Protein AF-A0A7Y4JN64-F1 (afdb_monomer)

Solvent-accessible surface area (backbone atoms only — not comparable to full-atom values): 26504 Å² total; per-residue (Å²): 131,90,78,89,81,90,87,80,91,81,91,80,80,91,76,81,82,76,81,77,76,79,74,77,73,81,65,45,83,74,71,62,40,46,43,75,45,38,62,89,45,94,76,33,64,49,36,44,50,38,56,44,46,37,39,35,38,38,30,48,51,65,69,58,39,61,75,65,34,54,94,43,47,58,61,47,38,42,32,28,84,68,68,43,36,65,77,38,49,44,80,46,39,19,43,80,89,64,49,79,54,91,73,84,66,43,78,68,57,91,73,48,32,53,51,64,30,32,74,92,46,59,39,75,45,42,34,32,36,54,29,78,59,33,50,73,52,78,69,48,53,29,43,38,36,41,36,42,43,32,73,61,81,44,35,90,91,32,56,70,46,68,36,63,28,73,48,66,39,38,33,40,74,63,65,95,75,64,52,64,69,54,45,24,50,51,25,52,42,48,20,53,52,27,44,75,68,72,34,57,69,60,17,49,56,38,37,73,72,32,47,89,42,46,67,40,26,43,54,43,17,53,49,28,45,77,72,65,41,45,68,61,13,40,57,31,30,49,51,19,51,56,49,45,57,75,72,50,58,99,84,59,78,78,71,61,64,59,31,49,56,25,42,54,49,54,71,70,44,60,74,94,72,49,58,92,83,68,68,53,58,94,60,80,74,74,72,62,50,72,68,55,50,20,57,74,74,64,31,46,10,41,65,45,78,49,64,40,98,73,69,53,76,44,78,40,79,54,45,46,75,51,64,84,76,28,34,65,25,27,63,76,45,80,30,29,64,18,45,60,73,66,52,68,68,54,48,22,55,75,72,68,30,44,10,43,64,47,74,46,63,46,82,66,68,48,77,46,72,42,76,60,38,48,72,56,66,89,82,27,35,68,23,30,60,74,42,81,29,26,57,23,56,53,70,58,51,52,63,73,66,65,30,55,87,30,52,12,40,66,53,62,27,87,59,87,49,67,46,77,25,56,68,56,63,91,58,32,55,58,36,84,85,66,11,42,57,33,68,72,38,60,101,72,35,38,74,50,69,57,101,86,55,49,47,67,38,76,81,57,74,86,130

Structure (mmCIF, N/CA/C/O backbone):
data_AF-A0A7Y4JN64-F1
#
_entry.id   AF-A0A7Y4JN64-F1
#
loop_
_atom_site.group_PDB
_atom_site.id
_atom_site.type_symbol
_atom_site.label_atom_id
_atom_site.label_alt_id
_atom_site.label_comp_id
_atom_site.label_asym_id
_atom_site.label_entity_id
_atom_site.label_seq_id
_atom_site.pdbx_PDB_ins_code
_atom_site.Cartn_x
_atom_site.Cartn_y
_atom_site.Cartn_z
_atom_site.occupancy
_atom_site.B_iso_or_equiv
_atom_site.auth_seq_id
_atom_site.auth_comp_id
_atom_site.auth_asym_id
_atom_site.auth_atom_id
_atom_site.pdbx_PDB_model_num
ATOM 1 N N . MET A 1 1 ? 42.765 16.780 101.431 1.00 32.22 1 MET A N 1
ATOM 2 C CA . MET A 1 1 ? 43.876 16.489 100.500 1.00 32.22 1 MET A CA 1
ATOM 3 C C . MET A 1 1 ? 43.282 16.246 99.121 1.00 32.22 1 MET A C 1
ATOM 5 O O . MET A 1 1 ? 42.382 15.430 99.049 1.00 32.22 1 MET A O 1
ATOM 9 N N . ILE A 1 2 ? 43.732 17.015 98.113 1.00 27.23 2 ILE A N 1
ATOM 10 C CA . ILE A 1 2 ? 44.114 16.566 96.749 1.00 27.23 2 ILE A CA 1
ATOM 11 C C . ILE A 1 2 ? 43.112 15.595 96.064 1.00 27.23 2 ILE A C 1
ATOM 13 O O . ILE A 1 2 ? 42.935 14.489 96.538 1.00 27.23 2 ILE A O 1
ATOM 17 N N . THR A 1 3 ? 42.454 15.855 94.925 1.00 27.45 3 THR A N 1
ATOM 18 C CA . THR A 1 3 ? 42.679 16.794 93.806 1.00 27.45 3 THR A CA 1
ATOM 19 C C . THR A 1 3 ? 41.572 16.624 92.743 1.00 27.45 3 THR A C 1
ATOM 21 O O . THR A 1 3 ? 41.149 15.499 92.529 1.00 27.45 3 THR A O 1
ATOM 24 N N . ARG A 1 4 ? 41.233 17.731 92.043 1.00 27.59 4 ARG A N 1
ATOM 25 C CA . ARG A 1 4 ? 41.091 17.943 90.567 1.00 27.59 4 ARG A CA 1
ATOM 26 C C . ARG A 1 4 ? 40.336 16.880 89.720 1.00 27.59 4 ARG A C 1
ATOM 28 O O . ARG A 1 4 ? 40.599 15.701 89.833 1.00 27.59 4 ARG A O 1
ATOM 35 N N . LYS A 1 5 ? 39.531 17.225 88.705 1.00 27.73 5 LYS A N 1
ATOM 36 C CA . LYS A 1 5 ? 39.699 18.308 87.717 1.00 27.73 5 LYS A CA 1
ATOM 37 C C . LYS A 1 5 ? 38.422 18.482 86.877 1.00 27.73 5 LYS A C 1
ATOM 39 O O . LYS A 1 5 ? 37.737 17.518 86.565 1.00 27.73 5 LYS A O 1
ATOM 44 N N . SER A 1 6 ? 38.190 19.729 86.489 1.00 27.72 6 SER A N 1
ATOM 45 C CA . SER A 1 6 ? 37.192 20.238 85.549 1.00 27.72 6 SER A CA 1
ATOM 46 C C . SER A 1 6 ? 37.454 19.875 84.085 1.00 27.72 6 SER A C 1
ATOM 48 O O . SER A 1 6 ? 38.613 19.776 83.681 1.00 27.72 6 SER A O 1
ATOM 50 N N . THR A 1 7 ? 36.382 19.843 83.291 1.00 28.34 7 THR A N 1
ATOM 51 C CA . THR A 1 7 ? 36.198 20.326 81.893 1.00 28.34 7 THR A CA 1
ATOM 52 C C . THR A 1 7 ? 34.832 19.784 81.432 1.00 28.34 7 THR A C 1
ATOM 54 O O . THR A 1 7 ? 34.476 18.686 81.833 1.00 28.34 7 THR A O 1
ATOM 57 N N . SER A 1 8 ? 33.981 20.407 80.619 1.00 2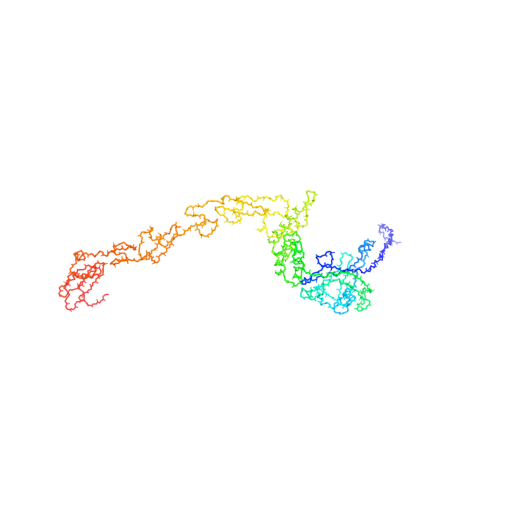7.91 8 SER A N 1
ATOM 58 C CA . SER A 1 8 ? 33.733 21.781 80.162 1.00 27.91 8 SER A CA 1
ATOM 59 C C . SER A 1 8 ? 32.333 21.738 79.499 1.00 27.91 8 SER A C 1
ATOM 61 O O . SER A 1 8 ? 31.918 20.676 79.040 1.00 27.91 8 SER A O 1
ATOM 63 N N . LEU A 1 9 ? 31.600 22.854 79.474 1.00 29.89 9 LEU A N 1
ATOM 64 C CA . LEU A 1 9 ? 30.227 22.970 78.955 1.00 29.89 9 LEU A CA 1
ATOM 65 C C . LEU A 1 9 ? 30.090 22.685 77.444 1.00 29.89 9 LEU A C 1
ATOM 67 O O . LEU A 1 9 ? 30.940 23.112 76.668 1.00 29.89 9 LEU A O 1
ATOM 71 N N . LEU A 1 10 ? 28.926 22.157 77.036 1.00 25.42 10 LEU A N 1
ATOM 72 C CA . LEU A 1 10 ? 28.181 22.650 75.865 1.00 25.42 10 LEU A CA 1
ATOM 73 C C . LEU A 1 10 ? 26.666 22.382 76.034 1.00 25.42 10 LEU A C 1
ATOM 75 O O . LEU A 1 10 ? 26.240 21.241 76.187 1.00 25.42 10 LEU A O 1
ATOM 79 N N . GLN A 1 11 ? 25.859 23.448 76.040 1.00 34.53 11 GLN A N 1
ATOM 80 C CA . GLN A 1 11 ? 24.389 23.418 75.977 1.00 34.53 11 GLN A CA 1
ATOM 81 C C . GLN A 1 11 ? 23.919 22.981 74.583 1.00 34.53 11 GLN A C 1
ATOM 83 O O . GLN A 1 11 ? 24.354 23.605 73.621 1.00 34.53 11 GLN A O 1
ATOM 88 N N . VAL A 1 12 ? 22.958 22.051 74.463 1.00 29.14 12 VAL A N 1
ATOM 89 C CA . VAL A 1 12 ? 22.084 21.952 73.273 1.00 29.14 12 VAL A CA 1
ATOM 90 C C . VAL A 1 12 ? 20.679 21.451 73.650 1.00 29.14 12 VAL A C 1
ATOM 92 O O . VAL A 1 12 ? 20.488 20.307 74.041 1.00 29.14 12 VAL A O 1
ATOM 95 N N . PHE A 1 13 ? 19.732 22.384 73.534 1.00 30.86 13 PHE A N 1
ATOM 96 C CA . PHE A 1 13 ? 18.349 22.301 73.045 1.00 30.86 13 PHE A CA 1
ATOM 97 C C . PHE A 1 13 ? 17.452 21.078 73.327 1.00 30.86 13 PHE A C 1
ATOM 99 O O . PHE A 1 13 ? 17.636 19.976 72.819 1.00 30.86 13 PHE A O 1
ATOM 106 N N . LEU A 1 14 ? 16.350 21.396 74.018 1.00 31.64 14 LEU A N 1
ATOM 107 C CA . LEU A 1 14 ? 15.064 20.699 74.033 1.00 31.64 14 LEU A CA 1
ATOM 108 C C . LEU A 1 14 ? 14.595 20.408 72.590 1.00 31.64 14 LEU A C 1
ATOM 110 O O . LEU A 1 14 ? 14.299 21.338 71.840 1.00 31.64 14 LEU A O 1
ATOM 114 N N . PHE A 1 15 ? 14.497 19.134 72.206 1.00 32.94 15 PHE A N 1
ATOM 115 C CA . PHE A 1 15 ? 13.854 18.729 70.954 1.00 32.94 15 PHE A CA 1
ATOM 116 C C . PHE A 1 15 ? 12.391 18.364 71.224 1.00 32.94 15 PHE A C 1
ATOM 118 O O . PHE A 1 15 ? 12.086 17.315 71.793 1.00 32.94 15 PHE A O 1
ATOM 125 N N . CYS A 1 16 ? 11.483 19.245 70.798 1.00 30.36 16 CYS A N 1
ATOM 126 C CA . CYS A 1 16 ? 10.086 18.905 70.552 1.00 30.36 16 CYS A CA 1
ATOM 127 C C . CYS A 1 16 ? 10.031 17.793 69.496 1.00 30.36 16 CYS A C 1
ATOM 129 O O . CYS A 1 16 ? 10.351 18.027 68.331 1.00 30.36 16 CYS A O 1
ATOM 131 N N . PHE A 1 17 ? 9.593 16.597 69.885 1.00 35.28 17 PHE A N 1
ATOM 132 C CA . PHE A 1 17 ? 9.159 15.583 68.931 1.00 35.28 17 PHE A CA 1
ATOM 133 C C . PHE A 1 17 ? 7.844 16.049 68.296 1.00 35.28 17 PHE A C 1
ATOM 135 O O . PHE A 1 17 ? 6.768 15.915 68.877 1.00 35.28 17 PHE A O 1
ATOM 142 N N . ALA A 1 18 ? 7.937 16.625 67.099 1.00 35.75 18 ALA A N 1
ATOM 143 C CA . ALA A 1 18 ? 6.795 16.785 66.218 1.00 35.75 18 ALA A CA 1
ATOM 144 C C . ALA A 1 18 ? 6.343 15.389 65.763 1.00 35.75 18 ALA A C 1
ATOM 146 O O . ALA A 1 18 ? 7.015 14.732 64.969 1.00 35.75 18 ALA A O 1
ATOM 147 N N . LEU A 1 19 ? 5.202 14.933 66.282 1.00 37.50 19 LEU A N 1
ATOM 148 C CA . LEU A 1 19 ? 4.413 13.862 65.682 1.00 37.50 19 LEU A CA 1
ATOM 149 C C . LEU A 1 19 ? 3.990 14.326 64.282 1.00 37.50 19 LEU A C 1
ATOM 151 O O . LEU A 1 19 ? 2.983 15.012 64.120 1.00 37.50 19 LEU A O 1
ATOM 155 N N . GLN A 1 20 ? 4.769 13.972 63.260 1.00 39.31 20 GLN A N 1
ATOM 156 C CA . GLN A 1 20 ? 4.272 13.973 61.892 1.00 39.31 20 GLN A CA 1
ATOM 157 C C . GLN A 1 20 ? 3.248 12.843 61.793 1.00 39.31 20 GLN A C 1
ATOM 159 O O . GLN A 1 20 ? 3.590 11.674 61.629 1.00 39.31 20 GLN A O 1
ATOM 164 N N . GLY A 1 21 ? 1.976 13.198 61.963 1.00 37.97 21 GLY A N 1
ATOM 165 C CA . GLY A 1 21 ? 0.874 12.333 61.586 1.00 37.97 21 GLY A CA 1
ATOM 166 C C . GLY A 1 21 ? 0.963 12.070 60.089 1.00 37.97 21 GLY A C 1
ATOM 167 O O . GLY A 1 21 ? 0.589 12.921 59.286 1.00 37.97 21 GLY A O 1
ATOM 168 N N . PHE A 1 22 ? 1.458 10.893 59.710 1.00 37.59 22 PHE A N 1
ATOM 169 C CA . PHE A 1 22 ? 1.148 10.319 58.411 1.00 37.59 22 PHE A CA 1
ATOM 170 C C . PHE A 1 22 ? -0.362 10.092 58.395 1.00 37.59 22 PHE A C 1
ATOM 172 O O . PHE A 1 22 ? -0.868 9.127 58.966 1.00 37.59 22 PHE A O 1
ATOM 179 N N . THR A 1 23 ? -1.104 11.017 57.792 1.00 42.69 23 THR A N 1
ATOM 180 C CA . THR A 1 23 ? -2.476 10.728 57.394 1.00 42.69 23 THR A CA 1
ATOM 181 C C . THR A 1 23 ? -2.369 9.699 56.277 1.00 42.69 23 THR A C 1
ATOM 183 O O . THR A 1 23 ? -2.003 10.012 55.148 1.00 42.69 23 THR A O 1
ATOM 186 N N . ALA A 1 24 ? -2.603 8.429 56.606 1.00 42.84 24 ALA A N 1
ATOM 187 C CA . ALA A 1 24 ? -2.900 7.430 55.595 1.00 42.84 24 ALA A CA 1
ATOM 188 C C . ALA A 1 24 ? -4.190 7.897 54.912 1.00 42.84 24 ALA A C 1
ATOM 190 O O . ALA A 1 24 ? -5.277 7.754 55.469 1.00 42.84 24 ALA A O 1
ATOM 191 N N . GLN A 1 25 ? -4.063 8.562 53.762 1.00 51.31 25 GLN A N 1
ATOM 192 C CA . GLN A 1 25 ? -5.214 8.900 52.937 1.00 51.31 25 GLN A CA 1
ATOM 193 C C . GLN A 1 25 ? -5.911 7.584 52.592 1.00 51.31 25 GLN A C 1
ATOM 195 O O . GLN A 1 25 ? -5.300 6.683 52.014 1.00 51.31 25 GLN A O 1
ATOM 200 N N . ALA A 1 26 ? -7.165 7.444 53.024 1.00 57.44 26 ALA A N 1
ATOM 201 C CA . ALA A 1 26 ? -7.985 6.303 52.664 1.00 57.44 26 ALA A CA 1
ATOM 202 C C . ALA A 1 26 ? -8.115 6.292 51.139 1.00 57.44 26 ALA A C 1
ATOM 204 O O . ALA A 1 26 ? -8.624 7.238 50.544 1.00 57.44 26 ALA A O 1
ATOM 205 N N . GLN A 1 27 ? -7.573 5.255 50.515 1.00 64.00 27 GLN A N 1
ATOM 206 C CA . GLN A 1 27 ? -7.602 5.092 49.073 1.00 64.00 27 GLN A CA 1
ATOM 207 C C . GLN A 1 27 ? -9.035 4.860 48.587 1.00 64.00 27 GLN A C 1
ATOM 209 O O . GLN A 1 27 ? -9.765 4.046 49.159 1.00 64.00 27 GLN A O 1
ATOM 214 N N . THR A 1 28 ? -9.426 5.562 47.524 1.00 78.31 28 THR A N 1
ATOM 215 C CA . THR A 1 28 ? -10.781 5.478 46.965 1.00 78.31 28 THR A CA 1
ATOM 216 C C . THR A 1 28 ? -10.887 4.252 46.060 1.00 78.31 28 THR A C 1
ATOM 218 O O . THR A 1 28 ? -10.074 4.069 45.150 1.00 78.31 28 THR A O 1
ATOM 221 N N . VAL A 1 29 ? -11.891 3.407 46.304 1.00 79.06 29 VAL A N 1
ATOM 222 C CA . VAL A 1 29 ? -12.223 2.256 45.452 1.00 79.06 29 VAL A CA 1
ATOM 223 C C . VAL A 1 29 ? -13.378 2.656 44.545 1.00 79.06 29 VAL A C 1
ATOM 225 O O . VAL A 1 29 ? -14.450 2.994 45.037 1.00 79.06 29 VAL A O 1
ATOM 228 N N . ILE A 1 30 ? -13.146 2.613 43.235 1.00 86.75 30 ILE A N 1
ATOM 229 C CA . ILE A 1 30 ? -14.126 2.952 42.199 1.00 86.75 30 ILE A CA 1
ATOM 230 C C . ILE A 1 30 ? -14.486 1.675 41.435 1.00 86.75 30 ILE A C 1
ATOM 232 O O . ILE A 1 30 ? -13.619 0.836 41.169 1.00 86.75 30 ILE A O 1
ATOM 236 N N . GLU A 1 31 ? -15.767 1.501 41.110 1.00 87.31 31 GLU A N 1
ATOM 237 C CA . GLU A 1 31 ? -16.214 0.346 40.332 1.00 87.31 31 GLU A CA 1
ATOM 238 C C . GLU A 1 31 ? -15.864 0.500 38.838 1.00 87.31 31 GLU A C 1
ATOM 240 O O . GLU A 1 31 ? -15.916 1.607 38.300 1.00 87.31 31 GLU A O 1
ATOM 245 N N . PRO A 1 32 ? -15.509 -0.593 38.136 1.00 92.44 32 PRO A N 1
ATOM 246 C CA . PRO A 1 32 ? -15.232 -0.547 36.707 1.00 92.44 32 PRO A CA 1
ATOM 247 C C . PRO A 1 32 ? -16.455 -0.191 35.868 1.00 92.44 32 PRO A C 1
ATOM 249 O O . PRO A 1 32 ? -17.539 -0.746 36.052 1.00 92.44 32 PRO A O 1
ATOM 252 N N . GLU A 1 33 ? -16.226 0.621 34.844 1.00 93.44 33 GLU A N 1
ATOM 253 C CA . GLU A 1 33 ? -17.164 0.867 33.757 1.00 93.44 33 GLU A CA 1
ATOM 254 C C . GLU A 1 33 ? -16.713 0.124 32.496 1.00 93.44 33 GLU A C 1
ATOM 256 O O . GLU A 1 33 ? -15.517 -0.021 32.215 1.00 93.44 33 GLU A O 1
ATOM 261 N N . LEU A 1 34 ? -17.687 -0.376 31.735 1.00 96.12 34 LEU A N 1
ATOM 262 C CA . LEU A 1 34 ? -17.443 -1.090 30.490 1.00 96.12 34 LEU A CA 1
ATOM 263 C C . LEU A 1 34 ? -17.936 -0.284 29.289 1.00 96.12 34 LEU A C 1
ATOM 265 O O . LEU A 1 34 ? -18.922 0.441 29.377 1.00 96.12 34 LEU A O 1
ATOM 269 N N . GLY A 1 35 ? -17.316 -0.500 28.132 1.00 93.88 35 GLY A N 1
ATOM 270 C CA . GLY A 1 35 ? -17.753 0.074 26.861 1.00 93.88 35 GLY A CA 1
ATOM 271 C C . GLY A 1 35 ? -17.701 -0.939 25.723 1.00 93.88 35 GLY A C 1
ATOM 272 O O . GLY A 1 35 ? -16.914 -1.885 25.751 1.00 93.88 35 GLY A O 1
ATOM 273 N N . ILE A 1 36 ? -18.548 -0.740 24.712 1.00 94.62 36 ILE A N 1
ATOM 274 C CA . ILE A 1 36 ? -18.516 -1.497 23.455 1.00 94.62 36 ILE A CA 1
ATOM 275 C C . ILE A 1 36 ? -18.509 -0.484 22.311 1.00 94.62 36 ILE A C 1
ATOM 277 O O . ILE A 1 36 ? -19.495 0.227 22.121 1.00 94.62 36 ILE A O 1
ATOM 281 N N . GLY A 1 37 ? -17.417 -0.441 21.556 1.00 90.62 37 GLY A N 1
ATOM 282 C CA . GLY A 1 37 ? -17.283 0.345 20.333 1.00 90.62 37 GLY A CA 1
ATOM 283 C C . GLY A 1 37 ? -17.095 -0.543 19.107 1.00 90.62 37 GLY A C 1
ATOM 284 O O . GLY A 1 37 ? -16.613 -1.674 19.210 1.00 90.62 37 GLY A O 1
ATOM 285 N N . VAL A 1 38 ? -17.465 -0.026 17.939 1.00 89.00 38 VAL A N 1
ATOM 286 C CA . VAL A 1 38 ? -17.097 -0.604 16.641 1.00 89.00 38 VAL A CA 1
ATOM 287 C C . VAL A 1 38 ? -15.938 0.211 16.081 1.00 89.00 38 VAL A C 1
ATOM 289 O O . VAL A 1 38 ? -16.081 1.412 15.850 1.00 89.00 38 VAL A O 1
ATOM 292 N N . PHE A 1 39 ? -14.797 -0.437 15.852 1.00 83.38 39 PHE A N 1
ATOM 293 C CA . PHE A 1 39 ? -13.597 0.238 15.365 1.00 83.38 39 PHE A CA 1
ATOM 294 C C . PHE A 1 39 ? -13.868 0.971 14.044 1.00 83.38 39 PHE A C 1
ATOM 296 O O . PHE A 1 39 ? -14.469 0.415 13.123 1.00 83.38 39 PHE A O 1
ATOM 303 N N . GLY A 1 40 ? -13.393 2.213 13.941 1.00 70.50 40 GLY A N 1
ATOM 304 C CA . GLY A 1 40 ? -13.455 3.002 12.707 1.00 70.50 40 GLY A CA 1
ATOM 305 C C . GLY A 1 40 ? -14.829 3.589 12.365 1.00 70.50 40 GLY A C 1
ATOM 306 O O . GLY A 1 40 ? -14.964 4.198 11.305 1.00 70.50 40 GLY A O 1
ATOM 307 N N . THR A 1 41 ? -15.844 3.449 13.229 1.00 69.38 41 THR A N 1
ATOM 308 C CA . THR A 1 41 ? -17.178 4.033 12.998 1.00 69.38 41 THR A CA 1
ATOM 309 C C . THR A 1 41 ? -17.738 4.670 14.267 1.00 69.38 41 THR A C 1
ATOM 311 O O . THR A 1 41 ? -17.626 4.106 15.350 1.00 69.38 41 THR A O 1
ATOM 314 N N . SER A 1 42 ? -18.399 5.820 14.140 1.00 67.56 42 SER A N 1
ATOM 315 C CA . SER A 1 42 ? -19.144 6.445 15.243 1.00 67.56 42 SER A CA 1
ATOM 316 C C . SER A 1 42 ? -20.606 5.989 15.322 1.00 67.56 42 SER A C 1
ATOM 318 O O . SER A 1 42 ? -21.278 6.252 16.315 1.00 67.56 42 SER A O 1
ATOM 320 N N . SER A 1 43 ? -21.112 5.309 14.289 1.00 75.56 43 SER A N 1
ATOM 321 C CA . SER A 1 43 ? -22.525 4.940 14.148 1.00 75.56 43 SER A CA 1
ATOM 322 C C . SER A 1 43 ? -22.858 3.506 14.577 1.00 75.56 43 SER A C 1
ATOM 324 O O . SER A 1 43 ? -24.026 3.135 14.534 1.00 75.56 43 SER A O 1
ATOM 326 N N . ASN A 1 44 ? -21.876 2.696 14.999 1.00 86.25 44 ASN A N 1
ATOM 327 C CA . ASN A 1 44 ? -22.050 1.258 15.267 1.00 86.25 44 ASN A CA 1
ATOM 328 C C . ASN A 1 44 ? -22.762 0.522 14.111 1.00 86.25 44 ASN A C 1
ATOM 330 O O . ASN A 1 44 ? -23.669 -0.285 14.326 1.00 86.25 44 ASN A O 1
ATOM 334 N N . VAL A 1 45 ? -22.346 0.812 12.877 1.00 88.75 45 VAL A N 1
ATOM 335 C CA . VAL A 1 45 ? -22.848 0.170 11.654 1.00 88.75 45 VAL A CA 1
ATOM 336 C C . VAL A 1 45 ? -21.730 -0.660 11.033 1.00 88.75 45 VAL A C 1
ATOM 338 O O . VAL A 1 45 ? -20.582 -0.224 10.972 1.00 88.75 45 VAL A O 1
ATOM 341 N N . THR A 1 46 ? -22.062 -1.847 10.535 1.00 90.81 46 THR A N 1
ATOM 342 C CA . THR A 1 46 ? -21.158 -2.680 9.737 1.00 90.81 46 THR A CA 1
ATOM 343 C C . THR A 1 46 ? -21.878 -3.244 8.514 1.00 90.81 46 THR A C 1
ATOM 345 O O . THR A 1 46 ? -23.107 -3.316 8.473 1.00 90.81 46 THR A O 1
ATOM 348 N N . PHE A 1 47 ? -21.112 -3.652 7.507 1.00 91.44 47 PHE A N 1
ATOM 349 C CA . PHE A 1 47 ? -21.644 -4.240 6.282 1.00 91.44 47 PHE A CA 1
ATOM 350 C C . PHE A 1 47 ? -21.306 -5.726 6.210 1.00 91.44 47 PHE A C 1
ATOM 352 O O . PHE A 1 47 ? -20.217 -6.148 6.610 1.00 91.44 47 PHE A O 1
ATOM 359 N N . ARG A 1 48 ? -22.218 -6.530 5.660 1.00 93.94 48 ARG A N 1
ATOM 360 C CA . ARG A 1 48 ? -21.933 -7.936 5.350 1.00 93.94 48 ARG A CA 1
ATOM 361 C C . ARG A 1 48 ? -20.692 -8.033 4.463 1.00 93.94 48 ARG A C 1
ATOM 363 O O . ARG A 1 48 ? -20.550 -7.274 3.508 1.00 93.94 48 ARG A O 1
ATOM 370 N N . GLY A 1 49 ? -19.784 -8.949 4.793 1.00 92.12 49 GLY A N 1
ATOM 371 C CA . GLY A 1 49 ? -18.515 -9.098 4.078 1.00 92.12 49 GLY A CA 1
ATOM 372 C C . GLY A 1 49 ? -17.439 -8.077 4.458 1.00 92.12 49 GLY A C 1
ATOM 373 O O . GLY A 1 49 ? -16.349 -8.135 3.905 1.00 92.12 49 GLY A O 1
ATOM 374 N N . SER A 1 50 ? -17.697 -7.161 5.398 1.00 91.75 50 SER A N 1
ATOM 375 C CA . SER A 1 50 ? -16.654 -6.326 6.011 1.00 91.75 50 SER A CA 1
ATOM 376 C C . SER A 1 50 ? -16.172 -6.952 7.322 1.00 91.75 50 SER A C 1
ATOM 378 O O . SER A 1 50 ? -16.982 -7.557 8.030 1.00 91.75 50 SER A O 1
ATOM 380 N N . PRO A 1 51 ? -14.888 -6.820 7.695 1.00 93.50 51 PRO A N 1
ATOM 381 C CA . PRO A 1 51 ? -14.447 -7.271 9.005 1.00 93.50 51 PRO A CA 1
ATOM 382 C C . PRO A 1 51 ? -15.131 -6.441 10.096 1.00 93.50 51 PRO A C 1
ATOM 384 O O . PRO A 1 51 ? -15.183 -5.214 10.017 1.00 93.50 51 PRO A O 1
ATOM 387 N N . LEU A 1 52 ? -15.644 -7.110 11.128 1.00 93.25 52 LEU A N 1
ATOM 388 C CA . LEU A 1 52 ? -16.177 -6.445 12.315 1.00 93.25 52 LEU A CA 1
ATOM 389 C C . LEU A 1 52 ? -15.130 -6.521 13.418 1.00 93.25 52 LEU A C 1
ATOM 391 O O . LEU A 1 52 ? -14.843 -7.608 13.917 1.00 93.25 52 LEU A O 1
ATOM 395 N N . ILE A 1 53 ? -14.596 -5.372 13.819 1.00 91.31 53 ILE A N 1
ATOM 396 C CA . ILE A 1 53 ? -13.675 -5.250 14.950 1.00 91.31 53 ILE A CA 1
ATOM 397 C C . ILE A 1 53 ? -14.417 -4.526 16.071 1.00 91.31 53 ILE A C 1
ATOM 399 O O . ILE A 1 53 ? -14.797 -3.364 15.925 1.00 91.31 53 ILE A O 1
ATOM 403 N N . LEU A 1 54 ? -14.645 -5.220 17.183 1.00 92.75 54 LEU A N 1
ATOM 404 C CA . LEU A 1 54 ? -15.235 -4.638 18.382 1.00 92.75 54 LEU A CA 1
ATOM 405 C C . LEU A 1 54 ? -14.136 -4.269 19.375 1.00 92.75 54 LEU A C 1
ATOM 407 O O . LEU A 1 54 ? -13.292 -5.100 19.719 1.00 92.75 54 LEU A O 1
ATOM 411 N N . GLN A 1 55 ? -14.203 -3.034 19.857 1.00 91.44 55 GLN A N 1
ATOM 412 C CA . GLN A 1 55 ? -13.381 -2.506 20.936 1.00 91.44 55 GLN A CA 1
ATOM 413 C C . GLN A 1 55 ? -14.161 -2.644 22.240 1.00 91.44 55 GLN A C 1
ATOM 415 O O . GLN A 1 55 ? -15.187 -1.990 22.437 1.00 91.44 55 GLN A O 1
ATOM 420 N N . LEU A 1 56 ? -13.717 -3.546 23.114 1.00 94.19 56 LEU A N 1
ATOM 421 C CA . LEU A 1 56 ? -14.302 -3.720 24.440 1.00 94.19 56 LEU A CA 1
ATOM 422 C C . LEU A 1 56 ? -13.445 -2.946 25.443 1.00 94.19 56 LEU A C 1
ATOM 424 O O . LEU A 1 56 ? -12.285 -3.298 25.665 1.00 94.19 56 LEU A O 1
ATOM 428 N N . TYR A 1 57 ? -14.019 -1.903 26.032 1.00 92.62 57 TYR A N 1
ATOM 429 C CA . TYR A 1 57 ? -13.340 -1.021 26.978 1.00 92.62 57 TYR A CA 1
ATOM 430 C C . TYR A 1 57 ? -13.624 -1.446 28.416 1.00 92.62 57 TYR A C 1
ATOM 432 O O . TYR A 1 57 ? -14.756 -1.794 28.753 1.00 92.62 57 TYR A O 1
ATOM 440 N N . PHE A 1 58 ? -12.592 -1.389 29.253 1.00 94.44 58 PHE A N 1
ATOM 441 C CA . PHE A 1 58 ? -12.635 -1.639 30.690 1.00 94.44 58 PHE A CA 1
ATOM 442 C C . PHE A 1 58 ? -11.912 -0.478 31.373 1.00 94.44 58 PHE A C 1
ATOM 444 O O . PHE A 1 58 ? -10.684 -0.401 31.330 1.00 94.44 58 PHE A O 1
ATOM 451 N N . GLY A 1 59 ? -12.663 0.454 31.947 1.00 93.88 59 GLY A N 1
ATOM 452 C CA . GLY A 1 59 ? -12.131 1.682 32.533 1.00 93.88 59 GLY A CA 1
ATOM 453 C C . GLY A 1 59 ? -12.720 1.967 33.905 1.00 93.88 59 GLY A C 1
ATOM 454 O O . GLY A 1 59 ? -13.458 1.154 34.459 1.00 93.88 59 GLY A O 1
ATOM 455 N N . LEU A 1 60 ? -12.384 3.136 34.440 1.00 93.44 60 LEU A N 1
ATOM 456 C CA . LEU A 1 60 ? -13.053 3.725 35.596 1.00 93.44 60 LEU A CA 1
ATOM 457 C C . LEU A 1 60 ? -13.829 4.966 35.127 1.00 93.44 60 LEU A C 1
ATOM 459 O O . LEU A 1 60 ? -13.334 5.655 34.229 1.00 93.44 60 LEU A O 1
ATOM 463 N N . PRO A 1 61 ? -15.008 5.267 35.704 1.00 91.69 61 PRO A N 1
ATOM 464 C CA . PRO A 1 61 ? -15.783 6.451 35.353 1.00 91.69 61 PRO A CA 1
ATOM 465 C C . PRO A 1 61 ? -14.940 7.733 35.478 1.00 91.69 61 PRO A C 1
ATOM 467 O O . PRO A 1 61 ? -14.522 8.080 36.589 1.00 91.69 61 PRO A O 1
ATOM 470 N N . PRO A 1 62 ? -14.697 8.487 34.385 1.00 88.81 62 PRO A N 1
ATOM 471 C CA . PRO A 1 62 ? -13.789 9.636 34.417 1.00 88.81 62 PRO A CA 1
ATOM 472 C C . PRO A 1 62 ? -14.211 10.720 35.414 1.00 88.81 62 PRO A C 1
ATOM 474 O O . PRO A 1 62 ? -13.363 11.353 36.039 1.00 88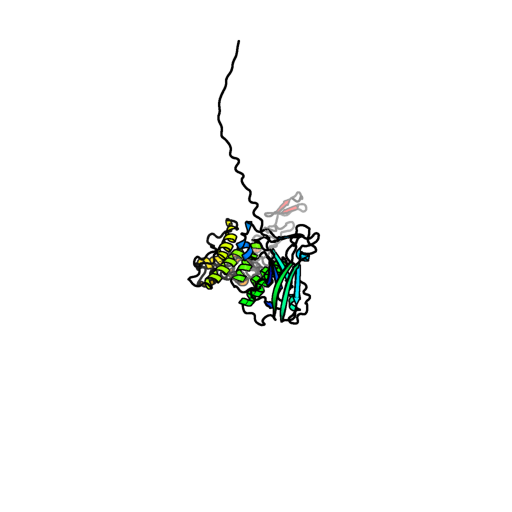.81 62 PRO A O 1
ATOM 477 N N . GLY A 1 63 ? -15.522 10.917 35.598 1.00 87.56 63 GLY A N 1
ATOM 478 C CA . GLY A 1 63 ? -16.060 11.875 36.566 1.00 87.56 63 GLY A CA 1
ATOM 479 C C . GLY A 1 63 ? -15.745 11.505 38.017 1.00 87.56 63 GLY A C 1
ATOM 480 O O . GLY A 1 63 ? -15.409 12.381 38.810 1.00 87.56 63 GLY A O 1
ATOM 481 N N . GLU A 1 64 ? -15.791 10.215 38.359 1.00 89.69 64 GLU A N 1
ATOM 482 C CA . GLU A 1 64 ? -15.458 9.735 39.705 1.00 89.69 64 GLU A CA 1
ATOM 483 C C . GLU A 1 64 ? -13.948 9.772 39.952 1.00 89.69 64 GLU A C 1
ATOM 485 O O . GLU A 1 64 ? -13.505 10.208 41.016 1.00 89.69 64 GLU A O 1
ATOM 490 N N . VAL A 1 65 ? -13.150 9.402 38.944 1.00 89.50 65 VAL A N 1
ATOM 491 C CA . VAL A 1 65 ? -11.685 9.518 39.001 1.00 89.50 65 VAL A CA 1
ATOM 492 C C . VAL A 1 65 ? -11.265 10.974 39.201 1.00 89.50 65 VAL A C 1
ATOM 494 O O . VAL A 1 65 ? -10.424 11.258 40.052 1.00 89.50 65 VAL A O 1
ATOM 497 N N . ALA A 1 66 ? -11.873 11.911 38.468 1.00 88.62 66 ALA A N 1
ATOM 498 C CA . ALA A 1 66 ? -11.592 13.337 38.607 1.00 88.62 66 ALA A CA 1
ATOM 499 C C . ALA A 1 66 ? -11.999 13.880 39.986 1.00 88.62 66 ALA A C 1
ATOM 501 O O . ALA A 1 66 ? -11.252 14.658 40.576 1.00 88.62 66 ALA A O 1
ATOM 502 N N . ALA A 1 67 ? -13.147 13.449 40.519 1.00 88.69 67 ALA A N 1
ATOM 503 C CA . ALA A 1 67 ? -13.618 13.860 41.841 1.00 88.69 67 ALA A CA 1
ATOM 504 C C . ALA A 1 67 ? -12.715 13.352 42.981 1.00 88.69 67 ALA A C 1
ATOM 506 O O . ALA A 1 67 ? -12.513 14.064 43.964 1.00 88.69 67 ALA A O 1
ATOM 507 N N . ALA A 1 68 ? -12.157 12.145 42.849 1.00 86.12 68 ALA A N 1
ATOM 508 C CA . ALA A 1 68 ? -11.222 11.573 43.819 1.00 86.12 68 ALA A CA 1
ATOM 509 C C . ALA A 1 68 ? -9.772 12.072 43.637 1.00 86.12 68 ALA A C 1
ATOM 511 O O . ALA A 1 68 ? -8.986 12.075 44.588 1.00 86.12 68 ALA A O 1
ATOM 512 N N . GLY A 1 69 ? -9.409 12.497 42.424 1.00 86.94 69 GLY A N 1
ATOM 513 C CA . GLY A 1 69 ? -8.033 12.744 41.998 1.00 86.94 69 GLY A CA 1
ATOM 514 C C . GLY A 1 69 ? -7.312 11.430 41.681 1.00 86.94 69 GLY A C 1
A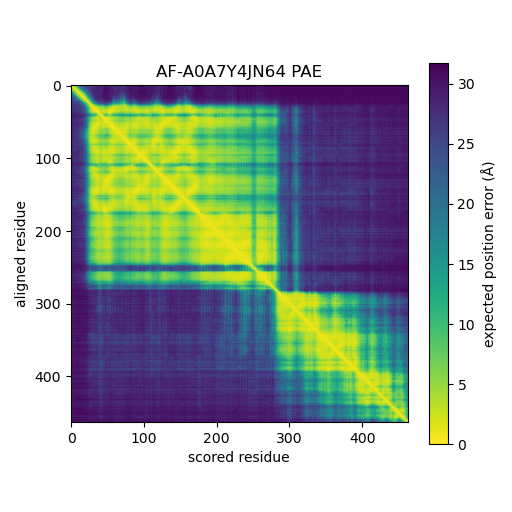TOM 515 O O . GLY A 1 69 ? -7.171 10.575 42.554 1.00 86.94 69 GLY A O 1
ATOM 516 N N . SER A 1 70 ? -6.815 11.268 40.449 1.00 83.94 70 SER A N 1
ATOM 517 C CA . SER A 1 70 ? -6.332 9.971 39.936 1.00 83.94 70 SER A CA 1
ATOM 518 C C . SER A 1 70 ? -5.254 9.308 40.803 1.00 83.94 70 SER A C 1
ATOM 520 O O . SER A 1 70 ? -5.281 8.095 40.993 1.00 83.94 70 SER A O 1
ATOM 522 N N . ALA A 1 71 ? -4.371 10.098 41.422 1.00 85.31 71 ALA A N 1
ATOM 523 C CA . ALA A 1 71 ? -3.317 9.609 42.314 1.00 85.31 71 ALA A CA 1
ATOM 524 C C . ALA A 1 71 ? -3.832 8.923 43.598 1.00 85.31 71 ALA A C 1
ATOM 526 O O . ALA A 1 71 ? -3.079 8.192 44.242 1.00 85.31 71 ALA A O 1
ATOM 527 N N . THR A 1 72 ? -5.086 9.159 43.995 1.00 86.75 72 THR A N 1
ATOM 528 C CA . THR A 1 72 ? -5.691 8.571 45.204 1.00 86.75 72 THR A CA 1
ATOM 529 C C . THR A 1 72 ? -6.536 7.328 44.907 1.00 86.75 72 THR A C 1
ATOM 531 O O . THR A 1 72 ? -6.895 6.589 45.831 1.00 86.75 72 THR A O 1
ATOM 534 N N . VAL A 1 73 ? -6.848 7.083 43.629 1.00 88.06 73 VAL A N 1
ATOM 535 C CA . VAL A 1 73 ? -7.696 5.978 43.175 1.00 88.06 73 VAL A CA 1
ATOM 536 C C . VAL A 1 73 ? -6.866 4.709 43.046 1.00 88.06 73 VAL A C 1
ATOM 538 O O . VAL A 1 73 ? -5.819 4.691 42.399 1.00 88.06 73 VAL A O 1
ATOM 541 N N . GLN A 1 74 ? -7.340 3.618 43.649 1.00 88.00 74 GLN A N 1
ATOM 542 C CA . GLN A 1 74 ? -6.664 2.330 43.517 1.00 88.00 74 GLN A CA 1
ATOM 543 C C . GLN A 1 74 ? -6.951 1.668 42.170 1.00 88.00 74 GLN A C 1
ATOM 545 O O . GLN A 1 74 ? -8.117 1.558 41.784 1.00 88.00 74 GLN A O 1
ATOM 550 N N . PRO A 1 75 ? -5.918 1.155 41.482 1.00 90.88 75 PRO A N 1
ATOM 551 C CA . PRO A 1 75 ? -6.122 0.368 40.279 1.00 90.88 75 PRO A CA 1
ATOM 552 C C . PRO A 1 75 ? -6.896 -0.922 40.558 1.00 90.88 75 PRO A C 1
ATOM 554 O O . PRO A 1 75 ? -6.641 -1.634 41.534 1.00 90.88 75 PRO A O 1
ATOM 557 N N . VAL A 1 76 ? -7.810 -1.276 39.657 1.00 92.75 76 VAL A N 1
ATOM 558 C CA . VAL A 1 76 ? -8.643 -2.472 39.814 1.00 92.75 76 VAL A CA 1
ATOM 559 C C . VAL A 1 76 ? -7.903 -3.697 39.281 1.00 92.75 76 VAL A C 1
ATOM 561 O O . VAL A 1 76 ? -7.690 -3.834 38.079 1.00 92.75 76 VAL A O 1
ATOM 564 N N . GLN A 1 77 ? -7.535 -4.618 40.174 1.00 93.31 77 GLN A N 1
ATOM 565 C CA . GLN A 1 77 ? -6.845 -5.865 39.821 1.00 93.31 77 GLN A CA 1
ATOM 566 C C . GLN A 1 77 ? -7.821 -6.986 39.461 1.00 93.31 77 GLN A C 1
ATOM 568 O O . GLN A 1 77 ? -8.619 -7.428 40.293 1.00 93.31 77 GLN A O 1
ATOM 573 N N . ILE A 1 78 ? -7.701 -7.532 38.254 1.00 93.81 78 ILE A N 1
ATOM 574 C CA . ILE A 1 78 ? -8.482 -8.673 37.770 1.00 93.81 78 ILE A CA 1
ATOM 575 C C . ILE A 1 78 ? -7.528 -9.833 37.491 1.00 93.81 78 ILE A C 1
ATOM 577 O O . ILE A 1 78 ? -6.775 -9.806 36.523 1.00 93.81 78 ILE A O 1
ATOM 581 N N . SER A 1 79 ? -7.594 -10.877 38.315 1.00 94.00 79 SER A N 1
ATOM 582 C CA . SER A 1 79 ? -6.669 -12.014 38.252 1.00 94.00 79 SER A CA 1
ATOM 583 C C . SER A 1 79 ? -7.408 -13.340 38.376 1.00 94.00 79 SER A C 1
ATOM 585 O O . SER A 1 79 ? -8.327 -13.484 39.185 1.00 94.00 79 SER A O 1
ATOM 587 N N . VAL A 1 80 ? -7.004 -14.335 37.583 1.00 95.12 80 VAL A N 1
ATOM 588 C CA . VAL A 1 80 ? -7.557 -15.697 37.623 1.00 95.12 80 VAL A CA 1
ATOM 589 C C . VAL A 1 80 ? -6.482 -16.721 38.002 1.00 95.12 80 VAL A C 1
ATOM 591 O O . VAL A 1 80 ? -5.322 -16.551 37.639 1.00 95.12 80 VAL A O 1
ATOM 594 N N . PRO A 1 81 ? -6.840 -17.806 38.716 1.00 92.06 81 PRO A N 1
ATOM 595 C CA . PRO A 1 81 ? -5.870 -18.805 39.173 1.00 92.06 81 PRO A CA 1
ATOM 596 C C . PRO A 1 81 ? -5.234 -19.604 38.026 1.00 92.06 81 PRO A C 1
ATOM 598 O O . PRO A 1 81 ? -4.155 -20.161 38.191 1.00 92.06 81 PRO A O 1
ATOM 601 N N . SER A 1 82 ? -5.904 -19.694 36.874 1.00 90.31 82 SER A N 1
ATOM 602 C CA . SER A 1 82 ? -5.399 -20.389 35.691 1.00 90.31 82 SER A CA 1
ATOM 603 C C . SER A 1 82 ? -6.048 -19.872 34.405 1.00 90.31 82 SER A C 1
ATOM 605 O O . SER A 1 82 ? -7.215 -19.463 34.389 1.00 90.31 82 SER A O 1
ATOM 607 N N . GLY A 1 83 ? -5.298 -19.927 33.305 1.00 89.75 83 GLY A N 1
ATOM 608 C CA . GLY A 1 83 ? -5.749 -19.461 31.995 1.00 89.75 83 GLY A CA 1
ATOM 609 C C . GLY A 1 83 ? -5.707 -17.939 31.862 1.00 89.75 83 GLY A C 1
ATOM 610 O O . GLY A 1 83 ? -4.795 -17.292 32.364 1.00 89.75 83 GLY A O 1
ATOM 611 N N . LYS A 1 84 ? -6.680 -17.380 31.137 1.00 92.94 84 LYS A N 1
ATOM 612 C CA . LYS A 1 84 ? -6.741 -15.958 30.773 1.00 92.94 84 LYS A CA 1
ATOM 613 C C . LYS A 1 84 ? -7.825 -15.249 31.577 1.00 92.94 84 LYS A C 1
ATOM 615 O O . LYS A 1 84 ? -8.916 -15.803 31.733 1.00 92.94 84 LYS A O 1
ATOM 620 N N . TRP A 1 85 ? -7.566 -14.022 32.033 1.00 92.19 85 TRP A N 1
ATOM 621 C CA . TRP A 1 85 ? -8.554 -13.233 32.788 1.00 92.19 85 TRP A CA 1
ATOM 622 C C . TRP A 1 85 ? -9.849 -13.000 31.992 1.00 92.19 85 TRP A C 1
ATOM 624 O O . TRP A 1 85 ? -10.933 -12.938 32.569 1.00 92.19 85 TRP A O 1
ATOM 634 N N . THR A 1 86 ? -9.755 -12.979 30.657 1.00 92.38 86 THR A N 1
ATOM 635 C CA . THR A 1 86 ? -10.887 -12.811 29.734 1.00 92.38 86 THR A CA 1
ATOM 636 C C . THR A 1 86 ? -11.951 -13.899 29.841 1.00 92.38 86 THR A C 1
ATOM 638 O O . THR A 1 86 ? -13.056 -13.710 29.348 1.00 92.38 86 THR A O 1
ATOM 641 N N . ARG A 1 87 ? -11.689 -15.009 30.544 1.00 92.12 87 ARG A N 1
ATOM 642 C CA . ARG A 1 87 ? -12.725 -15.997 30.893 1.00 92.12 87 ARG A CA 1
ATOM 643 C C . ARG A 1 87 ? -13.837 -15.427 31.788 1.00 92.12 87 ARG A C 1
ATOM 645 O O . ARG A 1 87 ? -14.903 -16.024 31.877 1.00 92.12 87 ARG A O 1
ATOM 652 N N . LEU A 1 88 ? -13.570 -14.311 32.471 1.00 94.00 88 LEU A N 1
ATOM 653 C CA . LEU A 1 88 ? -14.539 -13.567 33.284 1.00 94.00 88 LEU A CA 1
ATOM 654 C C . LEU A 1 88 ? -15.388 -12.599 32.442 1.00 94.00 88 LEU A C 1
ATOM 656 O O . LEU A 1 88 ? -16.293 -11.954 32.970 1.00 94.00 88 LEU A O 1
ATOM 660 N N . VAL A 1 89 ? -15.089 -12.480 31.144 1.00 94.62 89 VAL A N 1
ATOM 661 C CA . VAL A 1 89 ? -15.772 -11.594 30.203 1.00 94.62 89 VAL A CA 1
ATOM 662 C C . VAL A 1 89 ? -16.726 -12.407 29.337 1.00 94.62 89 VAL A C 1
ATOM 664 O O . VAL A 1 89 ? -16.349 -13.413 28.736 1.00 94.62 89 VAL A O 1
ATOM 667 N N . LYS A 1 90 ? -17.972 -11.948 29.228 1.00 94.44 90 LYS A N 1
ATOM 668 C CA . LYS A 1 90 ? -18.986 -12.536 28.354 1.00 94.44 90 LYS A CA 1
ATOM 669 C C . LYS A 1 90 ? -19.570 -11.474 27.434 1.00 94.44 90 LYS A C 1
ATOM 671 O O . LYS A 1 90 ? -20.234 -10.549 27.894 1.00 94.44 90 LYS A O 1
ATOM 676 N N . LEU A 1 91 ? -19.373 -11.656 26.132 1.00 96.56 91 LEU A N 1
ATOM 677 C CA . LEU A 1 91 ? -20.068 -10.907 25.091 1.00 96.56 91 LEU A CA 1
ATOM 678 C C . LEU A 1 91 ? -21.236 -11.753 24.578 1.00 96.56 91 LEU A C 1
ATOM 680 O O . LEU A 1 91 ? -21.052 -12.882 24.130 1.00 96.56 91 LEU A O 1
ATOM 684 N N . SER A 1 92 ? -22.449 -11.220 24.673 1.00 96.62 92 SER A N 1
ATOM 685 C CA . SER A 1 92 ? -23.661 -11.862 24.163 1.00 96.62 92 SER A CA 1
ATOM 686 C C . SER A 1 92 ? -24.311 -10.994 23.102 1.00 96.62 92 SER A C 1
ATOM 688 O O . SER A 1 92 ? -24.388 -9.776 23.255 1.00 96.62 92 SER A O 1
ATOM 690 N N . VAL A 1 93 ? -24.787 -11.634 22.039 1.00 97.75 93 VAL A N 1
ATOM 691 C CA . VAL A 1 93 ? -25.410 -10.967 20.898 1.00 97.75 93 VAL A CA 1
ATOM 692 C C . VAL A 1 93 ? -26.827 -11.491 20.751 1.00 97.75 93 VAL A C 1
ATOM 694 O O . VAL A 1 93 ? -27.039 -12.701 20.734 1.00 97.75 93 VAL A O 1
ATOM 697 N N . LYS A 1 94 ? -27.810 -10.600 20.661 1.00 98.00 94 LYS A N 1
ATOM 698 C CA . LYS A 1 94 ? -29.203 -10.954 20.372 1.00 98.00 94 LYS A CA 1
ATOM 699 C C . LYS A 1 94 ? -29.656 -10.254 19.102 1.00 98.00 94 LYS A C 1
ATOM 701 O O . LYS A 1 94 ? -29.345 -9.082 18.925 1.00 98.00 94 LYS A O 1
ATOM 706 N N . ASN A 1 95 ? -30.398 -10.948 18.246 1.00 96.06 95 ASN A N 1
ATOM 707 C CA . ASN A 1 95 ? -31.037 -10.314 17.091 1.00 96.06 95 ASN A CA 1
ATOM 708 C C . ASN A 1 95 ? -32.232 -9.441 17.524 1.00 96.06 95 ASN A C 1
ATOM 710 O O . ASN A 1 95 ? -32.565 -9.352 18.713 1.00 96.06 95 ASN A O 1
ATOM 714 N N . GLN A 1 96 ? -32.898 -8.811 16.558 1.00 93.19 96 GLN A N 1
ATOM 715 C CA . GLN A 1 96 ? -34.042 -7.931 16.801 1.00 93.19 96 GLN A CA 1
ATOM 716 C C . GLN A 1 96 ? -35.219 -8.643 17.496 1.00 93.19 96 GLN A C 1
ATOM 718 O O . GLN A 1 96 ? -35.938 -8.021 18.275 1.00 93.19 96 GLN A O 1
ATOM 723 N N . GLN A 1 97 ? -35.374 -9.955 17.291 1.00 94.56 97 GLN A N 1
ATOM 724 C CA . GLN A 1 97 ? -36.374 -10.802 17.953 1.00 94.56 97 GLN A CA 1
ATOM 725 C C . GLN A 1 97 ? -35.955 -11.244 19.370 1.00 94.56 97 GLN A C 1
ATOM 727 O O . GLN A 1 97 ? -36.683 -11.977 20.035 1.00 94.56 97 GLN A O 1
ATOM 732 N N . GLY A 1 98 ? -34.780 -10.828 19.856 1.00 94.62 98 GLY A N 1
ATOM 733 C CA . GLY A 1 98 ? -34.265 -11.184 21.180 1.00 94.62 98 GLY A CA 1
ATOM 734 C C . GLY A 1 98 ? -33.627 -12.576 21.268 1.00 94.62 98 GLY A C 1
ATOM 735 O O . GLY A 1 98 ? -33.241 -12.992 22.367 1.00 94.62 98 GLY A O 1
ATOM 736 N N . VAL A 1 99 ? -33.474 -13.275 20.139 1.00 96.75 99 VAL A N 1
ATOM 737 C CA . VAL A 1 99 ? -32.869 -14.611 20.054 1.00 96.75 99 VAL A CA 1
ATOM 738 C C . VAL A 1 99 ? -31.351 -14.493 20.145 1.00 96.75 99 VAL A C 1
ATOM 740 O O . VAL A 1 99 ? -30.732 -13.727 19.399 1.00 96.75 99 VAL A O 1
ATOM 743 N N . LEU A 1 100 ? -30.747 -15.265 21.053 1.00 96.88 100 LEU A N 1
ATOM 744 C CA . LEU A 1 100 ? -29.297 -15.315 21.237 1.00 96.88 100 LEU A CA 1
ATOM 745 C C . LEU A 1 100 ? -28.613 -15.852 19.971 1.00 96.88 100 LEU A C 1
ATOM 747 O O . LEU A 1 100 ? -29.001 -16.894 19.451 1.00 96.88 100 LEU A O 1
ATOM 751 N N . GLN A 1 101 ? -27.594 -15.141 19.501 1.00 96.56 101 GLN A N 1
ATOM 752 C CA . GLN A 1 101 ? -26.799 -15.486 18.329 1.00 96.56 101 GLN A CA 1
ATOM 753 C C . GLN A 1 101 ? -25.449 -16.065 18.758 1.00 96.56 101 GLN A C 1
ATOM 755 O O . GLN A 1 101 ? -24.849 -15.607 19.732 1.00 96.56 101 GLN A O 1
ATOM 760 N N . SER A 1 102 ? -24.965 -17.059 18.013 1.00 94.12 102 SER A N 1
ATOM 761 C CA . SER A 1 102 ? -23.628 -17.628 18.191 1.00 94.12 102 SER A CA 1
ATOM 762 C C . SER A 1 102 ? -22.697 -17.053 17.132 1.00 94.12 102 SER A C 1
ATOM 764 O O . SER A 1 102 ? -22.797 -17.414 15.961 1.00 94.12 102 SER A O 1
ATOM 766 N N . TRP A 1 103 ? -21.829 -16.124 17.530 1.00 94.75 103 TRP A N 1
ATOM 767 C CA . TRP A 1 103 ? -20.861 -15.476 16.643 1.00 94.75 103 TRP A CA 1
ATOM 768 C C . TRP A 1 103 ? -19.438 -15.928 17.005 1.00 94.75 103 TRP A C 1
ATOM 770 O O . TRP A 1 103 ? -19.071 -15.869 18.183 1.00 94.75 103 TRP A O 1
ATOM 780 N N . PRO A 1 104 ? -18.625 -16.377 16.030 1.00 91.88 104 PRO A N 1
ATOM 781 C CA . PRO A 1 104 ? -17.302 -16.955 16.270 1.00 91.88 104 PRO A CA 1
ATOM 782 C C . PRO A 1 104 ? -16.231 -15.872 16.480 1.00 91.88 104 PRO A C 1
ATOM 784 O O . PRO A 1 104 ? -15.292 -15.746 15.694 1.00 91.88 104 PRO A O 1
ATOM 787 N N . PHE A 1 105 ? -16.377 -15.066 17.532 1.00 91.62 105 PHE A N 1
ATOM 788 C CA . PHE A 1 105 ? -15.420 -14.009 17.845 1.00 91.62 105 PHE A CA 1
ATOM 789 C C . PHE A 1 105 ? -14.022 -14.567 18.123 1.00 91.62 105 PHE A C 1
ATOM 791 O O . PHE A 1 105 ? -13.857 -15.516 18.892 1.00 91.62 105 PHE A O 1
ATOM 798 N N . GLN A 1 106 ? -13.006 -13.926 17.552 1.00 89.31 106 GLN A N 1
ATOM 799 C CA . GLN A 1 106 ? -11.604 -14.209 17.850 1.00 89.31 106 GLN A CA 1
ATOM 800 C C . GLN A 1 106 ? -11.019 -13.067 18.678 1.00 89.31 106 GLN A C 1
ATOM 802 O O . GLN A 1 106 ? -11.188 -11.902 18.329 1.00 89.31 106 GLN A O 1
ATOM 807 N N . VAL A 1 107 ? -10.326 -13.400 19.766 1.00 86.56 107 VAL A N 1
ATOM 808 C CA . VAL A 1 107 ? -9.599 -12.422 20.588 1.00 86.56 107 VAL A CA 1
ATOM 809 C C . VAL A 1 107 ? -8.250 -12.133 19.941 1.00 86.56 107 VAL A C 1
ATOM 811 O O . VAL A 1 107 ? -7.515 -13.073 19.638 1.00 86.56 107 VAL A O 1
ATOM 814 N N . LEU A 1 108 ? -7.924 -10.855 19.758 1.00 73.81 108 LEU A N 1
ATOM 815 C CA . LEU A 1 108 ? -6.675 -10.435 19.120 1.00 73.81 108 LEU A CA 1
ATOM 816 C C . LEU A 1 108 ? -5.608 -9.943 20.091 1.00 73.81 108 LEU A C 1
ATOM 818 O O . LEU A 1 108 ? -4.421 -10.111 19.823 1.00 73.81 108 LEU A O 1
ATOM 822 N N . THR A 1 109 ? -5.996 -9.342 21.215 1.00 72.00 109 THR A N 1
ATOM 823 C CA . THR A 1 109 ? -5.004 -8.816 22.154 1.00 72.00 109 THR A CA 1
ATOM 824 C C . THR A 1 109 ? -4.346 -9.958 22.941 1.00 72.00 109 THR A C 1
ATOM 826 O O . THR A 1 109 ? -5.034 -10.885 23.394 1.00 72.00 109 THR A O 1
ATOM 829 N N . PRO A 1 110 ? -3.010 -9.937 23.123 1.00 67.88 110 PRO A N 1
ATOM 830 C CA . PRO A 1 110 ? -2.336 -10.845 24.040 1.00 67.88 110 PRO A CA 1
ATOM 831 C C . PRO A 1 110 ? -2.916 -10.686 25.445 1.00 67.88 110 PRO A C 1
ATOM 833 O O . PRO A 1 110 ? -2.988 -9.585 25.984 1.00 67.88 110 PRO A O 1
ATOM 836 N N . VAL A 1 111 ? -3.347 -11.794 26.040 1.00 80.62 111 VAL A N 1
ATOM 837 C CA . VAL A 1 111 ? -4.029 -11.795 27.338 1.00 80.62 111 VAL A CA 1
ATOM 838 C C . VAL A 1 111 ? -3.360 -12.789 28.273 1.00 80.62 111 VAL A C 1
ATOM 840 O O . VAL A 1 111 ? -3.185 -13.962 27.931 1.00 80.62 111 VAL A O 1
ATOM 843 N N . GLY A 1 112 ? -2.973 -12.296 29.448 1.00 88.25 112 GLY A N 1
ATOM 844 C CA . GLY A 1 112 ? -2.389 -13.082 30.528 1.00 88.25 112 GLY A CA 1
ATOM 845 C C . GLY A 1 112 ? -3.423 -13.555 31.551 1.00 88.25 112 GLY A C 1
ATOM 846 O O . GLY A 1 112 ? -4.637 -13.408 31.372 1.00 88.25 112 GLY A O 1
ATOM 847 N N . ALA A 1 113 ? -2.922 -14.112 32.652 1.00 90.75 113 ALA A N 1
ATOM 848 C CA . ALA A 1 113 ? -3.737 -14.536 33.792 1.00 90.75 113 ALA A CA 1
ATOM 849 C C . ALA A 1 113 ? -4.254 -13.361 34.641 1.00 90.75 113 ALA A C 1
ATOM 851 O O . ALA A 1 113 ? -5.209 -13.528 35.399 1.00 90.75 113 ALA A O 1
ATOM 852 N N . SER A 1 114 ? -3.653 -12.181 34.500 1.00 91.62 114 SER A N 1
ATOM 853 C CA . SER A 1 114 ? -4.043 -10.967 35.208 1.00 91.62 114 SER A CA 1
ATOM 854 C C . SER A 1 114 ? -4.088 -9.757 34.280 1.00 91.62 114 SER A C 1
ATOM 856 O O . SER A 1 114 ? -3.437 -9.724 33.233 1.00 91.62 114 SER A O 1
ATOM 858 N N . THR A 1 115 ? -4.881 -8.770 34.678 1.00 92.75 115 THR A N 1
ATOM 859 C CA . THR A 1 115 ? -4.885 -7.414 34.140 1.00 92.75 115 THR A CA 1
ATOM 860 C C . THR A 1 115 ? -5.219 -6.437 35.260 1.00 92.75 115 THR A C 1
ATOM 862 O O . THR A 1 115 ? -5.893 -6.785 36.227 1.00 92.75 115 THR A O 1
ATOM 865 N N . GLN A 1 116 ? -4.775 -5.203 35.103 1.00 92.12 116 GLN A N 1
ATOM 866 C CA . GLN A 1 116 ? -5.065 -4.091 35.999 1.00 92.12 116 GLN A CA 1
ATOM 867 C C . GLN A 1 116 ? -5.860 -3.053 35.216 1.00 92.12 116 GLN A C 1
ATOM 869 O O . GLN A 1 116 ? -5.599 -2.913 34.032 1.00 92.12 116 GLN A O 1
ATOM 874 N N . ILE A 1 117 ? -6.826 -2.363 35.812 1.00 92.75 117 ILE A N 1
ATOM 875 C CA . ILE A 1 117 ? -7.476 -1.194 35.203 1.00 92.75 117 ILE A CA 1
ATOM 876 C C . ILE A 1 117 ? -6.985 0.024 35.971 1.00 92.75 117 ILE A C 1
ATOM 878 O O . ILE A 1 117 ? -7.245 0.145 37.169 1.00 92.75 117 ILE A O 1
ATOM 882 N N . ASP A 1 118 ? -6.238 0.884 35.287 1.00 91.06 118 ASP A N 1
ATOM 883 C CA . ASP A 1 118 ? -5.639 2.072 35.881 1.00 91.06 118 ASP A CA 1
ATOM 884 C C . ASP A 1 118 ? -6.570 3.280 35.695 1.00 91.06 118 ASP A C 1
ATOM 886 O O . ASP A 1 118 ? -7.229 3.364 34.654 1.00 91.06 118 ASP A O 1
ATOM 890 N N . PRO A 1 119 ? -6.598 4.242 36.637 1.00 87.69 119 PRO A N 1
ATOM 891 C CA . PRO A 1 119 ? -7.450 5.433 36.535 1.00 87.69 119 PRO A CA 1
ATOM 892 C C . PRO A 1 119 ? -7.226 6.242 35.254 1.00 87.69 119 PRO A C 1
ATOM 894 O O . PRO A 1 119 ? -8.183 6.715 34.649 1.00 87.69 119 PRO A O 1
ATOM 897 N N . ASP A 1 120 ? -5.970 6.323 34.815 1.00 86.69 120 ASP A N 1
ATOM 898 C CA . ASP A 1 120 ? -5.557 7.100 33.644 1.00 86.69 120 ASP A CA 1
ATOM 899 C C . ASP A 1 120 ? -5.278 6.216 32.409 1.00 86.69 120 ASP A C 1
ATOM 901 O O . ASP A 1 120 ? -4.893 6.711 31.351 1.00 86.69 120 ASP A O 1
ATOM 905 N N . SER A 1 121 ? -5.441 4.890 32.523 1.00 87.75 121 SER A N 1
ATOM 906 C CA . SER A 1 121 ? -5.162 3.943 31.435 1.00 87.75 121 SER A CA 1
ATOM 907 C C . SER A 1 121 ? -6.194 2.808 31.416 1.00 87.75 121 SER A C 1
ATOM 909 O O . SER A 1 121 ? -5.953 1.731 31.987 1.00 87.75 121 SER A O 1
ATOM 911 N N . PRO A 1 122 ? -7.347 3.019 30.746 1.00 87.88 122 PRO A N 1
ATOM 912 C CA . PRO A 1 122 ? -8.326 1.959 30.553 1.00 87.88 122 PRO A CA 1
ATOM 913 C C . PRO A 1 122 ? -7.710 0.810 29.752 1.00 87.88 122 PRO A C 1
ATOM 915 O O . PRO A 1 122 ? -6.788 0.994 28.952 1.00 87.88 122 PRO A O 1
ATOM 918 N N . LYS A 1 123 ? -8.226 -0.400 29.963 1.00 90.69 123 LYS A N 1
ATOM 919 C CA . LYS A 1 123 ? -7.823 -1.577 29.193 1.00 90.69 123 LYS A CA 1
ATOM 920 C C . LYS A 1 123 ? -8.781 -1.820 28.047 1.00 90.69 123 LYS A C 1
ATOM 922 O O . LYS A 1 123 ? -9.990 -1.639 28.167 1.00 90.69 123 LYS A O 1
ATOM 927 N N . GLU A 1 124 ? -8.212 -2.275 26.943 1.00 90.19 124 GLU A N 1
ATOM 928 C CA . GLU A 1 124 ? -8.935 -2.560 25.717 1.00 90.19 124 GLU A CA 1
ATOM 929 C C . GLU A 1 124 ? -8.738 -4.026 25.323 1.00 90.19 124 GLU A C 1
ATOM 931 O O . GLU A 1 124 ? -7.629 -4.569 25.343 1.00 90.19 124 GLU A O 1
ATOM 936 N N . LEU A 1 125 ? -9.840 -4.679 24.966 1.00 91.00 125 LEU A N 1
ATOM 937 C CA . LEU A 1 125 ? -9.861 -6.024 24.411 1.00 91.00 125 LEU A CA 1
ATOM 938 C C . LEU A 1 125 ? -10.482 -5.959 23.018 1.00 91.00 125 LEU A C 1
ATOM 940 O O . LEU A 1 125 ? -11.671 -5.676 22.874 1.00 91.00 125 LEU A O 1
ATOM 944 N N . LEU A 1 126 ? -9.676 -6.253 22.000 1.00 90.38 126 LEU A N 1
ATOM 945 C CA . LEU A 1 126 ? -10.135 -6.312 20.616 1.00 90.38 126 LEU A CA 1
ATOM 946 C C . LEU A 1 126 ? -10.641 -7.717 20.294 1.00 90.38 126 LEU A C 1
ATOM 948 O O . LEU A 1 126 ? -9.905 -8.704 20.436 1.00 90.38 126 LEU A O 1
ATOM 952 N N . VAL A 1 127 ? -11.889 -7.803 19.833 1.00 92.25 127 VAL A N 1
ATOM 953 C CA . VAL A 1 127 ? -12.480 -9.045 19.320 1.00 92.25 127 VAL A CA 1
ATOM 954 C C . VAL A 1 127 ? -12.979 -8.855 17.897 1.00 92.25 127 VAL A C 1
ATOM 956 O O . VAL A 1 127 ? -13.521 -7.804 17.563 1.00 92.25 127 VAL A O 1
ATOM 959 N N . ILE A 1 128 ? -12.801 -9.872 17.054 1.00 92.62 128 ILE A N 1
ATOM 960 C CA . ILE A 1 128 ? -13.103 -9.765 15.623 1.00 92.62 128 ILE A CA 1
ATOM 961 C C . ILE A 1 128 ? -14.053 -10.832 15.120 1.00 92.62 128 ILE A C 1
ATOM 963 O O . ILE A 1 128 ? -14.005 -11.980 15.566 1.00 92.62 128 ILE A O 1
ATOM 967 N N . LEU A 1 129 ? -14.840 -10.456 14.117 1.00 94.19 129 LEU A N 1
ATOM 968 C CA . LEU A 1 129 ? -15.387 -11.378 13.135 1.00 94.19 129 LEU A CA 1
ATOM 969 C C . LEU A 1 129 ? -14.735 -11.105 11.780 1.00 94.19 129 LEU A C 1
ATOM 971 O O . LEU A 1 129 ? -14.730 -9.954 11.331 1.00 94.19 129 LEU A O 1
ATOM 975 N N . PRO A 1 130 ? -14.182 -12.140 11.129 1.00 93.38 130 PRO A N 1
ATOM 976 C CA . PRO A 1 130 ? -13.586 -11.974 9.817 1.00 93.38 130 PRO A CA 1
ATOM 977 C C . PRO A 1 130 ? -14.670 -11.714 8.749 1.00 93.38 130 PRO A C 1
ATOM 979 O O . PRO A 1 130 ? -15.844 -12.037 8.979 1.00 93.38 130 PRO A O 1
ATOM 982 N N . PRO A 1 131 ? -14.295 -11.157 7.583 1.00 93.56 131 PRO A N 1
ATOM 983 C CA . PRO A 1 131 ? -15.215 -10.862 6.478 1.00 93.56 131 PRO A CA 1
ATOM 984 C C . PRO A 1 131 ? -16.114 -12.040 6.075 1.00 93.56 131 PRO A C 1
ATOM 986 O O . PRO A 1 131 ? -17.300 -11.871 5.795 1.00 93.56 131 PRO A O 1
ATOM 989 N N . GLU A 1 132 ? -15.576 -13.260 6.094 1.00 93.50 132 GLU A N 1
ATOM 990 C CA . GLU A 1 132 ? -16.299 -14.476 5.713 1.00 93.50 132 GLU A CA 1
ATOM 991 C C . GLU A 1 132 ? -17.362 -14.864 6.746 1.00 93.50 132 GLU A C 1
ATOM 993 O O . GLU A 1 132 ? -18.341 -15.523 6.412 1.00 93.50 132 GLU A O 1
ATOM 998 N N . ALA A 1 133 ? -17.189 -14.463 8.008 1.00 94.56 133 ALA A N 1
ATOM 999 C CA . ALA A 1 133 ? -18.193 -14.686 9.039 1.00 94.56 133 ALA A CA 1
ATOM 1000 C C . ALA A 1 133 ? -19.306 -13.636 8.960 1.00 94.56 133 ALA A C 1
ATOM 1002 O O . ALA A 1 133 ? -20.477 -13.985 9.085 1.00 94.56 133 ALA A O 1
ATOM 1003 N N . THR A 1 134 ? -18.965 -12.361 8.736 1.00 95.00 134 THR A N 1
ATOM 1004 C CA . THR A 1 134 ? -19.963 -11.282 8.648 1.00 95.00 134 THR A CA 1
ATOM 1005 C C . THR A 1 134 ? -20.814 -11.373 7.385 1.00 95.00 134 THR A C 1
ATOM 1007 O O . THR A 1 134 ? -21.974 -10.969 7.410 1.00 95.00 134 THR A O 1
ATOM 1010 N N . SER A 1 135 ? -20.289 -11.941 6.293 1.00 94.69 135 SER A N 1
ATOM 1011 C CA . SER A 1 135 ? -21.051 -12.176 5.058 1.00 94.69 135 SER A CA 1
ATOM 1012 C C . SER A 1 135 ? -22.212 -13.164 5.235 1.00 94.69 135 SER A C 1
ATOM 1014 O O . SER A 1 135 ? -23.217 -13.061 4.532 1.00 94.69 135 SER A O 1
ATOM 1016 N N . LEU A 1 136 ? -22.107 -14.079 6.205 1.00 94.56 136 LEU A N 1
ATOM 1017 C CA . LEU A 1 136 ? -23.123 -15.088 6.519 1.00 94.56 136 LEU A CA 1
ATOM 1018 C C . LEU A 1 136 ? -24.195 -14.593 7.501 1.00 94.56 136 LEU A C 1
ATOM 1020 O O . LEU A 1 136 ? -25.189 -15.285 7.725 1.00 94.56 136 LEU A O 1
ATOM 1024 N N . LEU A 1 137 ? -24.009 -13.419 8.110 1.00 94.12 137 LEU A N 1
ATOM 1025 C CA . LEU A 1 137 ? -24.974 -12.856 9.052 1.00 94.12 137 LEU A CA 1
ATOM 1026 C C . LEU A 1 137 ? -26.173 -12.258 8.311 1.00 94.12 137 LEU A C 1
ATOM 1028 O O . LEU A 1 137 ? -26.047 -11.732 7.207 1.00 94.12 137 LEU A O 1
ATOM 1032 N N . ALA A 1 138 ? -27.351 -12.307 8.934 1.00 94.88 138 ALA A N 1
ATOM 1033 C CA . ALA A 1 138 ? -28.521 -11.601 8.423 1.00 94.88 138 ALA A CA 1
ATOM 1034 C C . ALA A 1 138 ? -28.391 -10.093 8.683 1.00 94.88 138 ALA A C 1
ATOM 1036 O O . ALA A 1 138 ? -27.869 -9.676 9.722 1.00 94.88 138 ALA A O 1
ATOM 1037 N N . THR A 1 139 ? -28.905 -9.273 7.771 1.00 96.19 139 THR A N 1
ATOM 1038 C CA . THR A 1 139 ? -29.031 -7.829 7.993 1.00 96.19 139 THR A CA 1
ATOM 1039 C C . THR A 1 139 ? -30.034 -7.532 9.110 1.00 96.19 139 THR A C 1
ATOM 1041 O O . THR A 1 139 ? -30.986 -8.288 9.317 1.00 96.19 139 THR A O 1
ATOM 1044 N N . GLY A 1 140 ? -29.847 -6.418 9.812 1.00 95.56 140 GLY A N 1
ATOM 1045 C CA . GLY A 1 140 ? -30.749 -5.947 10.861 1.00 95.56 140 GLY A CA 1
ATOM 1046 C C . GLY A 1 140 ? -30.022 -5.446 12.105 1.00 95.56 140 GLY A C 1
ATOM 1047 O O . GLY A 1 140 ? -28.794 -5.358 12.149 1.00 95.56 140 GLY A O 1
ATOM 1048 N N . THR A 1 141 ? -30.802 -5.118 13.132 1.00 96.88 141 THR A N 1
ATOM 1049 C CA . THR A 1 141 ? -30.285 -4.598 14.402 1.00 96.88 141 THR A CA 1
ATOM 1050 C C . THR A 1 141 ? -30.014 -5.724 15.397 1.00 96.88 141 THR A C 1
ATOM 1052 O O . THR A 1 141 ? -30.882 -6.549 15.693 1.00 96.88 141 THR A O 1
ATOM 1055 N N . TYR A 1 142 ? -28.821 -5.705 15.984 1.00 97.38 142 TYR A N 1
ATOM 1056 C CA . TYR A 1 142 ? -28.371 -6.637 17.008 1.00 97.38 142 TYR A CA 1
ATOM 1057 C C . TYR A 1 142 ? -28.076 -5.899 18.311 1.00 97.38 142 TYR A C 1
ATOM 1059 O O . TYR A 1 142 ? -27.475 -4.829 18.317 1.00 97.38 142 TYR A O 1
ATOM 1067 N N . LYS A 1 143 ? -28.478 -6.483 19.440 1.00 97.38 143 LYS A N 1
ATOM 1068 C CA . LYS A 1 143 ? -28.152 -5.993 20.783 1.00 97.38 143 LYS A CA 1
ATOM 1069 C C . LYS A 1 143 ? -26.934 -6.737 21.303 1.00 97.38 143 LYS A C 1
ATOM 1071 O O . LYS A 1 143 ? -26.990 -7.954 21.494 1.00 97.38 143 LYS A O 1
ATOM 1076 N N . LEU A 1 144 ? -25.861 -6.002 21.556 1.00 97.62 144 LEU A N 1
ATOM 1077 C CA . LEU A 1 144 ? -24.640 -6.514 22.160 1.00 97.62 144 LEU A CA 1
ATOM 1078 C C . LEU A 1 144 ? -24.686 -6.208 23.655 1.00 97.62 144 LEU A C 1
ATOM 1080 O O . LEU A 1 144 ? -24.999 -5.091 24.061 1.00 97.62 144 LEU A O 1
ATOM 1084 N N . LYS A 1 145 ? -24.382 -7.207 24.482 1.00 97.50 145 LYS A N 1
ATOM 1085 C CA . LYS A 1 145 ? -24.227 -7.051 25.929 1.00 97.50 145 LYS A CA 1
ATOM 1086 C C . LYS A 1 145 ? -22.895 -7.639 26.357 1.00 97.50 145 LYS A C 1
ATOM 1088 O O . LYS A 1 145 ? -22.681 -8.843 26.195 1.00 97.50 145 LYS A O 1
ATOM 1093 N N . LEU A 1 146 ? -22.060 -6.787 26.932 1.00 97.75 146 LEU A N 1
ATOM 1094 C CA . LEU A 1 146 ? -20.800 -7.127 27.567 1.00 97.75 146 LEU A CA 1
ATOM 1095 C C . LEU A 1 146 ? -21.027 -7.248 29.075 1.00 97.75 146 LEU A C 1
ATOM 1097 O O . LEU A 1 146 ? -21.716 -6.425 29.677 1.00 97.75 146 LEU A O 1
ATOM 1101 N N . LEU A 1 147 ? -20.467 -8.292 29.667 1.00 96.62 147 LEU A N 1
ATOM 1102 C CA . LEU A 1 147 ? -20.464 -8.543 31.101 1.00 96.62 147 LEU A CA 1
ATOM 1103 C C . LEU A 1 147 ? -19.036 -8.873 31.524 1.00 96.62 147 LEU A C 1
ATOM 1105 O O . LEU A 1 147 ? -18.427 -9.768 30.941 1.00 96.62 147 LEU A O 1
ATOM 1109 N N . LEU A 1 148 ? -18.549 -8.201 32.558 1.00 96.00 148 LEU A N 1
ATOM 1110 C CA . LEU A 1 148 ? -17.419 -8.641 33.369 1.00 96.00 148 LEU A CA 1
ATOM 1111 C C . LEU A 1 148 ? -17.990 -9.142 34.696 1.00 96.00 148 LEU A C 1
ATOM 1113 O O . LEU A 1 148 ? -18.712 -8.397 35.350 1.00 96.00 148 LEU A O 1
ATOM 1117 N N . ASP A 1 149 ? -17.691 -10.376 35.095 1.00 95.81 149 ASP A N 1
ATOM 1118 C CA . ASP A 1 149 ? -18.128 -10.925 36.385 1.00 95.81 149 ASP A CA 1
ATOM 1119 C C . ASP A 1 149 ? -16.971 -11.648 37.075 1.00 95.81 149 ASP A C 1
ATOM 1121 O O . ASP A 1 149 ? -16.564 -12.736 36.669 1.00 95.81 149 ASP A O 1
ATOM 1125 N N . SER A 1 150 ? -16.427 -11.028 38.121 1.00 94.44 150 SER A N 1
ATOM 1126 C CA . SER A 1 150 ? -15.314 -11.559 38.911 1.00 94.44 150 SER A CA 1
ATOM 1127 C C . SER A 1 150 ? -15.748 -12.065 40.288 1.00 94.44 150 SER A C 1
ATOM 1129 O O . SER A 1 150 ? -14.900 -12.439 41.103 1.00 94.44 150 SER A O 1
ATOM 1131 N N . ARG A 1 151 ? -17.057 -12.106 40.583 1.00 94.38 151 ARG A N 1
ATOM 1132 C CA . ARG A 1 151 ? -17.572 -12.592 41.878 1.00 94.38 151 ARG A CA 1
ATOM 1133 C C . ARG A 1 151 ? -17.157 -14.038 42.136 1.00 94.38 151 ARG A C 1
ATOM 1135 O O . ARG A 1 151 ? -16.843 -14.409 43.265 1.00 94.38 151 ARG A O 1
ATOM 1142 N N . THR A 1 152 ? -17.089 -14.835 41.071 1.00 91.94 152 THR A N 1
ATOM 1143 C CA . THR A 1 152 ? -16.584 -16.211 41.090 1.00 91.94 152 THR A CA 1
ATOM 1144 C C . THR A 1 152 ? -15.389 -16.358 40.146 1.00 91.94 152 THR A C 1
ATOM 1146 O O . THR A 1 152 ? -15.233 -15.603 39.192 1.00 91.94 152 THR A O 1
ATOM 1149 N N . GLY A 1 153 ? -14.497 -17.311 40.425 1.00 87.94 153 GLY A N 1
ATOM 1150 C CA . GLY A 1 153 ? -13.411 -17.666 39.506 1.00 87.94 153 GLY A CA 1
ATOM 1151 C C . GLY A 1 153 ? -12.192 -16.731 39.460 1.00 87.94 153 GLY A C 1
ATOM 1152 O O . GLY A 1 153 ? -11.262 -17.052 38.719 1.00 87.94 153 GLY A O 1
ATOM 1153 N N . SER A 1 154 ? -12.143 -15.639 40.232 1.00 92.81 154 SER A N 1
ATOM 1154 C CA . SER A 1 154 ? -10.942 -14.798 40.414 1.00 92.81 154 SER A CA 1
ATOM 1155 C C . SER A 1 154 ? -10.149 -15.152 41.683 1.00 92.81 154 SER A C 1
ATOM 1157 O O . SER A 1 154 ? -10.706 -15.703 42.640 1.00 92.81 154 SER A O 1
ATOM 1159 N N . THR A 1 155 ? -8.848 -14.849 41.696 1.00 92.88 155 THR A N 1
ATOM 1160 C CA . THR A 1 155 ? -7.939 -15.135 42.822 1.00 92.88 155 THR A CA 1
ATOM 1161 C C . THR A 1 155 ? -8.263 -14.296 44.066 1.00 92.88 155 THR A C 1
ATOM 1163 O O . THR A 1 155 ? -8.863 -13.223 43.949 1.00 92.88 155 THR A O 1
ATOM 1166 N N . PRO A 1 156 ? -7.854 -14.735 45.273 1.00 89.69 156 PRO A N 1
ATOM 1167 C CA . PRO A 1 156 ? -7.850 -13.873 46.456 1.00 89.69 156 PRO A CA 1
ATOM 1168 C C . PRO A 1 156 ? -7.075 -12.573 46.189 1.00 89.69 156 PRO A C 1
ATOM 1170 O O . PRO A 1 156 ? -6.048 -12.600 45.513 1.00 89.69 156 PRO A O 1
ATOM 1173 N N . GLY A 1 157 ? -7.587 -11.438 46.673 1.00 85.62 157 GLY A N 1
ATOM 1174 C CA . GLY A 1 157 ? -7.001 -10.108 46.444 1.00 85.62 157 GLY A CA 1
ATOM 1175 C C . GLY A 1 157 ? -7.354 -9.449 45.102 1.00 85.62 157 GLY A C 1
ATOM 1176 O O . GLY A 1 157 ? -7.065 -8.273 44.918 1.00 85.62 157 GLY A O 1
ATOM 1177 N N . SER A 1 158 ? -8.008 -10.163 44.179 1.00 91.25 158 SER A N 1
ATOM 1178 C CA . SER A 1 158 ? -8.593 -9.559 42.975 1.00 91.25 158 SER A CA 1
ATOM 1179 C C . SER A 1 158 ? -9.916 -8.862 43.305 1.00 91.25 158 SER A C 1
ATOM 1181 O O . SER A 1 158 ? -10.637 -9.293 44.208 1.00 91.25 158 SER A O 1
ATOM 1183 N N . TRP A 1 159 ? -10.259 -7.822 42.543 1.00 92.81 159 TRP A N 1
ATOM 1184 C CA . TRP A 1 159 ? -11.558 -7.160 42.603 1.00 92.81 159 TRP A CA 1
ATOM 1185 C C . TRP A 1 159 ? -12.705 -8.164 42.459 1.00 92.81 159 TRP A C 1
ATOM 1187 O O . TRP A 1 159 ? -12.674 -9.056 41.603 1.00 92.81 159 TRP A O 1
ATOM 1197 N N . LYS A 1 160 ? -13.727 -8.011 43.305 1.00 93.00 160 LYS A N 1
ATOM 1198 C CA . LYS A 1 160 ? -14.912 -8.869 43.364 1.00 93.00 160 LYS A CA 1
ATOM 1199 C C . LYS A 1 160 ? -16.145 -8.036 43.058 1.00 93.00 160 LYS A C 1
ATOM 1201 O O . LYS A 1 160 ? -16.669 -7.357 43.932 1.00 93.00 160 LYS A O 1
ATOM 1206 N N . GLY A 1 161 ? -16.628 -8.136 41.832 1.00 92.94 161 GLY A N 1
ATOM 1207 C CA . GLY A 1 161 ? -17.829 -7.438 41.417 1.00 92.94 161 GLY A CA 1
ATOM 1208 C C . GLY A 1 161 ? -18.252 -7.854 40.024 1.00 92.94 161 GLY A C 1
ATOM 1209 O O . GLY A 1 161 ? -17.800 -8.868 39.483 1.00 92.94 161 GLY A O 1
ATOM 1210 N N . TRP A 1 162 ? -19.164 -7.080 39.461 1.00 94.69 162 TRP A N 1
ATOM 1211 C CA . TRP A 1 162 ? -19.598 -7.255 38.091 1.00 94.69 162 TRP A CA 1
ATOM 1212 C C . TRP A 1 162 ? -19.897 -5.893 37.473 1.00 94.69 162 TRP A C 1
ATOM 1214 O O . TRP A 1 162 ? -20.309 -4.976 38.172 1.00 94.69 162 TRP A O 1
ATOM 1224 N N . ALA A 1 163 ? -19.688 -5.779 36.169 1.00 95.06 163 ALA A N 1
ATOM 1225 C CA . ALA A 1 163 ? -19.984 -4.579 35.400 1.00 95.06 163 ALA A CA 1
ATOM 1226 C C . ALA A 1 163 ? -20.605 -4.983 34.061 1.00 95.06 163 ALA A C 1
ATOM 1228 O O . ALA A 1 163 ? -20.340 -6.076 33.545 1.00 95.06 163 ALA A O 1
ATOM 1229 N N . ILE A 1 164 ? -21.462 -4.129 33.503 1.00 96.19 164 ILE A N 1
ATOM 1230 C CA . ILE A 1 164 ? -22.149 -4.389 32.234 1.00 96.19 164 ILE A CA 1
ATOM 1231 C C . ILE A 1 164 ? -22.088 -3.184 31.310 1.00 96.19 164 ILE A C 1
ATOM 1233 O O . ILE A 1 164 ? -22.167 -2.048 31.755 1.00 96.19 164 ILE A O 1
ATOM 1237 N N . ALA A 1 165 ? -22.051 -3.463 30.012 1.00 96.50 165 ALA A N 1
ATOM 1238 C CA . ALA A 1 165 ? -22.310 -2.481 28.969 1.00 96.50 165 ALA A CA 1
ATOM 1239 C C . ALA A 1 165 ? -23.225 -3.075 27.906 1.00 96.50 165 ALA A C 1
ATOM 1241 O O . ALA A 1 165 ? -23.243 -4.291 27.678 1.00 96.50 165 ALA A O 1
ATOM 1242 N N . GLN A 1 166 ? -24.000 -2.215 27.254 1.00 96.06 166 GLN A N 1
ATOM 1243 C CA . GLN A 1 166 ? -24.879 -2.604 26.162 1.00 96.06 166 GLN A CA 1
ATOM 1244 C C . GLN A 1 166 ? -24.803 -1.585 25.034 1.00 96.06 166 GLN A C 1
ATOM 1246 O O . GLN A 1 166 ? -24.730 -0.388 25.283 1.00 96.06 166 GLN A O 1
ATOM 1251 N N . THR A 1 167 ? -24.856 -2.071 23.799 1.00 95.75 167 THR A N 1
ATOM 1252 C CA . THR A 1 167 ? -24.977 -1.227 22.608 1.00 95.75 167 THR A CA 1
ATOM 1253 C C . THR A 1 167 ? -25.793 -1.943 21.535 1.00 95.75 167 THR A C 1
ATOM 1255 O O . THR A 1 167 ? -26.088 -3.141 21.645 1.00 95.75 167 THR A O 1
ATOM 1258 N N . THR A 1 168 ? -26.173 -1.213 20.494 1.00 95.50 168 THR A N 1
ATOM 1259 C CA . THR A 1 168 ? -26.782 -1.760 19.282 1.00 95.50 168 THR A CA 1
ATOM 1260 C C . THR A 1 168 ? -25.791 -1.714 18.131 1.00 95.50 168 THR A C 1
ATOM 1262 O O . THR A 1 168 ? -25.105 -0.713 17.955 1.00 95.50 168 THR A O 1
ATOM 1265 N N . LEU A 1 169 ? -25.748 -2.788 17.349 1.00 95.94 169 LEU A N 1
ATOM 1266 C CA . LEU A 1 169 ? -24.999 -2.900 16.102 1.00 95.94 169 LEU A CA 1
ATOM 1267 C C . LEU A 1 169 ? -25.991 -3.089 14.961 1.00 95.94 169 LEU A C 1
ATOM 1269 O O . LEU A 1 169 ? -26.850 -3.970 15.035 1.00 95.94 169 LEU A O 1
ATOM 1273 N N . GLU A 1 170 ? -25.857 -2.305 13.904 1.00 95.25 170 GLU A N 1
ATOM 1274 C CA . GLU A 1 170 ? -26.629 -2.494 12.681 1.00 95.25 170 GLU A CA 1
ATOM 1275 C C . GLU A 1 170 ? -25.777 -3.196 11.620 1.00 95.25 170 GLU A C 1
ATOM 1277 O O . GLU A 1 170 ? -24.656 -2.773 11.337 1.00 95.25 170 GLU A O 1
ATOM 1282 N N . ILE A 1 171 ? -26.301 -4.285 11.050 1.00 95.06 171 ILE A N 1
ATOM 1283 C CA . ILE A 1 171 ? -25.680 -4.990 9.923 1.00 95.06 171 ILE A CA 1
ATOM 1284 C C . ILE A 1 171 ? -26.480 -4.688 8.662 1.00 95.06 171 ILE A C 1
ATOM 1286 O O . ILE A 1 171 ? -27.659 -5.036 8.579 1.00 95.06 171 ILE A O 1
ATOM 1290 N N . LEU A 1 172 ? -25.824 -4.089 7.674 1.00 93.81 172 LEU A N 1
ATOM 1291 C CA . LEU A 1 172 ? -26.416 -3.715 6.393 1.00 93.81 172 LEU A CA 1
ATOM 1292 C C . LEU A 1 172 ? -25.767 -4.464 5.229 1.00 93.81 172 LEU A C 1
ATOM 1294 O O . LEU A 1 172 ? -24.690 -5.053 5.354 1.00 93.81 172 LEU A O 1
ATOM 1298 N N . ASP A 1 173 ? -26.418 -4.415 4.073 1.00 94.00 173 ASP A N 1
ATOM 1299 C CA . ASP A 1 173 ? -25.787 -4.804 2.819 1.00 94.00 173 ASP A CA 1
ATOM 1300 C C . ASP A 1 173 ? -24.784 -3.755 2.349 1.00 94.00 173 ASP A C 1
ATOM 1302 O O . ASP A 1 173 ? -25.047 -2.557 2.504 1.00 94.00 173 ASP A O 1
ATOM 1306 N N . PRO A 1 174 ? -23.640 -4.174 1.772 1.00 89.50 174 PRO A N 1
ATOM 1307 C CA . PRO A 1 174 ? -22.691 -3.227 1.220 1.00 89.50 174 PRO A CA 1
ATOM 1308 C C . PRO A 1 174 ? -23.377 -2.375 0.136 1.00 89.50 174 PRO A C 1
ATOM 1310 O O . PRO A 1 174 ? -24.146 -2.903 -0.679 1.00 89.50 174 PRO A O 1
ATOM 1313 N N . PRO A 1 175 ? -23.122 -1.056 0.108 1.00 86.81 175 PRO A N 1
ATOM 1314 C CA . PRO A 1 175 ? -23.700 -0.179 -0.901 1.00 86.81 175 PRO A CA 1
ATOM 1315 C C . PRO A 1 175 ? -23.257 -0.625 -2.301 1.00 86.81 175 PRO A C 1
ATOM 1317 O O . PRO A 1 175 ? -22.082 -0.901 -2.524 1.00 86.81 175 PRO A O 1
ATOM 1320 N N . GLN A 1 176 ? -24.192 -0.664 -3.256 1.00 86.38 176 GLN A N 1
ATOM 1321 C CA . GLN A 1 176 ? -23.913 -1.099 -4.636 1.00 86.38 176 GLN A CA 1
ATOM 1322 C C . GLN A 1 176 ? -22.919 -0.174 -5.360 1.00 86.38 176 GLN A C 1
ATOM 1324 O O . GLN A 1 176 ? -22.172 -0.619 -6.225 1.00 86.38 176 GLN A O 1
ATOM 1329 N N . ALA A 1 177 ? -22.896 1.108 -4.990 1.00 88.00 177 ALA A N 1
ATOM 1330 C CA . ALA A 1 177 ? -21.953 2.102 -5.488 1.00 88.00 177 ALA A CA 1
ATOM 1331 C C . ALA A 1 177 ? -21.449 2.951 -4.305 1.00 88.00 177 ALA A C 1
ATOM 1333 O O . ALA A 1 177 ? -22.062 3.975 -3.986 1.00 88.00 177 ALA A O 1
ATOM 1334 N N . PRO A 1 178 ? -20.388 2.520 -3.595 1.00 85.25 178 PRO A N 1
ATOM 1335 C CA . PRO A 1 178 ? -19.873 3.262 -2.451 1.00 85.25 178 PRO A CA 1
ATOM 1336 C C . PRO A 1 178 ? -19.279 4.594 -2.907 1.00 85.25 178 PRO A C 1
ATOM 1338 O O . PRO A 1 178 ? -18.447 4.634 -3.817 1.00 85.25 178 PRO A O 1
ATOM 1341 N N . VAL A 1 179 ? -19.664 5.683 -2.242 1.00 86.94 179 VAL A N 1
ATOM 1342 C CA . VAL A 1 179 ? -19.038 6.995 -2.467 1.00 86.94 179 VAL A CA 1
ATOM 1343 C C . VAL A 1 179 ? -17.589 6.991 -1.952 1.00 86.94 179 VAL A C 1
ATOM 1345 O O . VAL A 1 179 ? -17.277 6.221 -1.039 1.00 86.94 179 VAL A O 1
ATOM 1348 N N . PRO A 1 180 ? -16.692 7.864 -2.448 1.00 85.12 180 PRO A N 1
ATOM 1349 C CA . PRO A 1 180 ? -15.273 7.835 -2.072 1.00 85.12 180 PRO A CA 1
ATOM 1350 C C . PRO A 1 180 ? -15.003 7.879 -0.557 1.00 85.12 180 PRO A C 1
ATOM 1352 O O . PRO A 1 180 ? -14.094 7.214 -0.066 1.00 85.12 180 PRO A O 1
ATOM 1355 N N . ALA A 1 181 ? -15.816 8.610 0.211 1.00 81.62 181 ALA A N 1
ATOM 1356 C CA . ALA A 1 181 ? -15.696 8.639 1.669 1.00 81.62 181 ALA A CA 1
ATOM 1357 C C . ALA A 1 181 ? -15.960 7.259 2.303 1.00 81.62 181 ALA A C 1
ATOM 1359 O O . ALA A 1 181 ? -15.205 6.822 3.167 1.00 81.62 181 ALA A O 1
ATOM 1360 N N . GLN A 1 182 ? -16.984 6.541 1.825 1.00 83.88 182 GLN A N 1
ATOM 1361 C CA . GLN A 1 182 ? -17.300 5.185 2.285 1.00 83.88 182 GLN A CA 1
ATOM 1362 C C . GLN A 1 182 ? -16.203 4.192 1.897 1.00 83.88 182 GLN A C 1
ATOM 1364 O O . GLN A 1 182 ? -15.847 3.342 2.708 1.00 83.88 182 GLN A O 1
ATOM 1369 N N . GLN A 1 183 ? -15.638 4.323 0.693 1.00 88.19 183 GLN A N 1
ATOM 1370 C CA . GLN A 1 183 ? -14.508 3.503 0.249 1.00 88.19 183 GLN A CA 1
ATOM 1371 C C . GLN A 1 183 ? -13.296 3.680 1.175 1.00 88.19 183 GLN A C 1
ATOM 1373 O O . GLN A 1 183 ? -12.688 2.692 1.579 1.00 88.19 183 GLN A O 1
ATOM 1378 N N . CYS A 1 184 ? -12.981 4.919 1.577 1.00 89.44 184 CYS A N 1
ATOM 1379 C CA . CYS A 1 184 ? -11.911 5.170 2.543 1.00 89.44 184 CYS A CA 1
ATOM 1380 C C . CYS A 1 184 ? -12.219 4.548 3.917 1.00 89.44 184 CYS A C 1
ATOM 1382 O O . CYS A 1 184 ? -11.384 3.830 4.464 1.00 89.44 184 CYS A O 1
ATOM 1384 N N . SER A 1 185 ? -13.429 4.735 4.458 1.00 86.50 185 SER A N 1
ATOM 1385 C CA . SER A 1 185 ? -13.819 4.109 5.732 1.00 86.50 185 SER A CA 1
ATOM 1386 C C . SER A 1 185 ? -13.708 2.579 5.696 1.00 86.50 185 SER A C 1
ATOM 1388 O O . SER A 1 185 ? -13.199 1.978 6.639 1.00 86.50 185 SER A O 1
ATOM 1390 N N . GLN A 1 186 ? -14.135 1.941 4.603 1.00 88.00 186 GLN A N 1
ATOM 1391 C CA . GLN A 1 186 ? -14.015 0.490 4.425 1.00 88.00 186 GLN A CA 1
ATOM 1392 C C . GLN A 1 186 ? -12.550 0.043 4.338 1.00 88.00 186 GLN A C 1
ATOM 1394 O O . GLN A 1 186 ? -12.175 -0.940 4.980 1.00 88.00 186 GLN A O 1
ATOM 1399 N N . ALA A 1 187 ? -11.715 0.781 3.601 1.00 92.69 187 ALA A N 1
ATOM 1400 C CA . ALA A 1 187 ? -10.289 0.495 3.486 1.00 92.69 187 ALA A CA 1
ATOM 1401 C C . ALA A 1 187 ? -9.575 0.576 4.844 1.00 92.69 187 ALA A C 1
ATOM 1403 O O . ALA A 1 187 ? -8.784 -0.308 5.158 1.00 92.69 187 ALA A O 1
ATOM 1404 N N . LEU A 1 188 ? -9.896 1.571 5.679 1.00 91.62 188 LEU A N 1
ATOM 1405 C CA . LEU A 1 188 ? -9.329 1.707 7.027 1.00 91.62 188 LEU A CA 1
ATOM 1406 C C . LEU A 1 188 ? -9.644 0.497 7.917 1.00 91.62 188 LEU A C 1
ATOM 1408 O O . LEU A 1 188 ? -8.753 -0.033 8.579 1.00 91.62 188 LEU A O 1
ATOM 1412 N N . ILE A 1 189 ? -10.896 0.029 7.913 1.00 90.06 189 ILE A N 1
ATOM 1413 C CA . ILE A 1 189 ? -11.317 -1.123 8.726 1.00 90.06 189 ILE A CA 1
ATOM 1414 C C . ILE A 1 189 ? -10.650 -2.411 8.222 1.00 90.06 189 ILE A C 1
ATOM 1416 O O . ILE A 1 189 ? -10.162 -3.216 9.019 1.00 90.06 189 ILE A O 1
ATOM 1420 N N . LEU A 1 190 ? -10.598 -2.608 6.902 1.00 92.69 190 LEU A N 1
ATOM 1421 C CA . LEU A 1 190 ? -9.974 -3.786 6.302 1.00 92.69 190 LEU A CA 1
ATOM 1422 C C . LEU A 1 190 ? -8.452 -3.799 6.507 1.00 92.69 190 LEU A C 1
ATOM 1424 O O . LEU A 1 190 ? -7.889 -4.842 6.840 1.00 92.69 190 LEU A O 1
ATOM 1428 N N . ALA A 1 191 ? -7.787 -2.650 6.379 1.00 94.00 191 ALA A N 1
ATOM 1429 C CA . ALA A 1 191 ? -6.366 -2.516 6.671 1.00 94.00 191 ALA A CA 1
ATOM 1430 C C . ALA A 1 191 ? -6.073 -2.844 8.139 1.00 94.00 191 ALA A C 1
ATOM 1432 O O . ALA A 1 191 ? -5.245 -3.715 8.404 1.00 94.00 191 ALA A O 1
ATOM 1433 N N . ALA A 1 192 ? -6.833 -2.267 9.077 1.00 89.62 192 ALA A N 1
ATOM 1434 C CA . ALA A 1 192 ? -6.711 -2.584 10.498 1.00 89.62 192 ALA A CA 1
ATOM 1435 C C . ALA A 1 192 ? -6.898 -4.088 10.765 1.00 89.62 192 ALA A C 1
ATOM 1437 O O . ALA A 1 192 ? -6.129 -4.685 11.514 1.00 89.62 192 ALA A O 1
ATOM 1438 N N . TYR A 1 193 ? -7.863 -4.743 10.110 1.00 91.56 193 TYR A N 1
ATOM 1439 C CA . TYR A 1 193 ? -8.032 -6.197 10.197 1.00 91.56 193 TYR A CA 1
ATOM 1440 C C . TYR A 1 193 ? -6.778 -6.965 9.741 1.00 91.56 193 TYR A C 1
ATOM 1442 O O . TYR A 1 193 ? -6.333 -7.882 10.437 1.00 91.56 193 TYR A O 1
ATOM 1450 N N . HIS A 1 194 ? -6.182 -6.590 8.606 1.00 92.81 194 HIS A N 1
ATOM 1451 C CA . HIS A 1 194 ? -4.957 -7.222 8.112 1.00 92.81 194 HIS A CA 1
ATOM 1452 C C . HIS A 1 194 ? -3.762 -6.989 9.040 1.00 92.81 194 HIS A C 1
ATOM 1454 O O . HIS A 1 194 ? -2.999 -7.922 9.296 1.00 92.81 194 HIS A O 1
ATOM 1460 N N . GLU A 1 195 ? -3.626 -5.793 9.609 1.00 89.00 195 GLU A N 1
ATOM 1461 C CA . GLU A 1 195 ? -2.590 -5.488 10.598 1.00 89.00 195 GLU A CA 1
ATOM 1462 C C . GLU A 1 195 ? -2.713 -6.359 11.847 1.00 89.00 195 GLU A C 1
ATOM 1464 O O . GLU A 1 195 ? -1.723 -6.912 12.321 1.00 89.00 195 GLU A O 1
ATOM 1469 N N . GLN A 1 196 ? -3.935 -6.570 12.335 1.00 83.69 196 GLN A N 1
ATOM 1470 C CA . GLN A 1 196 ? -4.193 -7.459 13.467 1.00 83.69 196 GLN A CA 1
ATOM 1471 C C . GLN A 1 196 ? -3.890 -8.933 13.162 1.00 83.69 196 GLN A C 1
ATOM 1473 O O . GLN A 1 196 ? -3.612 -9.724 14.063 1.00 83.69 196 GLN A O 1
ATOM 1478 N N . LYS A 1 197 ? -3.923 -9.319 11.884 1.00 86.88 197 LYS A N 1
ATOM 1479 C CA . LYS A 1 197 ? -3.457 -10.626 11.402 1.00 86.88 197 LYS A CA 1
ATOM 1480 C C . LYS A 1 197 ? -1.957 -10.653 11.100 1.00 86.88 197 LYS A C 1
ATOM 1482 O O . LYS A 1 197 ? -1.475 -11.647 10.563 1.00 86.88 197 LYS A O 1
ATOM 1487 N N . ASN A 1 198 ? -1.226 -9.595 11.458 1.00 88.88 198 ASN A N 1
ATOM 1488 C CA . ASN A 1 198 ? 0.192 -9.407 11.167 1.00 88.88 198 ASN A CA 1
ATOM 1489 C C . ASN A 1 198 ? 0.512 -9.482 9.659 1.00 88.88 198 ASN A C 1
ATOM 1491 O O . ASN A 1 198 ? 1.583 -9.934 9.260 1.00 88.88 198 ASN A O 1
ATOM 1495 N N . ASN A 1 199 ? -0.434 -9.067 8.810 1.00 93.38 199 ASN A N 1
ATOM 1496 C CA . ASN A 1 199 ? -0.301 -9.046 7.356 1.00 93.38 199 ASN A CA 1
ATOM 1497 C C . ASN A 1 199 ? -0.216 -7.604 6.839 1.00 93.38 199 ASN A C 1
ATOM 1499 O O . ASN A 1 199 ? -1.140 -7.074 6.219 1.00 93.38 199 ASN A O 1
ATOM 1503 N N . THR A 1 200 ? 0.915 -6.957 7.109 1.00 95.00 200 THR A N 1
ATOM 1504 C CA . THR A 1 200 ? 1.163 -5.556 6.734 1.00 95.00 200 THR A CA 1
ATOM 1505 C C . THR A 1 200 ? 1.176 -5.335 5.221 1.00 95.00 200 THR A C 1
ATOM 1507 O O . THR A 1 200 ? 0.786 -4.265 4.766 1.00 95.00 200 THR A O 1
ATOM 1510 N N . ALA A 1 201 ? 1.546 -6.347 4.429 1.00 95.44 201 ALA A N 1
ATOM 1511 C CA . ALA A 1 201 ? 1.520 -6.271 2.968 1.00 95.44 201 ALA A CA 1
ATOM 1512 C C . ALA A 1 201 ? 0.091 -6.129 2.421 1.00 95.44 201 ALA A C 1
ATOM 1514 O O . ALA A 1 201 ? -0.152 -5.316 1.531 1.00 95.44 201 ALA A O 1
ATOM 1515 N N . GLN A 1 202 ? -0.869 -6.885 2.969 1.00 95.69 202 GLN A N 1
ATOM 1516 C CA . GLN A 1 202 ? -2.278 -6.732 2.594 1.00 95.69 202 GLN A CA 1
ATOM 1517 C C . GLN A 1 202 ? -2.862 -5.410 3.099 1.00 95.69 202 GLN A C 1
ATOM 1519 O O . GLN A 1 202 ? -3.603 -4.767 2.360 1.00 95.69 202 GLN A O 1
ATOM 1524 N N . ALA A 1 203 ? -2.496 -4.972 4.308 1.00 95.94 203 ALA A N 1
ATOM 1525 C CA . ALA A 1 203 ? -2.914 -3.667 4.819 1.00 95.94 203 ALA A CA 1
ATOM 1526 C C . ALA A 1 203 ? -2.437 -2.518 3.909 1.00 95.94 203 ALA A C 1
ATOM 1528 O O . ALA A 1 203 ? -3.235 -1.659 3.536 1.00 95.94 203 ALA A O 1
ATOM 1529 N N . GLU A 1 204 ? -1.173 -2.549 3.477 1.00 96.06 204 GLU A N 1
ATOM 1530 C CA . GLU A 1 204 ? -0.610 -1.558 2.552 1.00 96.06 204 GLU A CA 1
ATOM 1531 C C . GLU A 1 204 ? -1.296 -1.609 1.184 1.00 96.06 204 GLU A C 1
ATOM 1533 O O . GLU A 1 204 ? -1.642 -0.566 0.638 1.00 96.06 204 GLU A O 1
ATOM 1538 N N . ALA A 1 205 ? -1.557 -2.803 0.641 1.00 96.81 205 ALA A N 1
ATOM 1539 C CA . ALA A 1 205 ? -2.249 -2.947 -0.640 1.00 96.81 205 ALA A CA 1
ATOM 1540 C C . ALA A 1 205 ? -3.667 -2.349 -0.611 1.00 96.81 205 ALA A C 1
ATOM 1542 O O . ALA A 1 205 ? -4.076 -1.692 -1.569 1.00 96.81 205 ALA A O 1
ATOM 1543 N N . VAL A 1 206 ? -4.396 -2.542 0.493 1.00 96.81 206 VAL A N 1
ATOM 1544 C CA . VAL A 1 206 ? -5.731 -1.962 0.700 1.00 96.81 206 VAL A CA 1
ATOM 1545 C C . VAL A 1 206 ? -5.654 -0.437 0.786 1.00 96.81 206 VAL A C 1
ATOM 1547 O O . VAL A 1 206 ? -6.399 0.254 0.092 1.00 96.81 206 VAL A O 1
ATOM 1550 N N . LEU A 1 207 ? -4.736 0.105 1.591 1.00 96.50 207 LEU A N 1
ATOM 1551 C CA . LEU A 1 207 ? -4.594 1.554 1.769 1.00 96.50 207 LEU A CA 1
ATOM 1552 C C . LEU A 1 207 ? -4.042 2.260 0.524 1.00 96.50 207 LEU A C 1
ATOM 1554 O O . LEU A 1 207 ? -4.406 3.403 0.263 1.00 96.50 207 LEU A O 1
ATOM 1558 N N . ALA A 1 208 ? -3.204 1.596 -0.273 1.00 94.25 208 ALA A N 1
ATOM 1559 C CA . ALA A 1 208 ? -2.687 2.134 -1.529 1.00 94.25 208 ALA A CA 1
ATOM 1560 C C . ALA A 1 208 ? -3.777 2.314 -2.600 1.00 94.25 208 ALA A C 1
ATOM 1562 O O . ALA A 1 208 ? -3.639 3.173 -3.467 1.00 94.25 208 ALA A O 1
ATOM 1563 N N . GLN A 1 209 ? -4.851 1.521 -2.536 1.00 94.06 209 GLN A N 1
ATOM 1564 C CA . GLN A 1 209 ? -6.016 1.633 -3.421 1.00 94.06 209 GLN A CA 1
ATOM 1565 C C . GLN A 1 209 ? -7.111 2.547 -2.852 1.00 94.06 209 GLN A C 1
ATOM 1567 O O . GLN A 1 209 ? -8.086 2.848 -3.544 1.00 94.06 209 GLN A O 1
ATOM 1572 N N . ALA A 1 210 ? -6.978 2.981 -1.597 1.00 92.88 210 ALA A N 1
ATOM 1573 C CA . ALA A 1 210 ? -7.972 3.818 -0.951 1.00 92.88 210 ALA A CA 1
ATOM 1574 C C . ALA A 1 210 ? -7.976 5.237 -1.548 1.00 92.88 210 ALA A C 1
ATOM 1576 O O . ALA A 1 210 ? -6.919 5.769 -1.903 1.00 92.88 210 ALA A O 1
ATOM 1577 N N . PRO A 1 211 ? -9.140 5.906 -1.619 1.00 91.25 211 PRO A N 1
ATOM 1578 C CA . PRO A 1 211 ? -9.185 7.296 -2.050 1.00 91.25 211 PRO A CA 1
ATOM 1579 C C . PRO A 1 211 ? -8.354 8.201 -1.130 1.00 91.25 211 PRO A C 1
ATOM 1581 O O . PRO A 1 211 ? -8.316 8.001 0.085 1.00 91.25 211 PRO A O 1
ATOM 1584 N N . ALA A 1 212 ? -7.741 9.236 -1.710 1.00 88.69 212 ALA A N 1
ATOM 1585 C CA . ALA A 1 212 ? -6.817 10.165 -1.051 1.00 88.69 212 ALA A CA 1
ATOM 1586 C C . ALA A 1 212 ? -7.513 11.153 -0.083 1.00 88.69 212 ALA A C 1
ATOM 1588 O O . ALA A 1 212 ? -7.404 12.374 -0.204 1.00 88.69 212 ALA A O 1
ATOM 1589 N N . PHE A 1 213 ? -8.273 10.631 0.880 1.00 86.50 213 PHE A N 1
ATOM 1590 C CA . PHE A 1 213 ? -8.736 11.383 2.044 1.00 86.50 213 PHE A CA 1
ATOM 1591 C C . PHE A 1 213 ? -7.636 11.438 3.099 1.00 86.50 213 PHE A C 1
ATOM 1593 O O . PHE A 1 213 ? -6.864 10.492 3.249 1.00 86.50 213 PHE A O 1
ATOM 1600 N N . VAL A 1 214 ? -7.631 12.517 3.886 1.00 88.50 214 VAL A N 1
ATOM 1601 C CA . VAL A 1 214 ? -6.647 12.753 4.956 1.00 88.50 214 VAL A CA 1
ATOM 1602 C C . VAL A 1 214 ? -6.507 11.533 5.874 1.00 88.50 214 VAL A C 1
ATOM 1604 O O . VAL A 1 214 ? -5.391 11.110 6.141 1.00 88.50 214 VAL A O 1
ATOM 1607 N N . ALA A 1 215 ? -7.618 10.911 6.287 1.00 87.62 215 ALA A N 1
ATOM 1608 C CA . ALA A 1 215 ? -7.600 9.746 7.175 1.00 87.62 215 ALA A CA 1
ATOM 1609 C C . ALA A 1 215 ? -6.929 8.505 6.551 1.00 87.62 215 ALA A C 1
ATOM 1611 O O . ALA A 1 215 ? -6.131 7.846 7.211 1.00 87.62 215 ALA A O 1
ATOM 1612 N N . CYS A 1 216 ? -7.214 8.199 5.280 1.00 91.00 216 CYS A N 1
ATOM 1613 C CA . CYS A 1 216 ? -6.607 7.061 4.583 1.00 91.00 216 CYS A CA 1
ATOM 1614 C C . CYS A 1 216 ? -5.117 7.280 4.306 1.00 91.00 216 CYS A C 1
ATOM 1616 O O . CYS A 1 216 ? -4.316 6.365 4.493 1.00 91.00 216 CYS A O 1
ATOM 1618 N N . LEU A 1 217 ? -4.739 8.501 3.917 1.00 92.94 217 LEU A N 1
ATOM 1619 C CA . LEU A 1 217 ? -3.337 8.872 3.734 1.00 92.94 217 LEU A CA 1
ATOM 1620 C C . LEU A 1 217 ? -2.574 8.796 5.063 1.00 92.94 217 LEU A C 1
ATOM 1622 O O . LEU A 1 217 ? -1.516 8.178 5.115 1.00 92.94 217 LEU A O 1
ATOM 1626 N N . ALA A 1 218 ? -3.133 9.340 6.148 1.00 92.81 218 ALA A N 1
ATOM 1627 C CA . ALA A 1 218 ? -2.522 9.280 7.474 1.00 92.81 218 ALA A CA 1
ATOM 1628 C C . ALA A 1 218 ? -2.304 7.830 7.938 1.00 92.81 218 ALA A C 1
ATOM 1630 O O . ALA A 1 218 ? -1.184 7.466 8.287 1.00 92.81 218 ALA A O 1
ATOM 1631 N N . ALA A 1 219 ? -3.326 6.972 7.841 1.00 93.81 219 ALA A N 1
ATOM 1632 C CA . ALA A 1 219 ? -3.205 5.562 8.215 1.00 93.81 219 ALA A CA 1
ATOM 1633 C C . ALA A 1 219 ? -2.126 4.827 7.399 1.00 93.81 219 ALA A C 1
ATOM 1635 O O . ALA A 1 219 ? -1.350 4.038 7.943 1.00 93.81 219 ALA A O 1
ATOM 1636 N N . ARG A 1 220 ? -2.031 5.114 6.095 1.00 96.56 220 ARG A N 1
ATOM 1637 C CA . ARG A 1 220 ? -1.006 4.531 5.221 1.00 96.56 220 ARG A CA 1
ATOM 1638 C C . ARG A 1 220 ? 0.398 5.026 5.567 1.00 96.56 220 ARG A C 1
ATOM 1640 O O . ARG A 1 220 ? 1.333 4.231 5.610 1.00 96.56 220 ARG A O 1
ATOM 1647 N N . ALA A 1 221 ? 0.553 6.317 5.859 1.00 95.31 221 ALA A N 1
ATOM 1648 C CA . ALA A 1 221 ? 1.825 6.893 6.285 1.00 95.31 221 ALA A CA 1
ATOM 1649 C C . ALA A 1 221 ? 2.296 6.307 7.628 1.00 95.31 221 ALA A C 1
ATOM 1651 O O . ALA A 1 221 ? 3.471 5.966 7.791 1.00 95.31 221 ALA A O 1
ATOM 1652 N N . GLU A 1 222 ? 1.380 6.119 8.579 1.00 94.75 222 GLU A N 1
ATOM 1653 C CA . GLU A 1 222 ? 1.653 5.468 9.862 1.00 94.75 222 GLU A CA 1
ATOM 1654 C C . GLU A 1 222 ? 2.049 3.995 9.691 1.00 94.75 222 GLU A C 1
ATOM 1656 O O . GLU A 1 222 ? 2.981 3.523 10.352 1.00 94.75 222 GLU A O 1
ATOM 1661 N N . LEU A 1 223 ? 1.383 3.264 8.790 1.00 95.88 223 LEU A N 1
ATOM 1662 C CA . LEU A 1 223 ? 1.761 1.895 8.439 1.00 95.88 223 LEU A CA 1
ATOM 1663 C C . LEU A 1 223 ? 3.171 1.856 7.838 1.00 95.88 223 LEU A C 1
ATOM 1665 O O . LEU A 1 223 ? 4.024 1.135 8.354 1.00 95.88 223 LEU A O 1
ATOM 1669 N N . ALA A 1 224 ? 3.445 2.686 6.828 1.00 95.25 224 ALA A N 1
ATOM 1670 C CA . ALA A 1 224 ? 4.756 2.786 6.186 1.00 95.25 224 ALA A CA 1
ATOM 1671 C C . ALA A 1 224 ? 5.869 3.144 7.188 1.00 95.25 224 ALA A C 1
ATOM 1673 O O . ALA A 1 224 ? 6.974 2.600 7.119 1.00 95.25 224 ALA A O 1
ATOM 1674 N N . THR A 1 225 ? 5.566 4.006 8.165 1.00 95.00 225 THR A N 1
ATOM 1675 C CA . THR A 1 225 ? 6.481 4.360 9.260 1.00 95.00 225 THR A CA 1
ATOM 1676 C C . THR A 1 225 ? 6.840 3.129 10.092 1.00 95.00 225 THR A C 1
ATOM 1678 O O . THR A 1 225 ? 8.021 2.847 10.303 1.00 95.00 225 THR A O 1
ATOM 1681 N N . ARG A 1 226 ? 5.834 2.363 10.538 1.00 93.31 226 ARG A N 1
ATOM 1682 C CA . ARG A 1 226 ? 6.026 1.161 11.368 1.00 93.31 226 ARG A CA 1
ATOM 1683 C C . ARG A 1 226 ? 6.704 0.019 10.614 1.00 93.31 226 ARG A C 1
ATOM 1685 O O . ARG A 1 226 ? 7.456 -0.736 11.223 1.00 93.31 226 ARG A O 1
ATOM 1692 N N . THR A 1 227 ? 6.491 -0.092 9.304 1.00 93.62 227 THR A N 1
ATOM 1693 C CA . THR A 1 227 ? 7.163 -1.089 8.454 1.00 93.62 227 THR A CA 1
ATOM 1694 C C . THR A 1 227 ? 8.553 -0.647 7.987 1.00 93.62 227 THR A C 1
ATOM 1696 O O . THR A 1 227 ? 9.197 -1.369 7.231 1.00 93.62 227 THR A O 1
ATOM 1699 N N . GLY A 1 228 ? 9.030 0.528 8.414 1.00 92.50 228 GLY A N 1
ATOM 1700 C CA . GLY A 1 228 ? 10.373 1.030 8.117 1.00 92.50 228 GLY A CA 1
ATOM 1701 C C . GLY A 1 228 ? 10.532 1.701 6.750 1.00 92.50 228 GLY A C 1
ATOM 1702 O O . GLY A 1 228 ? 11.631 2.150 6.425 1.00 92.50 228 GLY A O 1
ATOM 1703 N N . ASN A 1 229 ? 9.461 1.845 5.964 1.00 92.69 229 ASN A N 1
ATOM 1704 C CA . ASN A 1 229 ? 9.490 2.563 4.690 1.00 92.69 229 ASN A CA 1
ATOM 1705 C C . ASN A 1 229 ? 9.324 4.075 4.916 1.00 92.69 229 ASN A C 1
ATOM 1707 O O . ASN A 1 229 ? 8.316 4.689 4.570 1.00 92.69 229 ASN A O 1
ATOM 1711 N N . LYS A 1 230 ? 10.336 4.669 5.552 1.00 90.38 230 LYS A N 1
ATOM 1712 C CA . LYS A 1 230 ? 10.314 6.061 6.021 1.00 90.38 230 LYS A CA 1
ATOM 1713 C C . LYS A 1 230 ? 10.161 7.079 4.888 1.00 90.38 230 LYS A C 1
ATOM 1715 O O . LYS A 1 230 ? 9.445 8.053 5.069 1.00 90.38 230 LYS A O 1
ATOM 1720 N N . LYS A 1 231 ? 10.788 6.847 3.726 1.00 88.38 231 LYS A N 1
ATOM 1721 C CA . LYS A 1 231 ? 10.669 7.738 2.554 1.00 88.38 231 LYS A CA 1
ATOM 1722 C C . LYS A 1 231 ? 9.230 7.775 2.037 1.00 88.38 231 LYS A C 1
ATOM 1724 O O . LYS A 1 231 ? 8.648 8.849 1.957 1.00 88.38 231 LYS A O 1
ATOM 1729 N N . LEU A 1 232 ? 8.623 6.601 1.838 1.00 89.81 232 LEU A N 1
ATOM 1730 C CA . LEU A 1 232 ? 7.209 6.497 1.472 1.00 89.81 232 LEU A CA 1
ATOM 1731 C C . LEU A 1 232 ? 6.299 7.161 2.514 1.00 89.81 232 LEU A C 1
ATOM 1733 O O . LEU A 1 232 ? 5.369 7.873 2.151 1.00 89.81 232 LEU A O 1
ATOM 1737 N N . ALA A 1 233 ? 6.569 6.951 3.806 1.00 92.12 233 ALA A N 1
ATOM 1738 C CA . ALA A 1 233 ? 5.790 7.572 4.871 1.00 92.12 233 ALA A CA 1
ATOM 1739 C C . ALA A 1 233 ? 5.818 9.106 4.785 1.00 92.12 233 ALA A C 1
ATOM 1741 O O . ALA A 1 233 ? 4.763 9.728 4.870 1.00 92.12 233 ALA A O 1
ATOM 1742 N N . ILE A 1 234 ? 6.992 9.710 4.572 1.00 89.31 234 ILE A N 1
ATOM 1743 C CA . ILE A 1 234 ? 7.149 11.167 4.424 1.00 89.31 234 ILE A CA 1
ATOM 1744 C C . ILE A 1 234 ? 6.344 11.680 3.225 1.00 89.31 234 ILE A C 1
ATOM 1746 O O . ILE A 1 234 ? 5.599 12.650 3.366 1.00 89.31 234 ILE A O 1
ATOM 1750 N N . ASP A 1 235 ? 6.436 11.015 2.073 1.00 88.81 235 ASP A N 1
ATOM 1751 C CA . ASP A 1 235 ? 5.709 11.424 0.865 1.00 88.81 235 ASP A CA 1
ATOM 1752 C C . ASP A 1 235 ? 4.190 11.361 1.059 1.00 88.81 235 ASP A C 1
ATOM 1754 O O . ASP A 1 235 ? 3.461 12.261 0.640 1.00 88.81 235 ASP A O 1
ATOM 1758 N N . ILE A 1 236 ? 3.696 10.323 1.738 1.00 89.25 236 ILE A N 1
ATOM 1759 C CA . ILE A 1 236 ? 2.266 10.183 2.025 1.00 89.25 236 ILE A CA 1
ATOM 1760 C C . ILE A 1 236 ? 1.817 11.195 3.088 1.00 89.25 236 ILE A C 1
ATOM 1762 O O . ILE A 1 236 ? 0.744 11.783 2.942 1.00 89.25 236 ILE A O 1
ATOM 1766 N N . TYR A 1 237 ? 2.614 11.452 4.131 1.00 90.56 237 TYR A N 1
ATOM 1767 C CA . TYR A 1 237 ? 2.295 12.497 5.107 1.00 90.56 237 TYR A CA 1
ATOM 1768 C C . TYR A 1 237 ? 2.170 13.865 4.433 1.00 90.56 237 TYR A C 1
ATOM 1770 O O . TYR A 1 237 ? 1.199 14.573 4.690 1.00 90.56 237 TYR A O 1
ATOM 1778 N N . LYS A 1 238 ? 3.086 14.213 3.520 1.00 86.38 238 LYS A N 1
ATOM 1779 C CA . LYS A 1 238 ? 2.996 15.447 2.724 1.00 86.38 238 LYS A CA 1
ATOM 1780 C C . LYS A 1 238 ? 1.688 15.516 1.932 1.00 86.38 238 LYS A C 1
ATOM 1782 O O . LYS A 1 238 ? 1.006 16.535 1.974 1.00 86.38 238 LYS A O 1
ATOM 1787 N N . GLN A 1 239 ? 1.277 14.421 1.286 1.00 87.38 239 GLN A N 1
ATOM 1788 C CA . GLN A 1 239 ? -0.025 14.356 0.607 1.00 87.38 239 GLN A CA 1
ATOM 1789 C C . GLN A 1 239 ? -1.195 14.581 1.577 1.00 87.38 239 GLN A C 1
ATOM 1791 O O . GLN A 1 239 ? -2.130 15.316 1.253 1.00 87.38 239 GLN A O 1
ATOM 1796 N N . ALA A 1 240 ? -1.151 13.980 2.770 1.00 88.06 240 ALA A N 1
ATOM 1797 C CA . ALA A 1 240 ? -2.187 14.144 3.788 1.00 88.06 240 ALA A CA 1
ATOM 1798 C C . ALA A 1 240 ? -2.293 15.602 4.263 1.00 88.06 240 ALA A C 1
ATOM 1800 O O . ALA A 1 240 ? -3.401 16.129 4.361 1.00 88.06 240 ALA A O 1
ATOM 1801 N N . ILE A 1 241 ? -1.152 16.259 4.492 1.00 84.75 241 ILE A N 1
ATOM 1802 C CA . ILE A 1 241 ? -1.054 17.664 4.910 1.00 84.75 241 ILE A CA 1
ATOM 1803 C C . ILE A 1 241 ? -1.606 18.591 3.822 1.00 84.75 241 ILE A C 1
ATOM 1805 O O . ILE A 1 241 ? -2.473 19.418 4.106 1.00 84.75 241 ILE A O 1
ATOM 1809 N N . THR A 1 242 ? -1.195 18.404 2.564 1.00 82.81 242 THR A N 1
ATOM 1810 C CA . THR A 1 242 ? -1.722 19.166 1.419 1.00 82.81 242 THR A CA 1
ATOM 1811 C C . THR A 1 242 ? -3.228 18.978 1.266 1.00 82.81 242 THR A C 1
ATOM 1813 O O . THR A 1 242 ? -3.967 19.927 1.013 1.00 82.81 242 THR A O 1
ATOM 1816 N N . ARG A 1 243 ? -3.732 17.754 1.452 1.00 81.94 243 ARG A N 1
ATOM 1817 C CA . ARG A 1 243 ? -5.173 17.506 1.367 1.00 81.94 243 ARG A CA 1
ATOM 1818 C C . ARG A 1 243 ? -5.933 18.159 2.515 1.00 81.94 243 ARG A C 1
ATOM 1820 O O . ARG A 1 243 ? -7.048 18.635 2.320 1.00 81.94 243 ARG A O 1
ATOM 1827 N N . GLN A 1 244 ? -5.350 18.168 3.705 1.00 83.31 244 GLN A N 1
ATOM 1828 C CA . GLN A 1 244 ? -5.951 18.785 4.874 1.00 83.31 244 GLN A CA 1
ATOM 1829 C C . GLN A 1 244 ? -5.992 20.310 4.754 1.00 83.31 244 GLN A C 1
ATOM 1831 O O . GLN A 1 244 ? -7.001 20.903 5.128 1.00 83.31 244 GLN A O 1
ATOM 1836 N N . SER A 1 245 ? -4.955 20.945 4.200 1.00 76.81 245 SER A N 1
ATOM 1837 C CA . SER A 1 245 ? -4.941 22.397 3.985 1.00 76.81 245 SER A CA 1
ATOM 1838 C C . SER A 1 245 ? -6.020 22.843 2.997 1.00 76.81 245 SER A C 1
ATOM 1840 O O . SER A 1 245 ? -6.699 23.830 3.251 1.00 76.81 245 SER A O 1
ATOM 1842 N N . GLN A 1 246 ? -6.278 22.064 1.941 1.00 78.81 246 GLN A N 1
ATOM 1843 C CA . GLN A 1 246 ? -7.376 22.318 0.996 1.00 78.81 246 GLN A CA 1
ATOM 1844 C C . GLN A 1 246 ? -8.774 22.277 1.637 1.00 78.81 246 GLN A C 1
ATOM 1846 O O . GLN A 1 246 ? -9.721 22.815 1.068 1.00 78.81 246 GLN A O 1
ATOM 1851 N N . LEU A 1 247 ? -8.928 21.596 2.776 1.00 74.88 247 LEU A N 1
ATOM 1852 C CA . LEU A 1 247 ? -10.203 21.479 3.489 1.00 74.88 247 LEU A CA 1
ATOM 1853 C C . LEU A 1 247 ? -10.392 22.562 4.558 1.00 74.88 247 LEU A C 1
ATOM 1855 O O . LEU A 1 247 ? -11.512 22.738 5.036 1.00 74.88 247 LEU A O 1
ATOM 1859 N N . LYS A 1 248 ? -9.322 23.257 4.953 1.00 68.19 248 LYS A N 1
ATOM 1860 C CA . LYS A 1 248 ? -9.368 24.287 5.993 1.00 68.19 248 LYS A CA 1
ATOM 1861 C C . LYS A 1 248 ? -9.886 25.606 5.453 1.00 68.19 248 LYS A C 1
ATOM 1863 O O . LYS A 1 248 ? -9.593 25.986 4.320 1.00 68.19 248 LYS A O 1
ATOM 1868 N N . GLN A 1 249 ? -10.623 26.331 6.292 1.00 54.62 249 GLN A N 1
ATOM 1869 C CA . GLN A 1 249 ? -10.881 27.738 6.020 1.00 54.62 249 GLN A CA 1
ATOM 1870 C C . GLN A 1 249 ? -9.652 28.575 6.417 1.00 54.62 249 GLN A C 1
ATOM 1872 O O . GLN A 1 249 ? -8.901 28.162 7.301 1.00 54.62 249 GLN A O 1
ATOM 1877 N N . PRO A 1 250 ? -9.435 29.760 5.813 1.00 49.12 250 PRO A N 1
ATOM 1878 C CA . PRO A 1 250 ? -8.262 30.606 6.074 1.00 49.12 250 PRO A CA 1
ATOM 1879 C C . PRO A 1 250 ? -8.034 30.998 7.547 1.00 49.12 250 PRO A C 1
ATOM 1881 O O . PRO A 1 250 ? -6.973 31.513 7.879 1.00 49.12 250 PRO A O 1
ATOM 1884 N N . SER A 1 251 ? -9.027 30.795 8.420 1.00 47.16 251 SER A N 1
ATOM 1885 C CA . SER A 1 251 ? -8.987 31.096 9.855 1.00 47.16 251 SER A CA 1
ATOM 1886 C C . SER A 1 251 ? -8.556 29.929 10.749 1.00 47.16 251 SER A C 1
ATOM 1888 O O . SER A 1 251 ? -8.416 30.124 11.954 1.00 47.16 251 SER A O 1
ATOM 1890 N N . ASP A 1 252 ? -8.393 28.722 10.205 1.00 49.22 252 ASP A N 1
ATOM 1891 C CA . ASP A 1 252 ? -8.066 27.542 11.003 1.00 49.22 252 ASP A CA 1
ATOM 1892 C C . ASP A 1 252 ? -6.543 27.418 11.182 1.00 49.22 252 ASP A C 1
ATOM 1894 O O . ASP A 1 252 ? -5.815 27.202 10.211 1.00 49.22 252 ASP A O 1
ATOM 1898 N N . GLU A 1 253 ? -6.063 27.494 12.430 1.00 48.59 253 GLU A N 1
ATOM 1899 C CA . GLU A 1 253 ? -4.679 27.164 12.824 1.00 48.59 253 GLU A CA 1
ATOM 1900 C C . GLU A 1 253 ? -4.208 25.864 12.139 1.00 48.59 253 GLU A C 1
ATOM 1902 O O . GLU A 1 253 ? -4.993 24.906 12.069 1.00 48.59 253 GLU A O 1
ATOM 1907 N N . PRO A 1 254 ? -2.964 25.772 11.623 1.00 53.47 254 PRO A N 1
ATOM 1908 C CA . PRO A 1 254 ? -2.457 24.579 10.946 1.00 53.47 254 PRO A CA 1
ATOM 1909 C C . PRO A 1 254 ? -2.555 23.338 11.844 1.00 53.47 254 PRO A C 1
ATOM 1911 O O . PRO A 1 254 ? -2.529 23.396 13.070 1.00 53.47 254 PRO A O 1
ATOM 1914 N N . SER A 1 255 ? -2.783 22.178 11.224 1.00 58.38 255 SER A N 1
ATOM 1915 C CA . SER A 1 255 ? -2.988 20.941 11.973 1.00 58.38 255 SER A CA 1
ATOM 1916 C C . SER A 1 255 ? -1.611 20.431 12.344 1.00 58.38 255 SER A C 1
ATOM 1918 O O . SER A 1 255 ? -0.927 19.814 11.536 1.00 58.38 255 SER A O 1
ATOM 1920 N N . THR A 1 256 ? -1.209 20.712 13.574 1.00 68.31 256 THR A N 1
ATOM 1921 C CA . THR A 1 256 ? 0.143 20.430 14.057 1.00 68.31 256 THR A CA 1
ATOM 1922 C C . THR A 1 256 ? 0.461 18.934 14.119 1.00 68.31 256 THR A C 1
ATOM 1924 O O . THR A 1 256 ? 1.628 18.559 14.088 1.00 68.31 256 THR A O 1
ATOM 1927 N N . THR A 1 257 ? -0.544 18.050 14.173 1.00 82.94 257 THR A N 1
ATOM 1928 C CA . THR A 1 257 ? -0.328 16.608 14.370 1.00 82.94 257 THR A CA 1
ATOM 1929 C C . THR A 1 257 ? 0.328 15.920 13.174 1.00 82.94 257 THR A C 1
ATOM 1931 O O . THR A 1 257 ? 1.334 15.241 13.370 1.00 82.94 257 THR A O 1
ATOM 1934 N N . LEU A 1 258 ? -0.194 16.092 11.951 1.00 86.94 258 LEU A N 1
ATOM 1935 C CA . LEU A 1 258 ? 0.371 15.430 10.764 1.00 86.94 258 LEU A CA 1
ATOM 1936 C C . LEU A 1 258 ? 1.757 15.987 10.423 1.00 86.94 258 LEU A C 1
ATOM 1938 O O . LEU A 1 258 ? 2.666 15.223 10.104 1.00 86.94 258 LEU A O 1
ATOM 1942 N N . GLU A 1 259 ? 1.938 17.304 10.552 1.00 84.62 259 GLU A N 1
ATOM 1943 C CA . GLU A 1 259 ? 3.233 17.961 10.349 1.00 84.62 259 GLU A CA 1
ATOM 1944 C C . GLU A 1 259 ? 4.272 17.458 11.362 1.00 84.62 259 GLU A C 1
ATOM 1946 O O . GLU A 1 259 ? 5.388 17.095 10.985 1.00 84.62 259 GLU A O 1
ATOM 1951 N N . MET A 1 260 ? 3.893 17.346 12.641 1.00 84.50 260 MET A N 1
ATOM 1952 C CA . MET A 1 260 ? 4.751 16.792 13.691 1.00 84.50 260 MET A CA 1
ATOM 1953 C C . MET A 1 260 ? 5.099 15.323 13.425 1.00 84.50 260 MET A C 1
ATOM 1955 O O . MET A 1 260 ? 6.269 14.956 13.515 1.00 84.50 260 MET A O 1
ATOM 1959 N N . GLN A 1 261 ? 4.119 14.481 13.078 1.00 90.56 261 GLN A N 1
ATOM 1960 C CA . GLN A 1 261 ? 4.355 13.071 12.747 1.00 90.56 261 GLN A CA 1
ATOM 1961 C C . GLN A 1 261 ? 5.317 12.932 11.560 1.00 90.56 261 GLN A C 1
ATOM 1963 O O . GLN A 1 261 ? 6.293 12.188 11.638 1.00 90.56 261 GLN A O 1
ATOM 1968 N N . CYS A 1 262 ? 5.099 13.705 10.500 1.00 90.12 262 CYS A N 1
ATOM 1969 C CA . CYS A 1 262 ? 5.976 13.754 9.338 1.00 90.12 262 CYS A CA 1
ATOM 1970 C C . CYS A 1 262 ? 7.404 14.175 9.730 1.00 90.12 262 CYS A C 1
ATOM 1972 O O . CYS A 1 262 ? 8.376 13.499 9.380 1.00 90.12 262 CYS A O 1
ATOM 1974 N N . GLN A 1 263 ? 7.543 15.242 10.526 1.00 87.69 263 GLN A N 1
ATOM 1975 C CA . GLN A 1 263 ? 8.843 15.742 10.970 1.00 87.69 263 GLN A CA 1
ATOM 1976 C C . GLN A 1 263 ? 9.592 14.718 11.832 1.00 87.69 263 GLN A C 1
ATOM 1978 O O . GLN A 1 263 ? 10.806 14.563 11.689 1.00 87.69 263 GLN A O 1
ATOM 1983 N N . LEU A 1 264 ? 8.885 13.979 12.693 1.00 89.50 264 LEU A N 1
ATOM 1984 C CA . LEU A 1 264 ? 9.467 12.889 13.480 1.00 89.50 264 LEU A CA 1
ATOM 1985 C C . LEU A 1 264 ? 10.048 11.792 12.579 1.00 89.50 264 LEU A C 1
ATOM 1987 O O . LEU A 1 264 ? 11.152 11.308 12.839 1.00 89.50 264 LEU A O 1
ATOM 1991 N N . VAL A 1 265 ? 9.355 11.433 11.493 1.00 91.19 265 VAL A N 1
ATOM 1992 C CA . VAL A 1 265 ? 9.864 10.443 10.534 1.00 91.19 265 VAL A CA 1
ATOM 1993 C C . VAL A 1 265 ? 11.085 10.974 9.784 1.00 91.19 265 VAL A C 1
ATOM 1995 O O . VAL A 1 265 ? 12.084 10.254 9.714 1.00 91.19 265 VAL A O 1
ATOM 1998 N N . MET A 1 266 ? 11.065 12.223 9.305 1.00 87.38 266 MET A N 1
ATOM 1999 C CA . MET A 1 266 ? 12.225 12.848 8.646 1.00 87.38 266 MET A CA 1
ATOM 2000 C C . MET A 1 266 ? 13.455 12.894 9.555 1.00 87.38 266 MET A C 1
ATOM 2002 O O . MET A 1 266 ? 14.544 12.497 9.147 1.00 87.38 266 MET A O 1
ATOM 2006 N N . ASN A 1 267 ? 13.282 13.301 10.814 1.00 87.44 267 ASN A N 1
ATOM 2007 C CA . ASN A 1 267 ? 14.373 13.364 11.790 1.00 87.44 267 ASN A CA 1
ATOM 2008 C C . ASN A 1 267 ? 14.948 11.978 12.121 1.00 87.44 267 ASN A C 1
ATOM 2010 O O . ASN A 1 267 ? 16.087 11.869 12.572 1.00 87.44 267 ASN A O 1
ATOM 2014 N N . SER A 1 268 ? 14.176 10.914 11.886 1.00 90.62 268 SER A N 1
ATOM 2015 C CA . SER A 1 268 ? 14.616 9.535 12.086 1.00 90.62 268 SER A CA 1
ATOM 2016 C C . SER A 1 268 ? 15.439 8.963 10.919 1.00 90.62 268 SER A C 1
ATOM 2018 O O . SER A 1 268 ? 15.890 7.817 11.018 1.00 90.62 268 SER A O 1
ATOM 2020 N N . LEU A 1 269 ? 15.602 9.694 9.806 1.00 87.75 269 LEU A N 1
ATOM 2021 C CA . LEU A 1 269 ? 16.462 9.292 8.689 1.00 87.75 269 LEU A CA 1
ATOM 2022 C C . LEU A 1 269 ? 17.944 9.613 8.972 1.00 87.75 269 LEU A C 1
ATOM 2024 O O . LEU A 1 269 ? 18.247 10.620 9.633 1.00 87.75 269 LEU A O 1
ATOM 2028 N N . PRO A 1 270 ? 18.884 8.798 8.448 1.00 88.38 270 PRO A N 1
ATOM 2029 C CA . PRO A 1 270 ? 20.300 9.153 8.417 1.00 88.38 270 PRO A CA 1
ATOM 2030 C C . PRO A 1 270 ? 20.496 10.523 7.770 1.00 88.38 270 PRO A C 1
ATOM 2032 O O . PRO A 1 270 ? 19.806 10.857 6.814 1.00 88.38 270 PRO A O 1
ATOM 2035 N N . GLU A 1 271 ? 21.440 11.317 8.271 1.00 81.69 271 GLU A N 1
ATOM 2036 C CA . GLU A 1 271 ? 21.631 12.706 7.831 1.00 81.69 271 GLU A CA 1
ATOM 2037 C C . GLU A 1 271 ? 21.901 12.832 6.326 1.00 81.69 271 GLU A C 1
ATOM 2039 O O . GLU A 1 271 ? 21.335 13.706 5.682 1.00 81.69 271 GLU A O 1
ATOM 2044 N N . ALA A 1 272 ? 22.652 11.890 5.748 1.00 81.38 272 ALA A N 1
ATOM 2045 C CA . ALA A 1 272 ? 22.916 11.821 4.309 1.00 81.38 272 ALA A CA 1
ATOM 2046 C C . ALA A 1 272 ? 21.670 11.529 3.445 1.00 81.38 272 ALA A C 1
ATOM 2048 O O . ALA A 1 272 ? 21.713 11.705 2.233 1.00 81.38 272 ALA A O 1
ATOM 2049 N N . GLU A 1 273 ? 20.578 11.052 4.048 1.00 78.25 273 GLU A N 1
ATOM 2050 C CA . GLU A 1 273 ? 19.314 10.750 3.368 1.00 78.25 273 GLU A CA 1
ATOM 2051 C C . GLU A 1 273 ? 18.222 11.788 3.642 1.00 78.25 273 GLU A C 1
ATOM 2053 O O . GLU A 1 273 ? 17.128 11.681 3.083 1.00 78.25 273 GLU A O 1
ATOM 2058 N N . ARG A 1 274 ? 18.485 12.765 4.519 1.00 74.56 274 ARG A N 1
ATOM 2059 C CA . ARG A 1 274 ? 17.555 13.867 4.757 1.00 74.56 274 ARG A CA 1
ATOM 2060 C C . ARG A 1 274 ? 17.657 14.825 3.585 1.00 74.56 274 ARG A C 1
ATOM 2062 O O . ARG A 1 274 ? 18.741 15.306 3.274 1.00 74.56 274 ARG A O 1
ATOM 2069 N N . ASP A 1 275 ? 16.525 15.123 2.971 1.00 66.81 275 ASP A N 1
ATOM 2070 C CA . ASP A 1 275 ? 16.431 16.224 2.026 1.00 66.81 275 ASP A CA 1
ATOM 2071 C C . ASP A 1 275 ? 16.311 17.537 2.829 1.00 66.81 275 ASP A C 1
ATOM 2073 O O . ASP A 1 275 ? 15.302 17.737 3.511 1.00 66.81 275 ASP A O 1
ATOM 2077 N N . PRO A 1 276 ? 17.330 18.420 2.811 1.00 55.12 276 PRO A N 1
ATOM 2078 C CA . PRO A 1 276 ? 17.321 19.668 3.573 1.00 55.12 276 PRO A CA 1
ATOM 2079 C C . PRO A 1 276 ? 16.291 20.686 3.060 1.00 55.12 276 PRO A C 1
ATOM 2081 O O . PRO A 1 276 ? 16.010 21.658 3.761 1.00 55.12 276 PRO A O 1
ATOM 2084 N N . LEU A 1 277 ? 15.730 20.478 1.863 1.00 53.00 277 LEU A N 1
ATOM 2085 C CA . LEU A 1 277 ? 14.680 21.311 1.274 1.00 53.00 277 LEU A CA 1
ATOM 2086 C C . LEU A 1 277 ? 13.277 20.726 1.506 1.00 53.00 277 LEU A C 1
ATOM 2088 O O . LEU A 1 277 ? 12.284 21.447 1.408 1.00 53.00 277 LEU A O 1
ATOM 2092 N N . ALA A 1 278 ? 13.175 19.447 1.878 1.00 60.84 278 ALA A N 1
ATOM 2093 C CA . ALA A 1 278 ? 11.914 18.815 2.235 1.00 60.84 278 ALA A CA 1
ATOM 2094 C C . ALA A 1 278 ? 11.456 19.246 3.635 1.00 60.84 278 ALA A C 1
ATOM 2096 O O . ALA A 1 278 ? 11.903 18.718 4.652 1.00 60.84 278 ALA A O 1
ATOM 2097 N N . THR A 1 279 ? 10.492 20.161 3.702 1.00 69.38 279 THR A N 1
ATOM 2098 C CA . THR A 1 279 ? 9.783 20.468 4.949 1.00 69.38 279 THR A CA 1
ATOM 2099 C C . THR A 1 279 ? 8.479 19.679 5.047 1.00 69.38 279 THR A C 1
ATOM 2101 O O . THR A 1 279 ? 7.759 19.518 4.065 1.00 69.38 279 THR A O 1
ATOM 2104 N N . CYS A 1 280 ? 8.158 19.205 6.251 1.00 72.38 280 CYS A N 1
ATOM 2105 C CA . CYS A 1 280 ? 6.894 18.537 6.576 1.00 72.38 280 CYS A CA 1
ATOM 2106 C C . CYS A 1 280 ? 5.767 19.511 6.950 1.00 72.38 280 CYS A C 1
ATOM 2108 O O . CYS A 1 280 ? 4.731 19.068 7.424 1.00 72.38 280 CYS A O 1
ATOM 2110 N N . GLY A 1 281 ? 5.973 20.820 6.798 1.00 62.34 281 GLY A N 1
ATOM 2111 C CA . GLY A 1 281 ? 4.987 21.846 7.133 1.00 62.34 281 GLY A CA 1
ATOM 2112 C C . GLY A 1 281 ? 4.644 22.732 5.944 1.00 62.34 281 GLY A C 1
ATOM 2113 O O . GLY A 1 281 ? 5.375 22.765 4.949 1.00 62.34 281 GLY A O 1
ATOM 2114 N N . TYR A 1 282 ? 3.545 23.474 6.078 1.00 50.31 282 TYR A N 1
ATOM 2115 C CA . TYR A 1 282 ? 3.162 24.516 5.130 1.00 50.31 282 TYR A CA 1
ATOM 2116 C C . TYR A 1 282 ? 4.163 25.682 5.164 1.00 50.31 282 TYR A C 1
ATOM 2118 O O . TYR A 1 282 ? 4.054 26.625 5.945 1.00 50.31 282 TYR A O 1
ATOM 2126 N N . LYS A 1 283 ? 5.131 25.650 4.256 1.00 50.00 283 LYS A N 1
ATOM 2127 C CA . LYS A 1 283 ? 5.389 26.832 3.435 1.00 50.00 283 LYS A CA 1
ATOM 2128 C C . LYS A 1 283 ? 4.544 26.620 2.184 1.00 50.00 283 LYS A C 1
ATOM 2130 O O . LYS A 1 283 ? 4.424 25.468 1.769 1.00 50.00 283 LYS A O 1
ATOM 2135 N N . GLU A 1 284 ? 3.916 27.668 1.643 1.00 52.28 284 GLU A N 1
ATOM 2136 C CA . GLU A 1 284 ? 3.278 27.619 0.316 1.00 52.28 284 GLU A CA 1
ATOM 2137 C C . GLU A 1 284 ? 4.059 26.661 -0.574 1.00 52.28 284 GLU A C 1
ATOM 2139 O O . GLU A 1 284 ? 5.282 26.797 -0.653 1.00 52.28 284 GLU A O 1
ATOM 2144 N N . CYS A 1 285 ? 3.396 25.641 -1.126 1.00 62.03 285 CYS A N 1
ATOM 2145 C CA . CYS A 1 285 ? 4.105 24.661 -1.930 1.00 62.03 285 CYS A CA 1
ATOM 2146 C C . CYS A 1 285 ? 4.763 25.423 -3.077 1.00 62.03 285 CYS A C 1
ATOM 2148 O O . CYS A 1 285 ? 4.071 25.969 -3.939 1.00 62.03 285 CYS A O 1
ATOM 2150 N N . ILE A 1 286 ? 6.085 25.564 -3.002 1.00 65.56 286 ILE A N 1
ATOM 2151 C CA . ILE A 1 286 ? 6.843 26.311 -3.989 1.00 65.56 286 ILE A CA 1
ATOM 2152 C C . ILE A 1 286 ? 6.819 25.418 -5.216 1.00 65.56 286 ILE A C 1
ATOM 2154 O O . ILE A 1 286 ? 7.403 24.336 -5.194 1.00 65.56 286 ILE A O 1
ATOM 2158 N N . ALA A 1 287 ? 6.064 25.841 -6.229 1.00 67.69 287 ALA A N 1
ATOM 2159 C CA . ALA A 1 287 ? 6.011 25.141 -7.498 1.00 67.69 287 ALA A CA 1
ATOM 2160 C C . ALA A 1 287 ? 7.446 24.940 -7.991 1.00 67.69 287 ALA A C 1
ATOM 2162 O O . ALA A 1 287 ? 8.227 25.896 -8.023 1.00 67.69 287 ALA A O 1
ATOM 2163 N N . GLU A 1 288 ? 7.785 23.696 -8.328 1.00 79.81 288 GLU A N 1
ATOM 2164 C CA . GLU A 1 288 ? 9.082 23.388 -8.920 1.00 79.81 288 GLU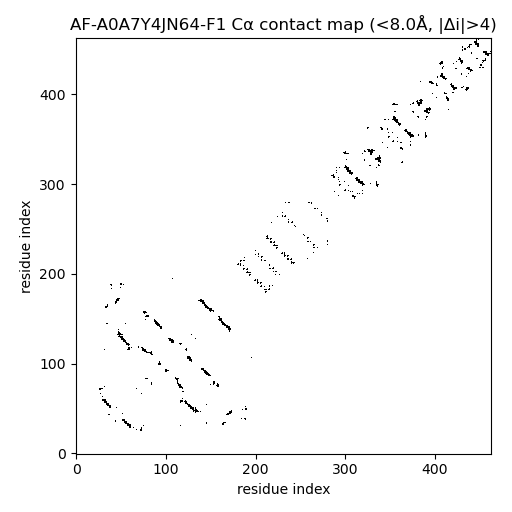 A CA 1
ATOM 2165 C C . GLU A 1 288 ? 9.245 24.237 -10.184 1.00 79.81 288 GLU A C 1
ATOM 2167 O O . GLU A 1 288 ? 8.327 24.359 -11.003 1.00 79.81 288 GLU A O 1
ATOM 2172 N N . SER A 1 289 ? 10.418 24.835 -10.348 1.00 87.94 289 SER A N 1
ATOM 2173 C CA . SER A 1 289 ? 10.788 25.461 -11.610 1.00 87.94 289 SER A CA 1
ATOM 2174 C C . SER A 1 289 ? 10.784 24.425 -12.739 1.00 87.94 289 SER A C 1
ATOM 2176 O O . SER A 1 289 ? 10.930 23.221 -12.517 1.00 87.94 289 SER A O 1
ATOM 2178 N N . GLU A 1 290 ? 10.648 24.882 -13.986 1.00 88.88 290 GLU A N 1
ATOM 2179 C CA . GLU A 1 290 ? 10.678 23.982 -15.148 1.00 88.88 290 GLU A CA 1
ATOM 2180 C C . GLU A 1 290 ? 11.976 23.151 -15.198 1.00 88.88 290 GLU A C 1
ATOM 2182 O O . GLU A 1 290 ? 11.941 21.974 -15.549 1.00 88.88 290 GLU A O 1
ATOM 2187 N N . GLU A 1 291 ? 13.102 23.732 -14.770 1.00 87.81 291 GLU A N 1
ATOM 2188 C CA . GLU A 1 291 ? 14.403 23.059 -14.679 1.00 87.81 291 GLU A CA 1
ATOM 2189 C C . GLU A 1 291 ? 14.397 21.929 -13.636 1.00 87.81 291 GLU A C 1
ATOM 2191 O O . GLU A 1 291 ? 14.808 20.804 -13.933 1.00 87.81 291 GLU A O 1
ATOM 2196 N N . GLU A 1 292 ? 13.863 22.184 -12.440 1.00 88.06 292 GLU A N 1
ATOM 2197 C CA . GLU A 1 292 ? 13.731 21.177 -11.378 1.00 88.06 292 GLU A CA 1
ATOM 2198 C C . GLU A 1 292 ? 12.813 20.025 -11.801 1.00 88.06 292 GLU A C 1
ATOM 2200 O O . GLU A 1 292 ? 13.147 18.854 -11.597 1.00 88.06 292 GLU A O 1
ATOM 2205 N N . ILE A 1 293 ? 11.702 20.336 -12.478 1.00 89.31 293 ILE A N 1
ATOM 2206 C CA . ILE A 1 293 ? 10.781 19.325 -13.006 1.00 89.31 293 ILE A CA 1
ATOM 2207 C C . ILE A 1 293 ? 11.497 18.427 -14.019 1.00 89.31 293 ILE A C 1
ATOM 2209 O O . ILE A 1 293 ? 11.384 17.199 -13.927 1.00 89.31 293 ILE A O 1
ATOM 2213 N N . CYS A 1 294 ? 12.247 19.015 -14.957 1.00 93.31 294 CYS A N 1
ATOM 2214 C CA . CYS A 1 294 ? 13.014 18.274 -15.956 1.00 93.31 294 CYS A CA 1
ATOM 2215 C C . CYS A 1 294 ? 14.081 17.378 -15.313 1.00 93.31 294 CYS A C 1
ATOM 2217 O O . CYS A 1 294 ? 14.190 16.204 -15.677 1.00 93.31 294 CYS A O 1
ATOM 2219 N N . HIS A 1 295 ? 14.800 17.874 -14.302 1.00 90.38 295 HIS A N 1
ATOM 2220 C CA . HIS A 1 295 ? 15.778 17.080 -13.558 1.00 90.38 295 HIS A CA 1
ATOM 2221 C C . HIS A 1 295 ? 15.144 15.907 -12.812 1.00 90.38 295 HIS A C 1
ATOM 2223 O O . HIS A 1 295 ? 15.611 14.772 -12.933 1.00 90.38 295 HIS A O 1
ATOM 2229 N N . ARG A 1 296 ? 14.055 16.151 -12.081 1.00 90.94 296 ARG A N 1
ATOM 2230 C CA . ARG A 1 296 ? 13.367 15.133 -11.280 1.00 90.94 296 ARG A CA 1
ATOM 2231 C C . ARG A 1 296 ? 12.851 13.979 -12.135 1.00 90.94 296 ARG A C 1
ATOM 2233 O O . ARG A 1 296 ? 13.018 12.822 -11.759 1.00 90.94 296 ARG A O 1
ATOM 2240 N N . VAL A 1 297 ? 12.251 14.270 -13.292 1.00 86.94 297 VAL A N 1
ATOM 2241 C CA . VAL A 1 297 ? 11.772 13.214 -14.205 1.00 86.94 297 VAL A CA 1
ATOM 2242 C C . VAL A 1 297 ? 12.860 12.708 -15.158 1.00 86.94 297 VAL A C 1
ATOM 2244 O O . VAL A 1 297 ? 12.584 11.883 -16.026 1.00 86.94 297 VAL A O 1
ATOM 2247 N N . SER A 1 298 ? 14.103 13.177 -14.987 1.00 91.06 298 SER A N 1
ATOM 2248 C CA . SER A 1 298 ? 15.265 12.814 -15.803 1.00 91.06 298 SER A CA 1
ATOM 2249 C C . SER A 1 298 ? 15.084 13.086 -17.303 1.00 91.06 298 SER A C 1
ATOM 2251 O O . SER A 1 298 ? 15.637 12.361 -18.130 1.00 91.06 298 SER A O 1
ATOM 2253 N N . ALA A 1 299 ? 14.322 14.118 -17.667 1.00 93.12 299 ALA A N 1
ATOM 2254 C CA . ALA A 1 299 ? 14.171 14.571 -19.044 1.00 93.12 299 ALA A CA 1
ATOM 2255 C C . ALA A 1 299 ? 15.332 15.506 -19.416 1.00 93.12 299 ALA A C 1
ATOM 2257 O O . ALA A 1 299 ? 15.562 16.518 -18.763 1.00 93.12 299 ALA A O 1
ATOM 2258 N N . GLN A 1 300 ? 16.053 15.174 -20.485 1.00 94.56 300 GLN A N 1
ATOM 2259 C CA . GLN A 1 300 ? 17.209 15.930 -20.984 1.00 94.56 300 GLN A CA 1
ATOM 2260 C C . GLN A 1 300 ? 16.856 16.857 -22.154 1.00 94.56 300 GLN A C 1
ATOM 2262 O O . GLN A 1 300 ? 17.630 17.743 -22.514 1.00 94.56 300 GLN A O 1
ATOM 2267 N N . CYS A 1 301 ? 15.725 16.610 -22.818 1.00 94.81 301 CYS A N 1
ATOM 2268 C CA . CYS A 1 301 ? 15.341 17.313 -24.035 1.00 94.81 301 CYS A CA 1
ATOM 2269 C C . CYS A 1 301 ? 13.837 17.227 -24.312 1.00 94.81 301 CYS A C 1
ATOM 2271 O O . CYS A 1 301 ? 13.137 16.343 -23.808 1.00 94.81 301 CYS A O 1
ATOM 2273 N N . GLY A 1 302 ? 13.367 18.100 -25.206 1.00 94.00 302 GLY A N 1
ATOM 2274 C CA . GLY A 1 302 ? 12.027 18.025 -25.788 1.00 94.00 302 GLY A CA 1
ATOM 2275 C C . GLY A 1 302 ? 10.906 18.437 -24.830 1.00 94.00 302 GLY A C 1
ATOM 2276 O O . GLY A 1 302 ? 11.164 18.706 -23.654 1.00 94.00 302 GLY A O 1
ATOM 2277 N N . PRO A 1 303 ? 9.662 18.516 -25.336 1.00 94.25 303 PRO A N 1
ATOM 2278 C CA . PRO A 1 303 ? 8.521 18.952 -24.545 1.00 94.25 303 PRO A CA 1
ATOM 2279 C C . PRO A 1 303 ? 8.165 17.917 -23.479 1.00 94.25 303 PRO A C 1
ATOM 2281 O O . PRO A 1 303 ? 8.258 16.709 -23.715 1.00 94.25 303 PRO A O 1
ATOM 2284 N N . LEU A 1 304 ? 7.717 18.396 -22.322 1.00 93.75 304 LEU A N 1
ATOM 2285 C CA . LEU A 1 304 ? 7.344 17.562 -21.186 1.00 93.75 304 LEU A CA 1
ATOM 2286 C C . LEU A 1 304 ? 6.069 18.105 -20.540 1.00 93.75 304 LEU A C 1
ATOM 2288 O O . LEU A 1 304 ? 6.003 19.271 -20.163 1.00 93.75 304 LEU A O 1
ATOM 2292 N N . GLN A 1 305 ? 5.075 17.236 -20.365 1.00 94.31 305 GLN A N 1
ATOM 2293 C CA . GLN A 1 305 ? 3.965 17.491 -19.455 1.00 94.31 305 GLN A CA 1
ATOM 2294 C C . GLN A 1 305 ? 4.217 16.707 -18.172 1.00 94.31 305 GLN A C 1
ATOM 2296 O O . GLN A 1 305 ? 4.313 15.480 -18.204 1.00 94.31 305 GLN A O 1
ATOM 2301 N N . ALA A 1 306 ? 4.340 17.410 -17.053 1.00 86.50 306 ALA A N 1
ATOM 2302 C CA . ALA A 1 306 ? 4.600 16.787 -15.765 1.00 86.50 306 ALA A CA 1
ATOM 2303 C C . ALA A 1 306 ? 3.869 17.527 -14.649 1.00 86.50 306 ALA A C 1
ATOM 2305 O O . ALA A 1 306 ? 3.704 18.746 -14.687 1.00 86.50 306 ALA A O 1
ATOM 2306 N N . THR A 1 307 ? 3.436 16.764 -13.653 1.00 83.69 307 THR A N 1
ATOM 2307 C CA . THR A 1 307 ? 2.852 17.298 -12.427 1.00 83.69 307 THR A CA 1
ATOM 2308 C C . THR A 1 307 ? 3.963 17.506 -11.404 1.00 83.69 307 THR A C 1
ATOM 2310 O O . THR A 1 307 ? 4.731 16.580 -11.137 1.00 83.69 307 THR A O 1
ATOM 2313 N N . ASP A 1 308 ? 4.105 18.717 -10.878 1.00 80.50 308 ASP A N 1
ATOM 2314 C CA . ASP A 1 308 ? 5.072 19.040 -9.828 1.00 80.50 308 ASP A CA 1
ATOM 2315 C C . ASP A 1 308 ? 4.719 18.323 -8.502 1.00 80.50 308 ASP A C 1
ATOM 2317 O O . ASP A 1 308 ? 3.669 17.686 -8.365 1.00 80.50 308 ASP A O 1
ATOM 2321 N N . ILE A 1 309 ? 5.607 18.388 -7.511 1.00 72.88 309 ILE A N 1
ATOM 2322 C CA . ILE A 1 309 ? 5.384 17.816 -6.170 1.00 72.88 309 ILE A CA 1
ATOM 2323 C C . ILE A 1 309 ? 4.214 18.476 -5.416 1.00 72.88 309 ILE A C 1
ATOM 2325 O O . ILE A 1 309 ? 3.773 17.960 -4.388 1.00 72.88 309 ILE A O 1
ATOM 2329 N N . CYS A 1 310 ? 3.703 19.596 -5.929 1.00 72.50 310 CYS A N 1
ATOM 2330 C CA . CYS A 1 310 ? 2.568 20.344 -5.405 1.00 72.50 310 CYS A CA 1
ATOM 2331 C C . CYS A 1 310 ? 1.230 19.936 -6.043 1.00 72.50 310 CYS A C 1
ATOM 2333 O O . CYS A 1 310 ? 0.175 20.351 -5.561 1.00 72.50 310 CYS A O 1
ATOM 2335 N N . GLY A 1 311 ? 1.244 19.114 -7.098 1.00 72.25 311 GLY A N 1
ATOM 2336 C CA . GLY A 1 311 ? 0.051 18.717 -7.846 1.00 72.25 311 GLY A CA 1
ATOM 2337 C C . GLY A 1 311 ? -0.305 19.638 -9.021 1.00 72.25 311 GLY A C 1
ATOM 2338 O O . GLY A 1 311 ? -1.317 19.400 -9.684 1.00 72.25 311 GLY A O 1
ATOM 2339 N N . ASN A 1 312 ? 0.502 20.660 -9.321 1.00 79.88 312 ASN A N 1
ATOM 2340 C CA . ASN A 1 312 ? 0.307 21.521 -10.485 1.00 79.88 312 ASN A CA 1
ATOM 2341 C C . ASN A 1 312 ? 0.866 20.842 -11.732 1.00 79.88 312 ASN A C 1
ATOM 2343 O O . ASN A 1 312 ? 1.992 20.356 -11.736 1.00 79.88 312 ASN A O 1
ATOM 2347 N N . THR A 1 313 ? 0.094 20.819 -12.815 1.00 87.88 313 THR A N 1
ATOM 2348 C CA . THR A 1 313 ? 0.565 20.268 -14.092 1.00 87.88 313 THR A CA 1
ATOM 2349 C C . THR A 1 313 ? 1.115 21.378 -14.973 1.00 87.88 313 THR A C 1
ATOM 2351 O O . THR A 1 313 ? 0.380 22.292 -15.346 1.00 87.88 313 THR A O 1
ATOM 2354 N N . SER A 1 314 ? 2.390 21.259 -15.336 1.00 85.81 314 SER A N 1
ATOM 2355 C CA . SER A 1 314 ? 3.104 22.198 -16.202 1.00 85.81 314 SER A CA 1
ATOM 2356 C C . SER A 1 314 ? 3.325 21.598 -17.589 1.00 85.81 314 SER A C 1
ATOM 2358 O O . SER A 1 314 ? 3.597 20.404 -17.728 1.00 85.81 314 SER A O 1
ATOM 2360 N N . ASN A 1 315 ? 3.218 22.441 -18.620 1.00 92.75 315 ASN A N 1
ATOM 2361 C CA . ASN A 1 315 ? 3.581 22.112 -20.000 1.00 92.75 315 ASN A CA 1
ATOM 2362 C C . ASN A 1 315 ? 4.912 22.792 -20.325 1.00 92.75 315 ASN A C 1
ATOM 2364 O O . ASN A 1 315 ? 4.935 23.953 -20.728 1.00 92.75 315 ASN A O 1
ATOM 2368 N N . ILE A 1 316 ? 6.011 22.072 -20.136 1.00 93.19 316 ILE A N 1
ATOM 2369 C CA . ILE A 1 316 ? 7.362 22.581 -20.358 1.00 93.19 316 ILE A CA 1
ATOM 2370 C C . ILE A 1 316 ? 7.670 22.493 -21.849 1.00 93.19 316 ILE A C 1
ATOM 2372 O O . ILE A 1 316 ? 7.608 21.414 -22.448 1.00 93.19 316 ILE A O 1
ATOM 2376 N N . ALA A 1 317 ? 8.000 23.636 -22.454 1.00 91.38 317 ALA A N 1
ATOM 2377 C CA . ALA A 1 317 ? 8.247 23.729 -23.891 1.00 91.38 317 ALA A CA 1
ATOM 2378 C C . ALA A 1 317 ? 9.476 22.913 -24.326 1.00 91.38 317 ALA A C 1
ATOM 2380 O O . ALA A 1 317 ? 9.457 22.296 -25.392 1.00 91.38 317 ALA A O 1
ATOM 2381 N N . SER A 1 318 ? 10.532 22.889 -23.505 1.00 93.62 318 SER A N 1
ATOM 2382 C CA . SER A 1 318 ? 11.679 22.003 -23.705 1.00 93.62 318 SER A CA 1
ATOM 2383 C C . SER A 1 318 ? 12.502 21.809 -22.430 1.00 93.62 318 SER A C 1
ATOM 2385 O O . SER A 1 318 ? 12.917 22.793 -21.829 1.00 93.62 318 SER A O 1
ATOM 2387 N N . CYS A 1 319 ? 12.831 20.559 -22.083 1.00 93.81 319 CYS A N 1
ATOM 2388 C CA . CYS A 1 319 ? 13.752 20.227 -20.983 1.00 93.81 319 CYS A CA 1
ATOM 2389 C C . CYS A 1 319 ? 15.245 20.388 -21.311 1.00 93.81 319 CYS A C 1
ATOM 2391 O O . CYS A 1 319 ? 16.101 20.072 -20.490 1.00 93.81 319 CYS A O 1
ATOM 2393 N N . GLY A 1 320 ? 15.572 20.846 -22.520 1.00 92.44 320 GLY A N 1
ATOM 2394 C CA . GLY A 1 320 ? 16.949 21.040 -22.961 1.00 92.44 320 GLY A CA 1
ATOM 2395 C C . GLY A 1 320 ? 17.133 20.782 -24.451 1.00 92.44 320 GLY A C 1
ATOM 2396 O O . GLY A 1 320 ? 16.171 20.626 -25.208 1.00 92.44 320 GLY A O 1
ATOM 2397 N N . THR A 1 321 ? 18.388 20.743 -24.891 1.00 92.81 321 THR A N 1
ATOM 2398 C CA . THR A 1 321 ? 18.756 20.420 -26.277 1.00 92.81 321 THR A CA 1
ATOM 2399 C C . THR A 1 321 ? 19.845 19.357 -26.288 1.00 92.81 321 THR A C 1
ATOM 2401 O O . THR A 1 321 ? 20.686 19.316 -25.394 1.00 92.81 321 THR A O 1
ATOM 2404 N N . CYS A 1 322 ? 19.818 18.483 -27.293 1.00 93.75 322 CYS A N 1
ATOM 2405 C CA . CYS A 1 322 ? 20.831 17.447 -27.455 1.00 93.75 322 CYS A CA 1
ATOM 2406 C C . CYS A 1 322 ? 21.984 17.942 -28.324 1.00 93.75 322 CYS A C 1
ATOM 2408 O O . CYS A 1 322 ? 21.769 18.623 -29.329 1.00 93.75 322 CYS A O 1
ATOM 2410 N N . THR A 1 323 ? 23.202 17.538 -27.975 1.00 93.06 323 THR A N 1
ATOM 2411 C CA . THR A 1 323 ? 24.389 17.801 -28.790 1.00 93.06 323 THR A CA 1
ATOM 2412 C C . THR A 1 323 ? 24.469 16.787 -29.928 1.00 93.06 323 THR A C 1
ATOM 2414 O O . THR A 1 323 ? 24.363 15.580 -29.705 1.00 93.06 323 THR A O 1
ATOM 2417 N N . ALA A 1 324 ? 24.688 17.256 -31.158 1.00 87.56 324 ALA A N 1
ATOM 2418 C CA . ALA A 1 324 ? 24.853 16.377 -32.314 1.00 87.56 324 ALA A CA 1
ATOM 2419 C C . ALA A 1 324 ? 25.984 15.346 -32.078 1.00 87.56 324 ALA A C 1
ATOM 2421 O O . ALA A 1 324 ? 27.020 15.706 -31.515 1.00 87.56 324 ALA A O 1
ATOM 2422 N N . PRO A 1 325 ? 25.819 14.076 -32.502 1.00 89.06 325 PRO A N 1
ATOM 2423 C CA . PRO A 1 325 ? 24.758 13.544 -33.370 1.00 89.06 325 PRO A CA 1
ATOM 2424 C C . PRO A 1 325 ? 23.484 13.088 -32.632 1.00 89.06 325 PRO A C 1
ATOM 2426 O O . PRO A 1 325 ? 22.615 12.463 -33.239 1.00 89.06 325 PRO A O 1
ATOM 2429 N N . GLN A 1 326 ? 23.357 13.352 -31.330 1.00 93.44 326 GLN A N 1
ATOM 2430 C CA . GLN A 1 326 ? 22.185 12.937 -30.565 1.00 93.44 326 GLN A CA 1
ATOM 2431 C C . GLN A 1 326 ? 20.957 13.766 -30.951 1.00 93.44 326 GLN A C 1
ATOM 2433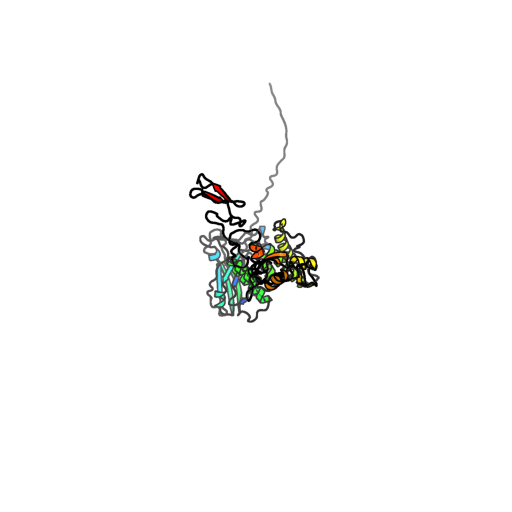 O O . GLN A 1 326 ? 21.029 14.968 -31.200 1.00 93.44 326 GLN A O 1
ATOM 2438 N N . THR A 1 327 ? 19.807 13.110 -30.959 1.00 93.00 327 THR A N 1
ATOM 2439 C CA . THR A 1 327 ? 18.493 13.716 -31.158 1.00 93.00 327 THR A CA 1
ATOM 2440 C C . THR A 1 327 ? 17.607 13.365 -29.973 1.00 93.00 327 THR A C 1
ATOM 2442 O O . THR A 1 327 ? 17.840 12.373 -29.273 1.00 93.00 327 THR A O 1
ATOM 2445 N N . CYS A 1 328 ? 16.596 14.192 -29.713 1.00 94.19 328 CYS A N 1
ATOM 2446 C CA . CYS A 1 328 ? 15.698 13.926 -28.602 1.00 94.19 328 CYS A CA 1
ATOM 2447 C C . CYS A 1 328 ? 14.855 12.682 -28.887 1.00 94.19 328 CYS A C 1
ATOM 2449 O O . CYS A 1 328 ? 14.129 12.642 -29.878 1.00 94.19 328 CYS A O 1
ATOM 2451 N N . GLY A 1 329 ? 14.986 11.657 -28.047 1.00 92.50 329 GLY A N 1
ATOM 2452 C CA . GLY A 1 329 ? 14.375 10.351 -28.279 1.00 92.50 329 GLY A CA 1
ATOM 2453 C C . GLY A 1 329 ? 15.124 9.452 -29.264 1.00 92.50 329 GLY A C 1
ATOM 2454 O O . GLY A 1 329 ? 14.625 8.376 -29.587 1.00 92.50 329 GLY A O 1
ATOM 2455 N N . GLY A 1 330 ? 16.316 9.836 -29.737 1.00 90.31 330 GLY A N 1
ATOM 2456 C CA . GLY A 1 330 ? 17.026 9.090 -30.782 1.00 90.31 330 GLY A CA 1
ATOM 2457 C C . GLY A 1 330 ? 17.429 7.666 -30.383 1.00 90.31 330 GLY A C 1
ATOM 2458 O O . GLY A 1 330 ? 17.560 6.807 -31.243 1.00 90.31 330 GLY A O 1
ATOM 2459 N N . SER A 1 331 ? 17.559 7.367 -29.089 1.00 87.31 331 SER A N 1
ATOM 2460 C CA . SER A 1 331 ? 17.806 6.006 -28.581 1.00 87.31 331 SER A CA 1
ATOM 2461 C C . SER A 1 331 ? 16.533 5.166 -28.391 1.00 87.31 331 SER A C 1
ATOM 2463 O O . SER A 1 331 ? 16.613 4.041 -27.904 1.00 87.31 331 SER A O 1
ATOM 2465 N N . GLY A 1 332 ? 15.355 5.698 -28.730 1.00 88.56 332 GLY A N 1
ATOM 2466 C CA . GLY A 1 332 ? 14.059 5.061 -28.480 1.00 88.56 332 GLY A CA 1
ATOM 2467 C C . GLY A 1 332 ? 13.478 5.322 -27.085 1.00 88.56 332 GLY A C 1
ATOM 2468 O O . GLY A 1 332 ? 12.377 4.859 -26.798 1.00 88.56 332 GLY A O 1
ATOM 2469 N N . VAL A 1 333 ? 14.173 6.080 -26.227 1.00 90.00 333 VAL A N 1
ATOM 2470 C CA . VAL A 1 333 ? 13.664 6.517 -24.916 1.00 90.00 333 VAL A CA 1
ATOM 2471 C C . VAL A 1 333 ? 13.227 7.976 -25.006 1.00 90.00 333 VAL A C 1
ATOM 2473 O O . VAL A 1 333 ? 14.048 8.848 -25.284 1.00 90.00 333 VAL A O 1
ATOM 2476 N N . ALA A 1 334 ? 11.939 8.247 -24.778 1.00 91.25 334 ALA A N 1
ATOM 2477 C CA . ALA A 1 334 ? 11.384 9.599 -24.835 1.00 91.25 334 ALA A CA 1
ATOM 2478 C C . ALA A 1 334 ? 12.133 10.569 -23.904 1.00 91.25 334 ALA A C 1
ATOM 2480 O O . ALA A 1 334 ? 12.581 10.183 -22.825 1.00 91.25 334 ALA A O 1
ATOM 2481 N N . ASN A 1 335 ? 12.270 11.825 -24.342 1.00 93.56 335 ASN A N 1
ATOM 2482 C CA . ASN A 1 335 ? 12.904 12.920 -23.596 1.00 93.56 335 ASN A CA 1
ATOM 2483 C C . ASN A 1 335 ? 14.369 12.697 -23.170 1.00 93.56 335 ASN A C 1
ATOM 2485 O O . ASN A 1 335 ? 14.911 13.509 -22.422 1.00 93.56 335 ASN A O 1
ATOM 2489 N N . GLN A 1 336 ? 15.035 11.652 -23.667 1.00 95.81 336 GLN A N 1
ATOM 2490 C CA . GLN A 1 336 ? 16.465 11.417 -23.470 1.00 95.81 336 GLN A CA 1
ATOM 2491 C C . GLN A 1 336 ? 17.252 11.761 -24.730 1.00 95.81 336 GLN A C 1
ATOM 2493 O O . GLN A 1 336 ? 16.802 11.506 -25.853 1.00 95.81 336 GLN A O 1
ATOM 2498 N N . CYS A 1 337 ? 18.461 12.290 -24.556 1.00 94.44 337 CYS A N 1
ATOM 2499 C CA . CYS A 1 337 ? 19.369 12.481 -25.674 1.00 94.44 337 CYS A CA 1
ATOM 2500 C C . CYS A 1 337 ? 19.990 11.144 -26.076 1.00 94.44 337 CYS A C 1
ATOM 2502 O O . CYS A 1 337 ? 20.704 10.499 -25.310 1.00 94.44 337 CYS A O 1
ATOM 2504 N N . GLY A 1 338 ? 19.726 10.723 -27.309 1.00 93.31 338 GLY A N 1
ATOM 2505 C CA . GLY A 1 338 ? 20.245 9.479 -27.859 1.00 93.31 338 GLY A CA 1
ATOM 2506 C C . GLY A 1 338 ? 20.488 9.596 -29.352 1.00 93.31 338 GLY A C 1
ATOM 2507 O O . GLY A 1 338 ? 19.950 10.478 -30.012 1.00 93.31 338 GLY A O 1
ATOM 2508 N N . CYS A 1 339 ? 21.315 8.721 -29.907 1.00 93.19 339 CYS A N 1
ATOM 2509 C CA . CYS A 1 339 ? 21.518 8.662 -31.348 1.00 93.19 339 CYS A CA 1
ATOM 2510 C C . CYS A 1 339 ? 20.781 7.448 -31.912 1.00 93.19 339 CYS A C 1
ATOM 2512 O O . CYS A 1 339 ? 20.929 6.346 -31.386 1.00 93.19 339 CYS A O 1
ATOM 2514 N N . ALA A 1 340 ? 19.986 7.671 -32.959 1.00 91.06 340 ALA A N 1
ATOM 2515 C CA . ALA A 1 340 ? 19.332 6.599 -33.692 1.00 91.06 340 ALA A CA 1
ATOM 2516 C C . ALA A 1 340 ? 20.363 5.964 -34.634 1.00 91.06 340 ALA A C 1
ATOM 2518 O O . ALA A 1 340 ? 20.818 6.645 -35.565 1.00 91.06 340 ALA A O 1
ATOM 2519 N N . PRO A 1 341 ? 20.758 4.698 -34.410 1.00 88.62 341 PRO A N 1
ATOM 2520 C CA . PRO A 1 341 ? 21.721 4.048 -35.279 1.00 88.62 341 PRO A CA 1
ATOM 2521 C C . PRO A 1 341 ? 21.120 3.864 -36.672 1.00 88.62 341 PRO A C 1
ATOM 2523 O O . PRO A 1 341 ? 19.963 3.468 -36.834 1.00 88.62 341 PRO A O 1
ATOM 2526 N N . GLU A 1 342 ? 21.915 4.151 -37.695 1.00 91.88 342 GLU A N 1
ATOM 2527 C CA . GLU A 1 342 ? 21.551 3.890 -39.081 1.00 91.88 342 GLU A CA 1
ATOM 2528 C C . GLU A 1 342 ? 21.364 2.382 -39.331 1.00 91.88 342 GLU A C 1
ATOM 2530 O O . GLU A 1 342 ? 21.990 1.520 -38.705 1.00 91.88 342 GLU A O 1
ATOM 2535 N N . THR A 1 343 ? 20.524 2.039 -40.306 1.00 94.19 343 THR A N 1
ATOM 2536 C CA . THR A 1 343 ? 20.316 0.639 -40.704 1.00 94.19 343 THR A CA 1
ATOM 2537 C C . THR A 1 343 ? 21.585 0.018 -41.303 1.00 94.19 343 THR A C 1
ATOM 2539 O O . THR A 1 343 ? 22.500 0.710 -41.750 1.00 94.19 343 THR A O 1
ATOM 2542 N N . ASN A 1 344 ? 21.642 -1.317 -41.389 1.00 94.44 344 ASN A N 1
ATOM 2543 C CA . ASN A 1 344 ? 22.735 -2.023 -42.080 1.00 94.44 344 ASN A CA 1
ATOM 2544 C C . ASN A 1 344 ? 22.925 -1.549 -43.525 1.00 94.44 344 ASN A C 1
ATOM 2546 O O . ASN A 1 344 ? 24.056 -1.318 -43.938 1.00 94.44 344 ASN A O 1
ATOM 2550 N N . ALA A 1 345 ? 21.837 -1.335 -44.266 1.00 92.44 345 ALA A N 1
ATOM 2551 C CA . ALA A 1 345 ? 21.910 -0.860 -45.644 1.00 92.44 345 ALA A CA 1
ATOM 2552 C C . ALA A 1 345 ? 22.482 0.565 -45.743 1.00 92.44 345 ALA A C 1
ATOM 2554 O O . ALA A 1 345 ? 23.332 0.826 -46.596 1.00 92.44 345 ALA A O 1
ATOM 2555 N N . GLN A 1 346 ? 22.056 1.471 -44.855 1.00 94.75 346 GLN A N 1
ATOM 2556 C CA . GLN A 1 346 ? 22.565 2.847 -44.797 1.00 94.75 346 GLN A CA 1
ATOM 2557 C C . GLN A 1 346 ? 24.047 2.882 -44.416 1.00 94.75 346 GLN A C 1
ATOM 2559 O O . GLN A 1 346 ? 24.828 3.518 -45.120 1.00 94.75 346 GLN A O 1
ATOM 2564 N N . PHE A 1 347 ? 24.448 2.106 -43.404 1.00 96.06 347 PHE A N 1
ATOM 2565 C CA . PHE A 1 347 ? 25.846 1.961 -42.998 1.00 96.06 347 PHE A CA 1
ATOM 2566 C C . PHE A 1 347 ? 26.726 1.488 -44.158 1.00 96.06 347 PHE A C 1
ATOM 2568 O O . PHE A 1 347 ? 27.731 2.117 -44.479 1.00 96.06 347 PHE A O 1
ATOM 2575 N N . CYS A 1 348 ? 26.331 0.404 -44.828 1.00 95.56 348 CYS A N 1
ATOM 2576 C CA . CYS A 1 348 ? 27.078 -0.142 -45.958 1.00 95.56 348 CYS A CA 1
ATOM 2577 C C . CYS A 1 348 ? 27.181 0.859 -47.113 1.00 95.56 348 CYS A C 1
ATOM 2579 O O . CYS A 1 348 ? 28.271 1.081 -47.640 1.00 95.56 348 CYS A O 1
ATOM 2581 N N . SER A 1 349 ? 26.074 1.531 -47.438 1.00 94.44 349 SER A N 1
ATOM 2582 C CA . SER A 1 349 ? 26.033 2.549 -48.492 1.00 94.44 349 SER A CA 1
ATOM 2583 C C . SER A 1 349 ? 26.940 3.741 -48.169 1.00 94.44 349 SER A C 1
ATOM 2585 O O . SER A 1 349 ? 27.719 4.162 -49.020 1.00 94.44 349 SER A O 1
ATOM 2587 N N . ARG A 1 350 ? 26.907 4.247 -46.928 1.00 95.00 350 ARG A N 1
ATOM 2588 C CA . ARG A 1 350 ? 27.755 5.354 -46.459 1.00 95.00 350 ARG A CA 1
ATOM 2589 C C . ARG A 1 350 ? 29.239 4.988 -46.462 1.00 95.00 350 ARG A C 1
ATOM 2591 O O . ARG A 1 350 ? 30.068 5.811 -46.832 1.00 95.00 350 ARG A O 1
ATOM 2598 N N . GLN A 1 351 ? 29.570 3.750 -46.099 1.00 94.25 351 GLN A N 1
ATOM 2599 C CA . GLN A 1 351 ? 30.936 3.217 -46.163 1.00 94.25 351 GLN A CA 1
ATOM 2600 C C . GLN A 1 351 ? 31.375 2.867 -47.602 1.00 94.25 351 GLN A C 1
ATOM 2602 O O . GLN A 1 351 ? 32.507 2.422 -47.809 1.00 94.25 351 GLN A O 1
ATOM 2607 N N . GLY A 1 352 ? 30.494 3.039 -48.596 1.00 93.56 352 GLY A N 1
ATOM 2608 C CA . GLY A 1 352 ? 30.758 2.734 -50.001 1.00 93.56 352 GLY A CA 1
ATOM 2609 C C . GLY A 1 352 ? 30.962 1.244 -50.279 1.00 93.56 352 GLY A C 1
ATOM 2610 O O . GLY A 1 352 ? 31.716 0.894 -51.185 1.00 93.56 352 GLY A O 1
ATOM 2611 N N . LYS A 1 353 ? 30.361 0.358 -49.474 1.00 95.56 353 LYS A N 1
ATOM 2612 C CA . LYS A 1 353 ? 30.520 -1.102 -49.552 1.00 95.56 353 LYS A CA 1
ATOM 2613 C C . LYS A 1 353 ? 29.207 -1.771 -49.947 1.00 95.56 353 LYS A C 1
ATOM 2615 O O . LYS A 1 353 ? 28.152 -1.415 -49.432 1.00 95.56 353 LYS A O 1
ATOM 2620 N N . ASN A 1 354 ? 29.274 -2.771 -50.823 1.00 95.19 354 ASN A N 1
ATOM 2621 C CA . ASN A 1 354 ? 28.099 -3.494 -51.334 1.00 95.19 354 ASN A CA 1
ATOM 2622 C C . ASN A 1 354 ? 28.237 -5.027 -51.256 1.00 95.19 354 ASN A C 1
ATOM 2624 O O . ASN A 1 354 ? 27.396 -5.751 -51.788 1.00 95.19 354 ASN A O 1
ATOM 2628 N N . CYS A 1 355 ? 29.283 -5.539 -50.595 1.00 93.94 355 CYS A N 1
ATOM 2629 C CA . CYS A 1 355 ? 29.438 -6.968 -50.336 1.00 93.94 355 CYS A CA 1
ATOM 2630 C C . CYS A 1 355 ? 30.310 -7.278 -49.111 1.00 93.94 355 CYS A C 1
ATOM 2632 O O . CYS A 1 355 ? 31.148 -6.478 -48.687 1.00 93.94 355 CYS A O 1
ATOM 2634 N N . GLY A 1 356 ? 30.147 -8.488 -48.570 1.00 93.81 356 GLY A N 1
ATOM 2635 C CA . GLY A 1 356 ? 30.993 -9.022 -47.497 1.00 93.81 356 GLY A CA 1
ATOM 2636 C C . GLY A 1 356 ? 30.818 -8.317 -46.147 1.00 93.81 356 GLY A C 1
ATOM 2637 O O . GLY A 1 356 ? 29.994 -7.415 -46.001 1.00 93.81 356 GLY A O 1
ATOM 2638 N N . SER A 1 357 ? 31.596 -8.750 -45.153 1.00 95.50 357 SER A N 1
ATOM 2639 C CA . SER A 1 357 ? 31.553 -8.192 -43.797 1.00 95.50 357 SER A CA 1
ATOM 2640 C C . SER A 1 357 ? 32.324 -6.877 -43.717 1.00 95.50 357 SER A C 1
ATOM 2642 O O . SER A 1 357 ? 33.458 -6.805 -44.191 1.00 95.50 357 SER A O 1
ATOM 2644 N N . VAL A 1 358 ? 31.735 -5.856 -43.095 1.00 96.19 358 VAL A N 1
ATOM 2645 C CA . VAL A 1 358 ? 32.322 -4.515 -42.964 1.00 96.19 358 VAL A CA 1
ATOM 2646 C C . VAL A 1 358 ? 32.265 -4.065 -41.513 1.00 96.19 358 VAL A C 1
ATOM 2648 O O . VAL A 1 358 ? 31.197 -4.062 -40.905 1.00 96.19 358 VAL A O 1
ATOM 2651 N N . THR A 1 359 ? 33.409 -3.632 -40.987 1.00 96.00 359 THR A N 1
ATOM 2652 C CA . THR A 1 359 ? 33.535 -3.022 -39.658 1.00 96.00 359 THR A CA 1
ATOM 2653 C C . THR A 1 359 ? 33.875 -1.543 -39.801 1.00 96.00 359 THR A C 1
ATOM 2655 O O . THR A 1 359 ? 34.712 -1.170 -40.622 1.00 96.00 359 THR A O 1
ATOM 2658 N N . GLY A 1 360 ? 33.228 -0.689 -39.012 1.00 93.75 360 GLY A N 1
ATOM 2659 C CA . GLY A 1 360 ? 33.466 0.754 -39.018 1.00 93.75 360 GLY A CA 1
ATOM 2660 C C . GLY A 1 360 ? 32.597 1.490 -38.004 1.00 93.75 360 GLY A C 1
ATOM 2661 O O . GLY A 1 360 ? 31.733 0.885 -37.373 1.00 93.75 360 GLY A O 1
ATOM 2662 N N . GLN A 1 361 ? 32.827 2.794 -37.853 1.00 94.06 361 GLN A N 1
ATOM 2663 C CA . GLN A 1 361 ? 31.967 3.653 -37.039 1.00 94.06 361 GLN A CA 1
ATOM 2664 C C . GLN A 1 361 ? 30.645 3.907 -37.759 1.00 94.06 361 GLN A C 1
ATOM 2666 O O . GLN A 1 361 ? 30.648 4.193 -38.959 1.00 94.06 361 GLN A O 1
ATOM 2671 N N . ASP A 1 362 ? 29.531 3.791 -37.047 1.00 93.06 362 ASP A N 1
ATOM 2672 C CA . ASP A 1 362 ? 28.219 4.214 -37.528 1.00 93.06 362 ASP A CA 1
ATOM 2673 C C . ASP A 1 362 ? 28.033 5.739 -37.443 1.00 93.06 362 ASP A C 1
ATOM 2675 O O . ASP A 1 362 ? 28.925 6.483 -37.031 1.00 93.06 362 ASP A O 1
ATOM 2679 N N . ASN A 1 363 ? 26.855 6.216 -37.842 1.00 90.88 363 ASN A N 1
ATOM 2680 C CA . ASN A 1 363 ? 26.450 7.618 -37.717 1.00 90.88 363 ASN A CA 1
ATOM 2681 C C . ASN A 1 363 ? 26.406 8.139 -36.263 1.00 90.88 363 ASN A C 1
ATOM 2683 O O . ASN A 1 363 ? 26.333 9.349 -36.059 1.00 90.88 363 ASN A O 1
ATOM 2687 N N . CYS A 1 364 ? 26.458 7.251 -35.271 1.00 92.44 364 CYS A N 1
ATOM 2688 C CA . CYS A 1 364 ? 26.511 7.560 -33.846 1.00 92.44 364 CYS A CA 1
ATOM 2689 C C . CYS A 1 364 ? 27.939 7.486 -33.274 1.00 92.44 364 CYS A C 1
ATOM 2691 O O . CYS A 1 364 ? 28.125 7.636 -32.064 1.00 92.44 364 CYS A O 1
ATOM 2693 N N . GLY A 1 365 ? 28.948 7.253 -34.122 1.00 89.19 365 GLY A N 1
ATOM 2694 C CA . GLY A 1 365 ? 30.351 7.106 -33.733 1.00 89.19 365 GLY A CA 1
ATOM 2695 C C . GLY A 1 365 ? 30.687 5.755 -33.091 1.00 89.19 365 GLY A C 1
ATOM 2696 O O . GLY A 1 365 ? 31.826 5.550 -32.669 1.00 89.19 365 GLY A O 1
ATOM 2697 N N . GLN A 1 366 ? 29.732 4.823 -33.017 1.00 90.12 366 GLN A N 1
ATOM 2698 C CA . GLN A 1 366 ? 29.934 3.500 -32.432 1.00 90.12 366 GLN A CA 1
ATOM 2699 C C . GLN A 1 366 ? 30.535 2.548 -33.464 1.00 90.12 366 GLN A C 1
ATOM 2701 O O . GLN A 1 366 ? 30.059 2.442 -34.594 1.00 90.12 366 GLN A O 1
ATOM 2706 N N . SER A 1 367 ? 31.592 1.831 -33.079 1.00 93.44 367 SER A N 1
ATOM 2707 C CA . SER A 1 367 ? 32.178 0.798 -33.935 1.00 93.44 367 SER A CA 1
ATOM 2708 C C . SER A 1 367 ? 31.248 -0.410 -34.005 1.00 93.44 367 SER A C 1
ATOM 2710 O O . SER A 1 367 ? 30.914 -0.998 -32.976 1.00 93.44 367 SER A O 1
ATOM 2712 N N . ARG A 1 368 ? 30.845 -0.805 -35.215 1.00 93.69 368 ARG A N 1
ATOM 2713 C CA . ARG A 1 368 ? 29.992 -1.974 -35.444 1.00 93.69 368 ARG A CA 1
ATOM 2714 C C . ARG A 1 368 ? 30.425 -2.769 -36.666 1.00 93.69 368 ARG A C 1
ATOM 2716 O O . ARG A 1 368 ? 31.061 -2.240 -37.576 1.00 93.69 368 ARG A O 1
ATOM 2723 N N . THR A 1 369 ? 30.032 -4.041 -36.692 1.00 95.44 369 THR A N 1
ATOM 2724 C CA . THR A 1 369 ? 30.275 -4.956 -37.813 1.00 95.44 369 THR A CA 1
ATOM 2725 C C . THR A 1 369 ? 28.954 -5.351 -38.455 1.00 95.44 369 THR A C 1
ATOM 2727 O O . THR A 1 369 ? 28.105 -5.966 -37.812 1.00 95.44 369 THR A O 1
ATOM 2730 N N . VAL A 1 370 ? 28.787 -5.026 -39.735 1.00 95.19 370 VAL A N 1
ATOM 2731 C CA . VAL A 1 370 ? 27.720 -5.582 -40.571 1.00 95.19 370 VAL A CA 1
ATOM 2732 C C . VAL A 1 370 ? 28.268 -6.834 -41.238 1.00 95.19 370 VAL A C 1
ATOM 2734 O O . VAL A 1 370 ? 29.199 -6.751 -42.031 1.00 95.19 370 VAL A O 1
ATOM 2737 N N . THR A 1 371 ? 27.699 -7.995 -40.913 1.00 93.50 371 THR A N 1
ATOM 2738 C CA . THR A 1 371 ? 28.182 -9.310 -41.375 1.00 93.50 371 THR A CA 1
ATOM 2739 C C . THR A 1 371 ? 28.076 -9.502 -42.887 1.00 93.50 371 THR A C 1
ATOM 2741 O O . THR A 1 371 ? 28.852 -10.262 -43.463 1.00 93.50 371 THR A O 1
ATOM 2744 N N . SER A 1 372 ? 27.147 -8.804 -43.543 1.00 93.50 372 SER A N 1
ATOM 2745 C CA . SER A 1 372 ? 27.053 -8.755 -45.000 1.00 93.50 372 SER A CA 1
ATOM 2746 C C . SER A 1 372 ? 26.455 -7.434 -45.478 1.00 93.50 372 SER A C 1
ATOM 2748 O O . SER A 1 372 ? 25.305 -7.120 -45.171 1.00 93.50 372 SER A O 1
ATOM 2750 N N . CYS A 1 373 ? 27.225 -6.683 -46.267 1.00 95.38 373 CYS A N 1
ATOM 2751 C CA . CYS A 1 373 ? 26.769 -5.490 -46.985 1.00 95.38 373 CYS A CA 1
ATOM 2752 C C . CYS A 1 373 ? 26.092 -5.794 -48.331 1.00 95.38 373 CYS A C 1
ATOM 2754 O O . CYS A 1 373 ? 25.849 -4.876 -49.112 1.00 95.38 373 CYS A O 1
ATOM 2756 N N . GLY A 1 374 ? 25.795 -7.067 -48.604 1.00 92.88 374 GLY A N 1
ATOM 2757 C CA . GLY A 1 374 ? 25.188 -7.528 -49.847 1.00 92.88 374 GLY A CA 1
ATOM 2758 C C . GLY A 1 374 ? 25.956 -8.684 -50.482 1.00 92.88 374 GLY A C 1
ATOM 2759 O O . GLY A 1 374 ? 26.922 -9.216 -49.926 1.00 92.88 374 GLY A O 1
ATOM 2760 N N . THR A 1 375 ? 25.508 -9.074 -51.669 1.00 91.81 375 THR A N 1
ATOM 2761 C CA . THR A 1 375 ? 26.108 -10.131 -52.488 1.00 91.81 375 THR A CA 1
ATOM 2762 C C . THR A 1 375 ? 26.339 -9.613 -53.899 1.00 91.81 375 THR A C 1
ATOM 2764 O O . THR A 1 375 ? 25.496 -8.897 -54.438 1.00 91.81 375 THR A O 1
ATOM 2767 N N . CYS A 1 376 ? 27.453 -10.005 -54.511 1.00 91.38 376 CYS A N 1
ATOM 2768 C CA . CYS A 1 376 ? 27.733 -9.670 -55.904 1.00 91.38 376 CYS A CA 1
ATOM 2769 C C . CYS A 1 376 ? 26.883 -10.515 -56.855 1.00 91.38 376 CYS A C 1
ATOM 2771 O O . CYS A 1 376 ? 26.491 -11.634 -56.524 1.00 91.38 376 CYS A O 1
ATOM 2773 N N . SER A 1 377 ? 26.583 -9.959 -58.028 1.00 89.06 377 SER A N 1
ATOM 2774 C CA . SER A 1 377 ? 25.790 -10.617 -59.070 1.00 89.06 377 SER A CA 1
ATOM 2775 C C . SER A 1 377 ? 26.644 -10.881 -60.313 1.00 89.06 377 SER A C 1
ATOM 2777 O O . SER A 1 377 ? 27.646 -10.204 -60.531 1.00 89.06 377 SER A O 1
ATOM 2779 N N . GLY A 1 378 ? 26.260 -11.863 -61.133 1.00 85.94 378 GLY A N 1
ATOM 2780 C CA . GLY A 1 378 ? 26.998 -12.208 -62.351 1.00 85.94 378 GLY A CA 1
ATOM 2781 C C . GLY A 1 378 ? 28.381 -12.806 -62.067 1.00 85.94 378 GLY A C 1
ATOM 2782 O O . GLY A 1 378 ? 28.512 -13.699 -61.234 1.00 85.94 378 GLY A O 1
ATOM 2783 N N . THR A 1 379 ? 29.402 -12.334 -62.787 1.00 82.81 379 THR A N 1
ATOM 2784 C CA . THR A 1 379 ? 30.804 -12.782 -62.662 1.00 82.81 379 THR A CA 1
ATOM 2785 C C . THR A 1 379 ? 31.615 -11.987 -61.638 1.00 82.81 379 THR A C 1
ATOM 2787 O O . THR A 1 379 ? 32.819 -12.210 -61.501 1.00 82.81 379 THR A O 1
ATOM 2790 N N . ASP A 1 380 ? 30.992 -11.035 -60.947 1.00 89.50 380 ASP A N 1
ATOM 2791 C CA . ASP A 1 380 ? 31.677 -10.201 -59.969 1.00 89.50 380 ASP A CA 1
ATOM 2792 C C . ASP A 1 380 ? 31.921 -10.968 -58.673 1.00 89.50 380 ASP A C 1
ATOM 2794 O O . ASP A 1 380 ? 31.049 -11.670 -58.156 1.00 89.50 380 ASP A O 1
ATOM 2798 N N . SER A 1 381 ? 33.107 -10.782 -58.106 1.00 89.44 381 SER A N 1
ATOM 2799 C CA . SER A 1 381 ? 33.457 -11.301 -56.789 1.00 89.44 381 SER A CA 1
ATOM 2800 C C . SER A 1 381 ? 33.620 -10.151 -55.801 1.00 89.44 381 SER A C 1
ATOM 2802 O O . SER A 1 381 ? 33.913 -9.009 -56.171 1.00 89.44 381 SER A O 1
ATOM 2804 N N . CYS A 1 382 ? 33.406 -10.436 -54.516 1.00 90.31 382 CYS A N 1
ATOM 2805 C CA . CYS A 1 382 ? 33.570 -9.419 -53.489 1.00 90.31 382 CYS A CA 1
ATOM 2806 C C . CYS A 1 382 ? 35.053 -9.069 -53.337 1.00 90.31 382 CYS A C 1
ATOM 2808 O O . CYS A 1 382 ? 35.843 -9.906 -52.906 1.00 90.31 382 CYS A O 1
ATOM 2810 N N . GLY A 1 383 ? 35.431 -7.846 -53.714 1.00 88.88 383 GLY A N 1
ATOM 2811 C CA . GLY A 1 383 ? 36.829 -7.437 -53.826 1.00 88.88 383 GLY A CA 1
ATOM 2812 C C . GLY A 1 383 ? 37.493 -7.747 -55.170 1.00 88.88 383 GLY A C 1
ATOM 2813 O O . GLY A 1 383 ? 38.689 -7.496 -55.305 1.00 88.88 383 GLY A O 1
ATOM 2814 N N . GLY A 1 384 ? 36.757 -8.250 -56.169 1.00 85.94 384 GLY A N 1
ATOM 2815 C CA . GLY A 1 384 ? 37.328 -8.701 -57.445 1.00 85.94 384 GLY A CA 1
ATOM 2816 C C . GLY A 1 384 ? 38.079 -7.611 -58.211 1.00 85.94 384 GLY A C 1
ATOM 2817 O O . GLY A 1 384 ? 39.152 -7.861 -58.747 1.00 85.94 384 GLY A O 1
ATOM 2818 N N . ALA A 1 385 ? 37.599 -6.367 -58.176 1.00 85.12 385 ALA A N 1
ATOM 2819 C CA . ALA A 1 385 ? 38.279 -5.227 -58.800 1.00 85.12 385 ALA A CA 1
ATOM 2820 C C . ALA A 1 385 ? 39.418 -4.620 -57.942 1.00 85.12 385 ALA A C 1
ATOM 2822 O O . ALA A 1 385 ? 39.829 -3.484 -58.170 1.00 85.12 385 ALA A O 1
ATOM 2823 N N . GLY A 1 386 ? 39.906 -5.330 -56.918 1.00 82.06 386 GLY A N 1
ATOM 2824 C CA . GLY A 1 386 ? 41.013 -4.891 -56.058 1.00 82.06 386 GLY A CA 1
ATOM 2825 C C . GLY A 1 386 ? 40.622 -3.958 -54.904 1.00 82.06 386 GLY A C 1
ATOM 2826 O O . GLY A 1 386 ? 41.469 -3.618 -54.082 1.00 82.06 386 GLY A O 1
ATOM 2827 N N . THR A 1 387 ? 39.347 -3.569 -54.790 1.00 89.00 387 THR A N 1
ATOM 2828 C CA . THR A 1 387 ? 38.832 -2.782 -53.654 1.00 89.00 387 THR A CA 1
ATOM 2829 C C . THR A 1 387 ? 38.031 -3.671 -52.709 1.00 89.00 387 THR A C 1
ATOM 2831 O O . THR A 1 387 ? 36.966 -4.159 -53.075 1.00 89.00 387 THR A O 1
ATOM 2834 N N . ALA A 1 388 ? 38.505 -3.856 -51.473 1.00 89.62 388 ALA A N 1
ATOM 2835 C CA . ALA A 1 388 ? 37.834 -4.702 -50.484 1.00 89.62 388 ALA A CA 1
ATOM 2836 C C . ALA A 1 388 ? 36.363 -4.298 -50.258 1.00 89.62 388 ALA A C 1
ATOM 2838 O O . ALA A 1 388 ? 36.044 -3.105 -50.165 1.00 89.62 388 ALA A O 1
ATOM 2839 N N . ASN A 1 389 ? 35.488 -5.303 -50.125 1.00 92.88 389 ASN A N 1
ATOM 2840 C CA . ASN A 1 389 ? 34.050 -5.150 -49.859 1.00 92.88 389 ASN A CA 1
ATOM 2841 C C . ASN A 1 389 ? 33.259 -4.376 -50.933 1.00 92.88 389 ASN A C 1
ATOM 2843 O O . ASN A 1 389 ? 32.161 -3.881 -50.665 1.00 92.88 389 ASN A O 1
ATOM 2847 N N . VAL A 1 390 ? 33.811 -4.284 -52.146 1.00 93.94 390 VAL A N 1
ATOM 2848 C CA . VAL A 1 390 ? 33.136 -3.749 -53.330 1.00 93.94 390 VAL A CA 1
ATOM 2849 C C . VAL A 1 390 ? 33.075 -4.837 -54.399 1.00 93.94 390 VAL A C 1
ATOM 2851 O O . VAL A 1 390 ? 34.082 -5.479 -54.703 1.00 93.94 390 VAL A O 1
ATOM 2854 N N . CYS A 1 391 ? 31.890 -5.069 -54.954 1.00 92.69 391 CYS A N 1
ATOM 2855 C CA . CYS A 1 391 ? 31.703 -5.954 -56.091 1.00 92.69 391 CYS A CA 1
ATOM 2856 C C . CYS A 1 391 ? 32.411 -5.392 -57.313 1.00 92.69 391 CYS A C 1
ATOM 2858 O O . CYS A 1 391 ? 32.246 -4.222 -57.659 1.00 92.69 391 CYS A O 1
ATOM 2860 N N . GLY A 1 392 ? 33.174 -6.246 -57.976 1.00 90.94 392 GLY A N 1
ATOM 2861 C CA . GLY A 1 392 ? 33.720 -5.925 -59.275 1.00 90.94 392 GLY A CA 1
ATOM 2862 C C . GLY A 1 392 ? 34.247 -7.165 -59.961 1.00 90.94 392 GLY A C 1
ATOM 2863 O O . GLY A 1 392 ? 34.566 -8.172 -59.320 1.00 90.94 392 GLY A O 1
ATOM 2864 N N . THR A 1 393 ? 34.335 -7.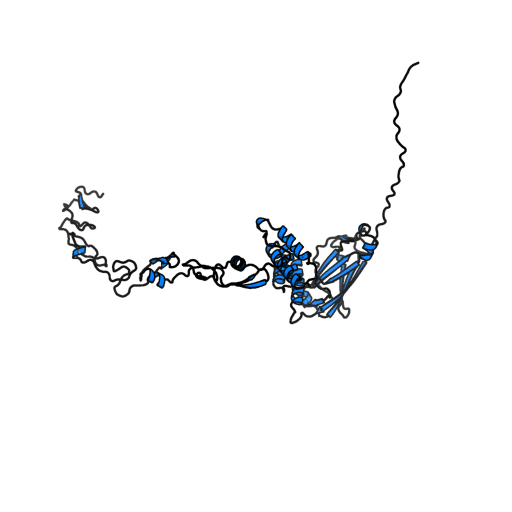081 -61.280 1.00 89.19 393 THR A N 1
ATOM 2865 C CA . THR A 1 393 ? 34.873 -8.165 -62.086 1.00 89.19 393 THR A CA 1
ATOM 2866 C C . THR A 1 393 ? 36.361 -8.278 -61.812 1.00 89.19 393 THR A C 1
ATOM 2868 O O . THR A 1 393 ? 37.089 -7.282 -61.860 1.00 89.19 393 THR A O 1
ATOM 2871 N N . CYS A 1 394 ? 36.817 -9.494 -61.526 1.00 81.50 394 CYS A N 1
ATOM 2872 C CA . CYS A 1 394 ? 38.233 -9.732 -61.325 1.00 81.50 394 CYS A CA 1
ATOM 2873 C C . CYS A 1 394 ? 39.004 -9.414 -62.606 1.00 81.50 394 CYS A C 1
ATOM 2875 O O . CYS A 1 394 ? 38.727 -10.000 -63.651 1.00 81.50 394 CYS A O 1
ATOM 2877 N N . GLN A 1 395 ? 39.936 -8.463 -62.534 1.00 81.56 395 GLN A N 1
ATOM 2878 C CA . GLN A 1 395 ? 40.799 -8.108 -63.658 1.00 81.56 395 GLN A CA 1
ATOM 2879 C C . GLN A 1 395 ? 42.056 -8.979 -63.590 1.00 81.56 395 GLN A C 1
ATOM 2881 O O . GLN A 1 395 ? 42.909 -8.740 -62.732 1.00 81.56 395 GLN A O 1
ATOM 2886 N N . PRO A 1 396 ? 42.177 -10.014 -64.442 1.00 83.25 396 PRO A N 1
ATOM 2887 C CA . PRO A 1 396 ? 43.309 -10.918 -64.378 1.00 83.25 396 PRO A CA 1
ATOM 2888 C C . PRO A 1 396 ? 44.585 -10.174 -64.755 1.00 83.25 396 PRO A C 1
ATOM 2890 O O . PRO A 1 396 ? 44.638 -9.502 -65.786 1.00 83.25 396 PRO A O 1
ATOM 2893 N N . ILE A 1 397 ? 45.643 -10.340 -63.960 1.00 84.62 397 ILE A N 1
ATOM 2894 C CA . ILE A 1 397 ? 46.974 -9.870 -64.357 1.00 84.62 397 ILE A CA 1
ATOM 2895 C C . ILE A 1 397 ? 47.311 -10.568 -65.686 1.00 84.62 397 ILE A C 1
ATOM 2897 O O . ILE A 1 397 ? 47.234 -11.798 -65.733 1.00 84.62 397 ILE A O 1
ATOM 2901 N N . PRO A 1 398 ? 47.649 -9.858 -66.780 1.00 88.81 398 PRO A N 1
ATOM 2902 C CA . PRO A 1 398 ? 48.010 -10.512 -68.033 1.00 88.81 398 PRO A CA 1
ATOM 2903 C C . PRO A 1 398 ? 49.240 -11.407 -67.856 1.00 88.81 398 PRO A C 1
ATOM 2905 O O . PRO A 1 398 ? 50.165 -11.058 -67.119 1.00 88.81 398 PRO A O 1
ATOM 2908 N N . GLN A 1 399 ? 49.290 -12.537 -68.565 1.00 88.81 399 GLN A N 1
ATOM 2909 C CA . GLN A 1 399 ? 50.394 -13.498 -68.452 1.00 88.81 399 GLN A CA 1
ATOM 2910 C C . GLN A 1 399 ? 51.767 -12.851 -68.660 1.00 88.81 399 GLN A C 1
ATOM 2912 O O . GLN A 1 399 ? 52.699 -13.160 -67.927 1.00 88.81 399 GLN A O 1
ATOM 2917 N N . ALA A 1 400 ? 51.890 -11.919 -69.609 1.00 88.81 400 ALA A N 1
ATOM 2918 C CA . ALA A 1 400 ? 53.142 -11.208 -69.866 1.00 88.81 400 ALA A CA 1
ATOM 2919 C C . ALA A 1 400 ? 53.667 -10.470 -68.622 1.00 88.81 400 ALA A C 1
ATOM 2921 O O . ALA A 1 400 ? 54.867 -10.463 -68.371 1.00 88.81 400 ALA A O 1
ATOM 2922 N N . THR A 1 401 ? 52.768 -9.897 -67.820 1.00 89.56 401 THR A N 1
ATOM 2923 C CA . THR A 1 401 ? 53.106 -9.205 -66.573 1.00 89.56 401 THR A CA 1
ATOM 2924 C C . THR A 1 401 ? 53.353 -10.196 -65.439 1.00 89.56 401 THR A C 1
ATOM 2926 O O . THR A 1 401 ? 54.326 -10.050 -64.708 1.00 89.56 401 THR A O 1
ATOM 2929 N N . ALA A 1 402 ? 52.523 -11.235 -65.308 1.00 86.44 402 ALA A N 1
ATOM 2930 C CA . ALA A 1 402 ? 52.690 -12.260 -64.273 1.00 86.44 402 ALA A CA 1
ATOM 2931 C C . ALA A 1 402 ? 53.983 -13.081 -64.452 1.00 86.44 402 ALA A C 1
ATOM 2933 O O . ALA A 1 402 ? 54.615 -13.481 -63.474 1.00 86.44 402 ALA A O 1
ATOM 2934 N N . CYS A 1 403 ? 54.388 -13.305 -65.702 1.00 90.19 403 CYS A N 1
ATOM 2935 C CA . CYS A 1 403 ? 55.627 -13.979 -66.075 1.00 90.19 403 CYS A CA 1
ATOM 2936 C C . CYS A 1 403 ? 56.805 -13.021 -66.275 1.00 90.19 403 CYS A C 1
ATOM 2938 O O . CYS A 1 403 ? 57.899 -13.482 -66.601 1.00 90.19 403 CYS A O 1
ATOM 2940 N N . ALA A 1 404 ? 56.618 -11.709 -66.096 1.00 89.12 404 ALA A N 1
ATOM 2941 C CA . ALA A 1 404 ? 57.701 -10.751 -66.265 1.00 89.12 404 ALA A CA 1
ATOM 2942 C C . ALA A 1 404 ? 58.856 -11.109 -65.319 1.00 89.12 404 ALA A C 1
ATOM 2944 O O . ALA A 1 404 ? 58.662 -11.282 -64.116 1.00 89.12 404 ALA A O 1
ATOM 2945 N N . ASN A 1 405 ? 60.060 -11.235 -65.882 1.00 83.62 405 ASN A N 1
ATOM 2946 C CA . ASN A 1 405 ? 61.291 -11.624 -65.185 1.00 83.62 405 ASN A CA 1
ATOM 2947 C C . ASN A 1 405 ? 61.298 -13.042 -64.576 1.00 83.62 405 ASN A C 1
ATOM 2949 O O . ASN A 1 405 ? 62.195 -13.356 -63.795 1.00 83.62 405 ASN A O 1
ATOM 2953 N N . ARG A 1 406 ? 60.353 -13.916 -64.955 1.00 87.56 406 ARG A N 1
ATOM 2954 C CA . ARG A 1 406 ? 60.342 -15.337 -64.570 1.00 87.56 406 ARG A CA 1
ATOM 2955 C C . ARG A 1 406 ? 60.808 -16.206 -65.742 1.00 87.56 406 ARG A C 1
ATOM 2957 O O . ARG A 1 406 ? 60.360 -16.038 -66.870 1.00 87.56 406 ARG A O 1
ATOM 2964 N N . GLN A 1 407 ? 61.705 -17.143 -65.461 1.00 86.12 407 GLN A N 1
ATOM 2965 C CA . GLN A 1 407 ? 62.160 -18.205 -66.365 1.00 86.12 407 GLN A CA 1
ATOM 2966 C C . GLN A 1 407 ? 61.354 -19.502 -66.194 1.00 86.12 407 GLN A C 1
ATOM 2968 O O . GLN A 1 407 ? 61.384 -20.372 -67.066 1.00 86.12 407 GLN A O 1
ATOM 2973 N N . CYS A 1 408 ? 60.697 -19.661 -65.042 1.00 84.69 408 CYS A N 1
ATOM 2974 C CA . CYS A 1 408 ? 59.921 -20.840 -64.689 1.00 84.69 408 CYS A CA 1
ATOM 2975 C C . CYS A 1 408 ? 58.815 -20.527 -63.661 1.00 84.69 408 CYS A C 1
ATOM 2977 O O . CYS A 1 408 ? 58.799 -19.473 -63.015 1.00 84.69 408 CYS A O 1
ATOM 2979 N N . GLY A 1 409 ? 57.925 -21.499 -63.444 1.00 87.38 409 GLY A N 1
ATOM 2980 C CA . GLY A 1 409 ? 56.955 -21.502 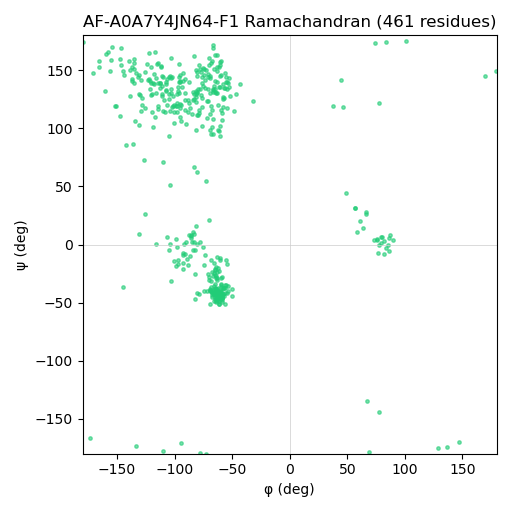-62.345 1.00 87.38 409 GLY A CA 1
ATOM 2981 C C . GLY A 1 409 ? 55.551 -21.083 -62.767 1.00 87.38 409 GLY A C 1
ATOM 2982 O O . GLY A 1 409 ? 55.323 -20.699 -63.915 1.00 87.38 409 GLY A O 1
ATOM 2983 N N . SER A 1 410 ? 54.610 -21.176 -61.824 1.00 89.12 410 SER A N 1
ATOM 2984 C CA . SER A 1 410 ? 53.182 -21.067 -62.128 1.00 89.12 410 SER A CA 1
ATOM 2985 C C . SER A 1 410 ? 52.465 -20.012 -61.275 1.00 89.12 410 SER A C 1
ATOM 2987 O O . SER A 1 410 ? 51.755 -20.366 -60.332 1.00 89.12 410 SER A O 1
ATOM 2989 N N . PRO A 1 411 ? 52.684 -18.706 -61.525 1.00 86.94 411 PRO A N 1
ATOM 2990 C CA . PRO A 1 411 ? 52.020 -17.650 -60.769 1.00 86.94 411 PRO A CA 1
ATOM 2991 C C . PRO A 1 411 ? 50.521 -17.600 -61.093 1.00 86.94 411 PRO A C 1
ATOM 2993 O O . PRO A 1 411 ? 50.112 -17.785 -62.242 1.00 86.94 411 PRO A O 1
ATOM 2996 N N . SER A 1 412 ? 49.693 -17.317 -60.084 1.00 84.31 412 SER A N 1
ATOM 2997 C CA . SER A 1 412 ? 48.271 -17.049 -60.307 1.00 84.31 412 SER A CA 1
ATOM 2998 C C . SER A 1 412 ? 48.065 -15.656 -60.903 1.00 84.31 412 SER A C 1
ATOM 3000 O O . SER A 1 412 ? 48.842 -14.731 -60.666 1.00 84.31 412 SER A O 1
ATOM 3002 N N . ASN A 1 413 ? 46.992 -15.487 -61.668 1.00 81.06 413 ASN A N 1
ATOM 3003 C CA . ASN A 1 413 ? 46.594 -14.205 -62.242 1.00 81.06 413 ASN A CA 1
ATOM 3004 C C . ASN A 1 413 ? 45.787 -13.326 -61.270 1.00 81.06 413 ASN A C 1
ATOM 3006 O O . ASN A 1 413 ? 45.211 -12.328 -61.697 1.00 81.06 413 ASN A O 1
ATOM 3010 N N . GLY A 1 414 ? 45.693 -13.723 -59.995 1.00 77.00 414 GLY A N 1
ATOM 3011 C CA . GLY A 1 414 ? 44.853 -13.076 -58.982 1.00 77.00 414 GLY A CA 1
ATOM 3012 C C . GLY A 1 414 ? 43.353 -13.395 -59.075 1.00 77.00 414 GLY A C 1
ATOM 3013 O O . GLY A 1 414 ? 42.613 -13.057 -58.161 1.00 77.00 414 GLY A O 1
ATOM 3014 N N . CYS A 1 415 ? 42.910 -14.098 -60.122 1.00 80.50 415 CYS A N 1
ATOM 3015 C CA . CYS A 1 415 ? 41.505 -14.377 -60.440 1.00 80.50 415 CYS A CA 1
ATOM 3016 C C . CYS A 1 415 ? 41.214 -15.879 -60.621 1.00 80.50 415 CYS A C 1
ATOM 3018 O O . CYS A 1 415 ? 40.297 -16.258 -61.344 1.00 80.50 415 CYS A O 1
ATOM 3020 N N . GLY A 1 416 ? 42.013 -16.746 -59.988 1.00 78.06 416 GLY A N 1
ATOM 3021 C CA . GLY A 1 416 ? 41.811 -18.202 -59.982 1.00 78.06 416 GLY A CA 1
ATOM 3022 C C . GLY A 1 416 ? 42.411 -18.966 -61.167 1.00 78.06 416 GLY A C 1
ATOM 3023 O O . GLY A 1 416 ? 42.424 -20.193 -61.135 1.00 78.06 416 GLY A O 1
ATOM 3024 N N . LEU A 1 417 ? 42.962 -18.282 -62.176 1.00 82.06 417 LEU A N 1
ATOM 3025 C CA . LEU A 1 417 ? 43.732 -18.923 -63.245 1.00 82.06 417 LEU A CA 1
ATOM 3026 C C . LEU A 1 417 ? 45.224 -18.864 -62.915 1.00 82.06 417 LEU A C 1
ATOM 3028 O O . LEU A 1 417 ? 45.734 -17.874 -62.393 1.00 82.06 417 LEU A O 1
ATOM 3032 N N . ILE A 1 418 ? 45.924 -19.954 -63.204 1.00 86.56 418 ILE A N 1
ATOM 3033 C CA . ILE A 1 418 ? 47.356 -20.102 -62.971 1.00 86.56 418 ILE A CA 1
ATOM 3034 C C . ILE A 1 418 ? 48.054 -20.103 -64.329 1.00 86.56 418 ILE A C 1
ATOM 3036 O O . ILE A 1 418 ? 47.706 -20.898 -65.201 1.00 86.56 418 ILE A O 1
ATOM 3040 N N . TYR A 1 419 ? 49.022 -19.209 -64.519 1.00 89.62 419 TYR A N 1
ATOM 3041 C CA . TYR A 1 419 ? 49.848 -19.206 -65.724 1.00 89.62 419 TYR A CA 1
ATOM 3042 C C . TYR A 1 419 ? 50.992 -20.201 -65.606 1.00 89.62 419 TYR A C 1
ATOM 3044 O O . TYR A 1 419 ? 51.358 -20.598 -64.509 1.00 89.62 419 TYR A O 1
ATOM 3052 N N . SER A 1 420 ? 51.595 -20.560 -66.737 1.00 90.94 420 SER A N 1
ATOM 3053 C CA . SER A 1 420 ? 52.870 -21.273 -66.783 1.00 90.94 420 SER A CA 1
ATOM 3054 C C . SER A 1 420 ? 53.919 -20.365 -67.419 1.00 90.94 420 SER A C 1
ATOM 3056 O O . SER A 1 420 ? 53.788 -19.967 -68.578 1.00 90.94 420 SER A O 1
ATOM 3058 N N . CYS A 1 421 ? 54.943 -20.000 -66.650 1.00 89.38 421 CYS A N 1
ATOM 3059 C CA . CYS A 1 421 ? 55.985 -19.055 -67.044 1.00 89.38 421 CYS A CA 1
ATOM 3060 C C . CYS A 1 421 ? 57.289 -19.770 -67.407 1.00 89.38 421 CYS A C 1
ATOM 3062 O O . CYS A 1 421 ? 58.344 -19.427 -66.886 1.00 89.38 421 CYS A O 1
ATOM 3064 N N . GLY A 1 422 ? 57.207 -20.774 -68.285 1.00 88.12 422 GLY A N 1
ATOM 3065 C CA . GLY A 1 422 ? 58.353 -21.572 -68.722 1.00 88.12 422 GLY A CA 1
ATOM 3066 C C . GLY A 1 422 ? 58.714 -22.722 -67.776 1.00 88.12 422 GLY A C 1
ATOM 3067 O O . GLY A 1 422 ? 58.141 -22.896 -66.696 1.00 88.12 422 GLY A O 1
ATOM 3068 N N . THR A 1 423 ? 59.677 -23.532 -68.206 1.00 86.06 423 THR A N 1
ATOM 3069 C CA . THR A 1 423 ? 60.205 -24.681 -67.462 1.00 86.06 423 THR A CA 1
ATOM 3070 C C . THR A 1 423 ? 61.724 -24.639 -67.464 1.00 86.06 423 THR A C 1
ATOM 3072 O O . THR A 1 423 ? 62.342 -24.274 -68.466 1.00 86.06 423 THR A O 1
ATOM 3075 N N . CYS A 1 424 ? 62.340 -25.061 -66.365 1.00 83.75 424 CYS A N 1
ATOM 3076 C CA . CYS A 1 424 ? 63.787 -25.201 -66.328 1.00 83.75 424 CYS A CA 1
ATOM 3077 C C . CYS A 1 424 ? 64.249 -26.413 -67.151 1.00 83.75 424 CYS A C 1
ATOM 3079 O O . CYS A 1 424 ? 63.528 -27.401 -67.286 1.00 83.75 424 CYS A O 1
ATOM 3081 N N . GLN A 1 425 ? 65.460 -26.328 -67.706 1.00 83.06 425 GLN A N 1
ATOM 3082 C CA . GLN A 1 425 ? 66.125 -27.448 -68.382 1.00 83.06 425 GLN A CA 1
ATOM 3083 C C . GLN A 1 425 ? 66.344 -28.626 -67.410 1.00 83.06 425 GLN A C 1
ATOM 3085 O O . GLN A 1 425 ? 66.395 -28.421 -66.195 1.00 83.06 425 GLN A O 1
ATOM 3090 N N . LEU A 1 426 ? 66.491 -29.847 -67.942 1.00 76.12 426 LEU A N 1
ATOM 3091 C CA . LEU A 1 426 ? 66.704 -31.081 -67.167 1.00 76.12 426 LEU A CA 1
ATOM 3092 C C . LEU 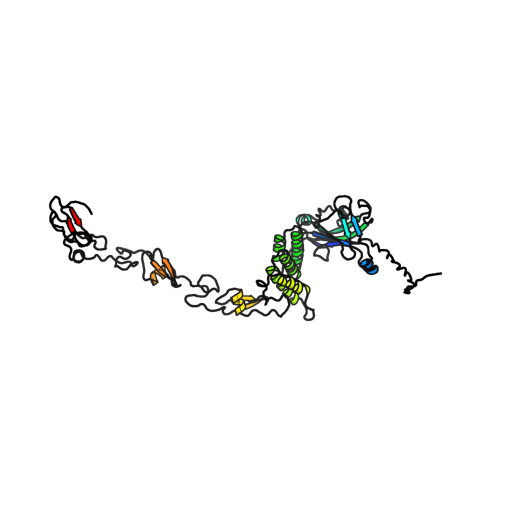A 1 426 ? 67.778 -30.900 -66.074 1.00 76.12 426 LEU A C 1
ATOM 3094 O O . LEU A 1 426 ? 68.868 -30.396 -66.343 1.00 76.12 426 LEU A O 1
ATOM 3098 N N . GLY A 1 427 ? 67.449 -31.299 -64.840 1.00 71.06 427 GLY A N 1
ATOM 3099 C CA . GLY A 1 427 ? 68.337 -31.196 -63.672 1.00 71.06 427 GLY A CA 1
ATOM 3100 C C . GLY A 1 427 ? 68.286 -29.864 -62.906 1.00 71.06 427 GLY A C 1
ATOM 3101 O O . GLY A 1 427 ? 69.106 -29.650 -62.016 1.00 71.06 427 GLY A O 1
ATOM 3102 N N . ARG A 1 428 ? 67.346 -28.961 -63.226 1.00 77.81 428 ARG A N 1
ATOM 3103 C CA . ARG A 1 428 ? 67.155 -27.668 -62.538 1.00 77.81 428 ARG A CA 1
ATOM 3104 C C . ARG A 1 428 ? 65.745 -27.553 -61.949 1.00 77.81 428 ARG A C 1
ATOM 3106 O O . ARG A 1 428 ? 64.777 -27.923 -62.610 1.00 77.81 428 ARG A O 1
ATOM 3113 N N . GLN A 1 429 ? 65.614 -26.987 -60.748 1.00 75.69 429 GLN A N 1
ATOM 3114 C CA . GLN A 1 429 ? 64.312 -26.660 -60.143 1.00 75.69 429 GLN A CA 1
ATOM 3115 C C . GLN A 1 429 ? 64.016 -25.161 -60.231 1.00 75.69 429 GLN A C 1
ATOM 3117 O O . GLN A 1 429 ? 64.917 -24.330 -60.388 1.00 75.69 429 GLN A O 1
ATOM 3122 N N . CYS A 1 430 ? 62.733 -24.832 -60.098 1.00 79.31 430 CYS A N 1
ATOM 3123 C CA . CYS A 1 430 ? 62.247 -23.465 -60.130 1.00 79.31 430 CYS A CA 1
ATOM 3124 C C . CYS A 1 430 ? 62.086 -22.874 -58.727 1.00 79.31 430 CYS A C 1
ATOM 3126 O O . CYS A 1 430 ? 61.394 -23.454 -57.892 1.00 79.31 430 CYS A O 1
ATOM 3128 N N . SER A 1 431 ? 62.624 -21.675 -58.489 1.00 78.44 431 SER A N 1
ATOM 3129 C CA . SER A 1 431 ? 62.282 -20.908 -57.285 1.00 78.44 431 SER A CA 1
ATOM 3130 C C . SER A 1 431 ? 60.816 -20.456 -57.342 1.00 78.44 431 SER A C 1
ATOM 3132 O O . SER A 1 431 ? 60.441 -19.652 -58.198 1.00 78.44 431 SER A O 1
ATOM 3134 N N . LEU A 1 432 ? 59.974 -20.932 -56.418 1.00 72.25 432 LEU A N 1
ATOM 3135 C CA . LEU A 1 432 ? 58.535 -20.622 -56.407 1.00 72.25 432 LEU A CA 1
ATOM 3136 C C . LEU A 1 432 ? 58.239 -19.124 -56.211 1.00 72.25 432 LEU A C 1
ATOM 3138 O O . LEU A 1 432 ? 57.264 -18.613 -56.762 1.00 72.25 432 LEU A O 1
ATOM 3142 N N . LYS A 1 433 ? 59.095 -18.397 -55.484 1.00 74.75 433 LYS A N 1
ATOM 3143 C CA . LYS A 1 433 ? 58.903 -16.971 -55.185 1.00 74.75 433 LYS A CA 1
ATOM 3144 C C . LYS A 1 433 ? 59.374 -16.055 -56.324 1.00 74.75 433 LYS A C 1
ATOM 3146 O O . LYS A 1 433 ? 58.602 -15.201 -56.757 1.00 74.75 433 LYS A O 1
ATOM 3151 N N . TYR A 1 434 ? 60.569 -16.284 -56.881 1.00 77.38 434 TYR A N 1
ATOM 3152 C CA . TYR A 1 434 ? 61.176 -15.408 -57.908 1.00 77.38 434 TYR A CA 1
ATOM 3153 C C . TYR A 1 434 ? 61.045 -15.929 -59.339 1.00 77.38 434 TYR A C 1
ATOM 3155 O O . TYR A 1 434 ? 61.271 -15.181 -60.282 1.00 77.38 434 TYR A O 1
ATOM 3163 N N . GLY A 1 435 ? 60.678 -17.198 -59.527 1.00 82.00 435 GLY A N 1
ATOM 3164 C CA . GLY A 1 435 ? 60.522 -17.797 -60.852 1.00 82.00 435 GLY A CA 1
ATOM 3165 C C . GLY A 1 435 ? 61.827 -17.928 -61.636 1.00 82.00 435 GLY A C 1
ATOM 3166 O O . GLY A 1 435 ? 61.787 -17.912 -62.860 1.00 82.00 435 GLY A O 1
ATOM 3167 N N . VAL A 1 436 ? 62.979 -18.026 -60.967 1.00 84.12 436 VAL A N 1
ATOM 3168 C CA . VAL A 1 436 ? 64.294 -18.220 -61.605 1.00 84.12 436 VAL A CA 1
ATOM 3169 C C . VAL A 1 436 ? 64.747 -19.673 -61.495 1.00 84.12 436 VAL A C 1
ATOM 3171 O O . VAL A 1 436 ? 64.487 -20.336 -60.485 1.00 84.12 436 VAL A O 1
ATOM 3174 N N . CYS A 1 437 ? 65.419 -20.172 -62.534 1.00 84.06 437 CYS A N 1
ATOM 3175 C CA . CYS A 1 437 ? 65.970 -21.522 -62.536 1.00 84.06 437 CYS A CA 1
ATOM 3176 C C . CYS A 1 437 ? 67.301 -21.565 -61.783 1.00 84.06 437 CYS A C 1
ATOM 3178 O O . CYS A 1 437 ? 68.204 -20.779 -62.072 1.00 84.06 437 CYS A O 1
ATOM 3180 N N . GLY A 1 438 ? 67.438 -22.518 -60.861 1.00 75.75 438 GLY A N 1
ATOM 3181 C CA . GLY A 1 438 ? 68.711 -22.785 -60.190 1.00 75.75 438 GLY A CA 1
ATOM 3182 C C . GLY A 1 438 ? 69.795 -23.333 -61.137 1.00 75.75 438 GLY A C 1
ATOM 3183 O O . GLY A 1 438 ? 69.499 -23.697 -62.285 1.00 75.75 438 GLY A O 1
ATOM 3184 N N . PRO A 1 439 ? 71.059 -23.408 -60.678 1.00 73.19 439 PRO A N 1
ATOM 3185 C CA . PRO A 1 439 ? 72.112 -24.127 -61.394 1.00 73.19 439 PRO A CA 1
ATOM 3186 C C . PRO A 1 439 ? 71.757 -25.624 -61.534 1.00 73.19 439 PRO A C 1
ATOM 3188 O O . PRO A 1 439 ? 70.962 -26.136 -60.745 1.00 73.19 439 PRO A O 1
ATOM 3191 N N . PRO A 1 440 ? 72.290 -26.334 -62.548 1.00 70.38 440 PRO A N 1
ATOM 3192 C CA . PRO A 1 440 ? 72.086 -27.776 -62.670 1.00 70.38 440 PRO A CA 1
ATOM 3193 C C . PRO A 1 440 ? 72.734 -28.498 -61.481 1.00 70.38 440 PRO A C 1
ATOM 3195 O O . PRO A 1 440 ? 73.903 -28.247 -61.192 1.00 70.38 440 PRO A O 1
ATOM 3198 N N . CYS A 1 441 ? 71.996 -29.390 -60.818 1.00 67.75 441 CYS A N 1
ATOM 3199 C CA . CYS A 1 441 ? 72.580 -30.307 -59.838 1.00 67.75 441 CYS A CA 1
ATOM 3200 C C . CYS A 1 441 ? 72.936 -31.630 -60.518 1.00 67.75 441 CYS A C 1
ATOM 3202 O O . CYS A 1 441 ? 72.150 -32.175 -61.295 1.00 67.75 441 CYS A O 1
ATOM 3204 N N . GLU A 1 442 ? 74.126 -32.148 -60.218 1.00 67.94 442 GLU A N 1
ATOM 3205 C CA . GLU A 1 442 ? 74.525 -33.509 -60.584 1.00 67.94 442 GLU A CA 1
ATOM 3206 C C . GLU A 1 442 ? 73.630 -34.559 -59.889 1.00 67.94 442 GLU A C 1
ATOM 3208 O O . GLU A 1 442 ? 72.963 -34.222 -58.908 1.00 67.94 442 GLU A O 1
ATOM 3213 N N . PRO A 1 443 ? 73.609 -35.832 -60.345 1.00 62.50 443 PRO A N 1
ATOM 3214 C CA . PRO A 1 443 ? 72.649 -36.852 -59.894 1.00 62.50 443 PRO A CA 1
ATOM 3215 C C . PRO A 1 443 ? 72.580 -37.099 -58.376 1.00 62.50 443 PRO A C 1
ATOM 3217 O O . PRO A 1 443 ? 71.603 -37.680 -57.914 1.00 62.50 443 PRO A O 1
ATOM 3220 N N . ASN A 1 444 ? 73.592 -36.657 -57.618 1.00 61.69 444 ASN A N 1
ATOM 3221 C CA . ASN A 1 444 ? 73.725 -36.875 -56.176 1.00 61.69 444 ASN A CA 1
ATOM 3222 C C . ASN A 1 444 ? 73.675 -35.582 -55.332 1.00 61.69 444 ASN A C 1
ATOM 3224 O O . ASN A 1 444 ? 73.821 -35.659 -54.117 1.00 61.69 444 ASN A O 1
ATOM 3228 N N . GLY A 1 445 ? 73.508 -34.402 -55.943 1.00 62.50 445 GLY A N 1
ATOM 3229 C CA . GLY A 1 445 ? 73.399 -33.133 -55.211 1.00 62.50 445 GLY A CA 1
ATOM 3230 C C . GLY A 1 445 ? 71.955 -32.825 -54.807 1.00 62.50 445 GLY A C 1
ATOM 3231 O O . GLY A 1 445 ? 71.037 -33.016 -55.606 1.00 62.50 445 GLY A O 1
ATOM 3232 N N . VAL A 1 446 ? 71.743 -32.307 -53.594 1.00 63.00 446 VAL A N 1
ATOM 3233 C CA . VAL A 1 446 ? 70.423 -31.848 -53.135 1.00 63.00 446 VAL A CA 1
ATOM 3234 C C . VAL A 1 446 ? 70.317 -30.348 -53.385 1.00 63.00 446 VAL A C 1
ATOM 3236 O O . VAL A 1 446 ? 71.126 -29.555 -52.907 1.00 63.00 446 VAL A O 1
ATOM 3239 N N . LEU A 1 447 ? 69.324 -29.938 -54.174 1.00 65.50 447 LEU A N 1
ATOM 3240 C CA . LEU A 1 447 ? 69.087 -28.523 -54.436 1.00 65.50 447 LEU A CA 1
ATOM 3241 C C . LEU A 1 447 ? 68.313 -27.909 -53.264 1.00 65.50 447 LEU A C 1
ATOM 3243 O O . LEU A 1 447 ? 67.128 -28.193 -53.085 1.00 65.50 447 LEU A O 1
ATOM 3247 N N . VAL A 1 448 ? 68.968 -27.033 -52.508 1.00 68.75 448 VAL A N 1
ATOM 3248 C CA . VAL A 1 448 ? 68.349 -26.294 -51.406 1.00 68.75 448 VAL A CA 1
ATOM 3249 C C . VAL A 1 448 ? 67.956 -24.913 -51.916 1.00 68.75 448 VAL A C 1
ATOM 3251 O O . VAL A 1 448 ? 68.786 -24.124 -52.376 1.00 68.75 448 VAL A O 1
ATOM 3254 N N . CYS A 1 449 ? 66.660 -24.624 -51.864 1.00 64.81 449 CYS A N 1
ATOM 3255 C CA . CYS A 1 449 ? 66.102 -23.341 -52.265 1.00 64.81 449 CYS A CA 1
ATOM 3256 C C . CYS A 1 449 ? 65.662 -22.560 -51.034 1.00 64.81 449 CYS A C 1
ATOM 3258 O O . CYS A 1 449 ? 64.933 -23.085 -50.195 1.00 64.81 449 CYS A O 1
ATOM 3260 N N . ASN A 1 450 ? 66.039 -21.287 -50.970 1.00 66.50 450 ASN A N 1
ATOM 3261 C CA . ASN A 1 450 ? 65.434 -20.343 -50.048 1.00 66.50 450 ASN A CA 1
ATOM 3262 C C . ASN A 1 450 ? 64.591 -19.311 -50.805 1.00 66.50 450 ASN A C 1
ATOM 3264 O O . ASN A 1 450 ? 64.456 -19.305 -52.033 1.00 66.50 450 ASN A O 1
ATOM 3268 N N . ASP A 1 451 ? 64.051 -18.400 -50.015 1.00 59.38 451 ASP A N 1
ATOM 3269 C CA . ASP A 1 451 ? 63.252 -17.261 -50.415 1.00 59.38 451 ASP A CA 1
ATOM 3270 C C . ASP A 1 451 ? 64.049 -16.165 -51.148 1.00 59.38 451 ASP A C 1
ATOM 3272 O O . ASP A 1 451 ? 63.590 -15.032 -51.144 1.00 59.38 451 ASP A O 1
ATOM 3276 N N . LEU A 1 452 ? 65.217 -16.440 -51.741 1.00 57.03 452 LEU A N 1
ATOM 3277 C CA . LEU A 1 452 ? 65.974 -15.521 -52.609 1.00 57.03 452 LEU A CA 1
ATOM 3278 C C . LEU A 1 452 ? 66.701 -16.236 -53.767 1.00 57.03 452 LEU A C 1
ATOM 3280 O O . LEU A 1 452 ? 66.776 -15.681 -54.861 1.00 57.03 452 LEU A O 1
ATOM 3284 N N . PHE A 1 453 ? 67.241 -17.439 -53.561 1.00 64.00 453 PHE A N 1
ATOM 3285 C CA . PHE A 1 453 ? 67.984 -18.204 -54.571 1.00 64.00 453 PHE A CA 1
ATOM 3286 C C . PHE A 1 453 ? 67.998 -19.711 -54.254 1.00 64.00 453 PHE A C 1
ATOM 3288 O O . PHE A 1 453 ? 67.669 -20.139 -53.150 1.00 64.00 453 PHE A O 1
ATOM 3295 N N . CYS A 1 454 ? 68.382 -20.527 -55.239 1.00 66.81 454 CYS A N 1
ATOM 3296 C CA . CYS A 1 454 ? 68.629 -21.960 -55.062 1.00 66.81 454 CYS A CA 1
ATOM 3297 C C . CYS A 1 454 ? 70.118 -22.254 -55.248 1.00 66.81 454 CYS A C 1
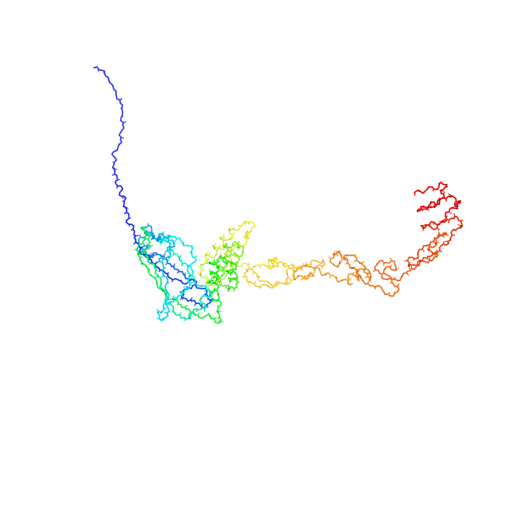ATOM 3299 O O . CYS A 1 454 ? 70.717 -21.775 -56.214 1.00 66.81 454 CYS A O 1
ATOM 3301 N N . VAL A 1 455 ? 70.697 -23.062 -54.360 1.00 70.88 455 VAL A N 1
ATOM 3302 C CA . VAL A 1 455 ? 72.079 -23.555 -54.467 1.00 70.88 455 VAL A CA 1
ATOM 3303 C C . VAL A 1 455 ? 72.058 -25.077 -54.477 1.00 70.88 455 VAL A C 1
ATOM 3305 O O . VAL A 1 455 ? 71.247 -25.697 -53.793 1.00 70.88 455 VAL A O 1
ATOM 3308 N N . CYS A 1 456 ? 72.936 -25.684 -55.272 1.00 69.81 456 CYS A N 1
ATOM 3309 C CA . CYS A 1 456 ? 73.190 -27.118 -55.187 1.00 69.81 456 CYS A CA 1
ATOM 3310 C C . CYS A 1 456 ? 74.112 -27.381 -53.998 1.00 69.81 456 CYS A C 1
ATOM 3312 O O . CYS A 1 456 ? 75.259 -26.935 -54.022 1.00 69.81 456 CYS A O 1
ATOM 3314 N N . ASP A 1 457 ? 73.617 -28.098 -52.991 1.00 69.31 457 ASP A N 1
ATOM 3315 C CA . ASP A 1 457 ? 74.440 -28.618 -51.908 1.00 69.31 457 ASP A CA 1
ATOM 3316 C C . ASP A 1 457 ? 74.980 -30.005 -52.308 1.00 69.31 457 ASP A C 1
ATOM 3318 O O . ASP A 1 457 ? 74.199 -30.947 -52.498 1.00 69.31 457 ASP A O 1
ATOM 3322 N N . PRO A 1 458 ? 76.303 -30.157 -52.484 1.00 60.72 458 PRO A N 1
ATOM 3323 C CA . PRO A 1 458 ? 76.906 -31.439 -52.822 1.00 60.72 458 PRO A CA 1
ATOM 3324 C C . PRO A 1 458 ? 76.938 -32.438 -51.650 1.00 60.72 458 PRO A C 1
ATOM 3326 O O . PRO A 1 458 ? 77.284 -33.593 -51.879 1.00 60.72 458 PRO A O 1
ATOM 3329 N N . SER A 1 459 ? 76.611 -32.028 -50.416 1.00 60.69 459 SER A N 1
ATOM 3330 C CA . SER A 1 459 ? 76.685 -32.883 -49.218 1.00 60.69 459 SER A CA 1
ATOM 3331 C C . SER A 1 459 ? 75.414 -33.693 -48.930 1.00 60.69 459 SER A C 1
ATOM 3333 O O . SER A 1 459 ? 75.485 -34.700 -48.232 1.00 60.69 459 SER A O 1
ATOM 3335 N N . GLY A 1 460 ? 74.273 -33.315 -49.515 1.00 55.59 460 GLY A N 1
ATOM 3336 C CA . GLY A 1 460 ? 73.018 -34.067 -49.416 1.00 55.59 460 GLY A CA 1
ATOM 3337 C C . GLY A 1 460 ? 72.291 -33.994 -48.067 1.00 55.59 460 GLY A C 1
ATOM 3338 O O . GLY A 1 460 ? 71.251 -34.639 -47.930 1.00 55.59 460 GLY A O 1
ATOM 3339 N N . ASP A 1 461 ? 72.780 -33.211 -47.103 1.00 52.16 461 ASP A N 1
ATOM 3340 C CA . ASP A 1 461 ? 72.100 -33.018 -45.820 1.00 52.16 461 ASP A CA 1
ATOM 3341 C C . ASP A 1 461 ? 71.007 -31.934 -45.936 1.00 52.16 461 ASP A C 1
ATOM 3343 O O . ASP A 1 461 ? 71.287 -30.810 -46.361 1.00 52.16 461 ASP A O 1
ATOM 3347 N N . PRO A 1 462 ? 69.743 -32.224 -45.578 1.00 46.47 462 PRO A N 1
ATOM 3348 C CA . PRO A 1 462 ? 68.705 -31.202 -45.504 1.00 46.47 462 PRO A CA 1
ATOM 3349 C C . PRO A 1 462 ? 68.964 -30.290 -44.294 1.00 46.47 462 PRO A C 1
ATOM 3351 O O . PRO A 1 462 ? 69.041 -30.778 -43.166 1.00 46.47 462 PRO A O 1
ATOM 3354 N N . MET A 1 463 ? 69.085 -28.976 -44.519 1.00 47.56 463 MET A N 1
ATOM 3355 C CA . MET A 1 463 ? 69.058 -27.974 -43.438 1.00 47.56 463 MET A CA 1
ATOM 3356 C C . MET A 1 463 ? 67.659 -27.767 -42.868 1.00 47.56 463 MET A C 1
ATOM 3358 O O . MET A 1 463 ? 66.699 -27.697 -43.673 1.00 47.56 463 MET A O 1
#

Foldseek 3Di:
DDDDDDDDDDDDDDDDPPPPPPPPQQADEFDKEKDKDWPLDPPLEDEQLFKTKIKIKIAGDLVVCVVCPQVRHDKAKQAFPDDFSCVQKDKWKAFPVRHTDDAPKDWLDDTDRMDIHGNVHIDIIIIIDHNVRSNPDDFHKMKIKMKGARCPRTDPPGDHDMYMDIDIHGYHHDDPDDDLVRLLSRLLRRLVVCVSVVNLVVSLVSLVPRPLELVSLQSNLVSCLVVPVLVSSLLSLLSSQLNVVVVDDPPDDRDVVSQVVSVVSLVPDDPVPRDPPDHSDDDPPDFDDPQRQCVVVVQAWAWDFDQTSSRDTDTRGINHAEDPPWDQCLVVDHRDTDNPWDDLQVQCVVVVAQFAKDWDQTRRRDTDIDGTSHAEDDQWDQCLVVDHRHTDHNDFQDPCRQLPQAQFEWPGRSRPDIDTNHDDDPQWDADHQRNYTADHEDPQWDWDDDNPGIDTHNVNDDD

Organism: NCBI:txid2316736

Sequence (463 aa):
MITRKSTSLLQVFLFCFALQGFTAQAQTVIEPELGIGVFGTSSNVTFRGSPLILQLYFGLPPGEVAAAGSATVQPVQISVPSGKWTRLVKLSVKNQQGVLQSWPFQVLTPVGASTQIDPDSPKELLVILPPEATSLLATGTYKLKLLLDSRTGSTPGSWKGWAIAQTTLEILDPPQAPVPAQQCSQALILAAYHEQKNNTAQAEAVLAQAPAFVACLAARAELATRTGNKKLAIDIYKQAITRQSQLKQPSDEPSTTLEMQCQLVMNSLPEAERDPLATCGYKECIAESEEEICHRVSAQCGPLQATDICGNTSNIASCGTCTAPQTCGGSGVANQCGCAPETNAQFCSRQGKNCGSVTGQDNCGQSRTVTSCGTCSGTDSCGGAGTANVCGTCQPIPQATACANRQCGSPSNGCGLIYSCGTCQLGRQCSLKYGVCGPPCEPNGVLVCNDLFCVCDPSGDPM

Nearest PDB structures (foldseek):
  8gck-assembly1_B  TM=6.856E-01  e=2.523E-01  Homo sapiens
  8gck-assembly2_A  TM=6.407E-01  e=2.523E-01  Homo sapiens
  7tb1-assembly2_B  TM=6.205E-01  e=2.250E-01  Homo sapiens
  3q4a-assembly1_B  TM=6.974E-01  e=3.765E-01  Mus musculus
  6nsv-assembly1_A  TM=6.323E-01  e=3.358E-01  Homo sapiens

Mean predicted aligned error: 18.44 Å

pLDDT: mean 83.59, std 16.12, range [25.42, 98.0]

Secondary structure (DSSP, 8-state):
--------------------------PBP---EEEEEETT-SS-EEETTS-EEEEEEEE--HHHHHHH-GGGBPPEEEE-SSS-GGGGEEEEEE-TT-PEE----EE-S---SEEEEBTTB-EEEEEEE-HHHHTTSPSEEEEEEEEEE-TTTPPTTS---EEEEEEEEEEEPPPSS--HHHHHHHHHHHHHHHHHTT-HHHHHHHHHTS---HHHHHHHHHHHHHTT-HHHHHHHHHHHHHHHHTTS-TTS---HHHHHHHHHHHHTS-GGG--TT--SS-S---PPPHHHHHHHTT--SS-EEEE-TTS-EEEES-S--PPTT-EETTTSSTTSEE--PPPHHHHHHHTT--SS-EEEE-TTS-EEEES-S----TTEEETTTSSTTSEEE--PPPHHHHTTT-SS---B-SSS-B-----PPTT-PBPTTT-PBPPPPPTT-EEEE-SS-EEEETT----

Radius of gyration: 49.33 Å; Cα contacts (8 Å, |Δi|>4): 835; chains: 1; bounding box: 113×68×170 Å